Protein AF-A0A2J8XI66-F1 (afdb_monomer_lite)

pLDDT: mean 71.87, std 19.92, range [29.28, 98.38]

Organism: Pongo abelii (NCBI:txid9601)

Secondary structure (DSSP, 8-state):
-HHHHHHHHHHHHHHHTTTHHHHHHHHHHHHHHHHHHHHHHHHHHHHHHHHHHHHHHHH--EEEEE-S-SSS---EEEE----S------TTHHHHHHHHHHHHHHT-HHHHHHHHHHHHHHHHHHHH--TT-TTHHHHHHHHHHHHHHHHHHHHHHHS---------------TT-HHHHHHHHHHHHHHHHHHTT------HHHHHHHHHHHHHHHHHHHHHHHHHHHHHHHHHHHHHHHHHHHHHHHHHHHHHHHHHHHHTT-----HHHHHHHHHHHHHHHHHHHHHHHHHHHHHHHHHHHHHHHHHHHHHHHHHHHHHHHHHHHHHHHHHHHHHHHHHHHHHHHHHHHHHHHHHHHHHHHHHHHHHHHHHHHHHHHHHHHHHHHHHHHHHHHHHHHHHHHH-SSS----------TTHHHHTT--S-HHHHHHHHHHHHHHHHHT------------------

Foldseek 3Di:
DVVVVVVVVVVVCVVPPDPDPVVPVLVVVLVVLVVVLVVLVVVLVVVVVVVVVVVVVVPAQFPDWADPDPPDDDTDTQGLQDDPDDDDDDDPVVVVVSVVSSVCSVVDPLLVVQLCVLCVQLVVLVVPDDPPDPVSPVVNVVSVVSSVVSSCVSSCVSVPDDPPDPDPDPPDPDVVDPVVVSVVVSVVSVVVCVVSPPDPDDPVVVVVVVVVVVVVVVVVVVVVVVVVVVVVVVVVVVVVVVVVVVVVVVVVVVVVVVVVVVVVPDDDDDPVVVVVVVVVVVVVVVVVVVVVVVVVVVVVVVVVVVVVVVVVVVVVVVVVVVVVVVVVVVVVVVVVVVVVVVVVVVVVVVVVVVVVVVVVVVVVVVVVVVVVVVVVVLVVLLVVLVVVVVVLVVVLVVVVVVCVVPDDDDDDDDDDDDSPLCPCVVVPNPDDPVNVVSSVVSVVVVVVVVPPDDDDDDDDDDPDDDDD

Radius of gyration: 57.6 Å; chains: 1; bounding box: 134×90×174 Å

Structure (mmCIF, N/CA/C/O backbone):
data_AF-A0A2J8XI66-F1
#
_entry.id   AF-A0A2J8XI66-F1
#
loop_
_atom_site.group_PDB
_atom_site.id
_atom_site.type_symbol
_atom_site.label_atom_id
_atom_site.label_alt_id
_atom_site.label_comp_id
_atom_site.label_asym_id
_atom_site.label_entity_id
_atom_site.label_seq_id
_atom_site.pdbx_PDB_ins_code
_atom_site.Cartn_x
_atom_site.Cartn_y
_atom_site.Cartn_z
_atom_site.occupancy
_atom_site.B_iso_or_equiv
_atom_site.auth_seq_id
_atom_site.auth_comp_id
_atom_site.auth_asym_id
_atom_site.auth_atom_id
_atom_site.pdbx_PDB_model_num
ATOM 1 N N . PHE A 1 1 ? -58.870 5.503 23.246 1.00 52.59 1 PHE A N 1
ATOM 2 C CA . PHE A 1 1 ? -58.454 4.709 22.068 1.00 52.59 1 PHE A CA 1
ATOM 3 C C . PHE A 1 1 ? -58.708 5.457 20.755 1.00 52.59 1 PHE A C 1
ATOM 5 O O . PHE A 1 1 ? -57.794 5.562 19.950 1.00 52.59 1 PHE A O 1
ATOM 12 N N . GLU A 1 2 ? -59.891 6.050 20.553 1.00 61.53 2 GLU A N 1
ATOM 13 C CA . GLU A 1 2 ? -60.190 6.834 19.335 1.00 61.53 2 GLU A CA 1
ATOM 14 C C . GLU A 1 2 ? -59.401 8.153 19.207 1.00 61.53 2 GLU A C 1
ATOM 16 O O . GLU A 1 2 ? -58.944 8.482 18.116 1.00 61.53 2 GLU A O 1
ATOM 21 N N . LEU A 1 3 ? -59.119 8.848 20.316 1.00 65.19 3 LEU A N 1
ATOM 22 C CA . LEU A 1 3 ? -58.249 10.039 20.326 1.00 65.19 3 LEU A CA 1
ATOM 23 C C . LEU A 1 3 ? -56.822 9.743 19.830 1.00 65.19 3 LEU A C 1
ATOM 25 O O . LEU A 1 3 ? -56.291 10.468 18.997 1.00 65.19 3 LEU A O 1
ATOM 29 N N . PHE A 1 4 ? -56.251 8.613 20.253 1.00 62.53 4 PHE A N 1
ATOM 30 C CA . PHE A 1 4 ? -54.921 8.173 19.826 1.00 62.53 4 PHE A CA 1
ATOM 31 C C . PHE A 1 4 ? -54.881 7.822 18.331 1.00 62.53 4 PHE A C 1
ATOM 33 O O . PHE A 1 4 ? -53.942 8.172 17.622 1.00 62.53 4 PHE A O 1
ATOM 40 N N . LYS A 1 5 ? -55.935 7.178 17.811 1.00 70.19 5 LYS A N 1
ATOM 41 C CA . LYS A 1 5 ? -56.070 6.931 16.367 1.00 70.19 5 LYS A CA 1
ATOM 42 C C . LYS A 1 5 ? -56.143 8.230 15.576 1.00 70.19 5 LYS A C 1
ATOM 44 O O . LYS A 1 5 ? -55.577 8.287 14.487 1.00 70.19 5 LYS A O 1
ATOM 49 N N . LEU A 1 6 ? -56.843 9.238 16.096 1.00 76.00 6 LEU A N 1
ATOM 50 C CA . LEU A 1 6 ? -56.979 10.532 15.441 1.00 76.00 6 LEU A CA 1
ATOM 51 C C . LEU A 1 6 ? -55.634 11.264 15.393 1.00 76.00 6 LEU A C 1
ATOM 53 O O . LEU A 1 6 ? -55.234 11.695 14.318 1.00 76.00 6 LEU A O 1
ATOM 57 N N . GLU A 1 7 ? -54.889 11.306 16.498 1.00 70.19 7 GLU A N 1
ATOM 58 C CA . GLU A 1 7 ? -53.550 11.911 16.548 1.00 70.19 7 GLU A CA 1
ATOM 59 C C . GLU A 1 7 ? -52.557 11.215 15.618 1.00 70.19 7 GLU A C 1
ATOM 61 O O . GLU A 1 7 ? -51.845 11.884 14.872 1.00 70.19 7 GLU A O 1
ATOM 66 N N . VAL A 1 8 ? -52.561 9.879 15.571 1.00 72.19 8 VAL A N 1
ATOM 67 C CA . VAL A 1 8 ? -51.710 9.111 14.647 1.00 72.19 8 VAL A CA 1
ATOM 68 C C . VAL A 1 8 ? -52.075 9.398 13.185 1.00 72.19 8 VAL A C 1
ATOM 70 O O . VAL A 1 8 ? -51.187 9.497 12.336 1.00 72.19 8 VAL A O 1
ATOM 73 N N . ARG A 1 9 ? -53.364 9.585 12.872 1.00 72.69 9 ARG A N 1
ATOM 74 C CA . ARG A 1 9 ? -53.825 9.920 11.514 1.00 72.69 9 ARG A CA 1
ATOM 75 C C . ARG A 1 9 ? -53.435 11.347 11.118 1.00 72.69 9 ARG A C 1
ATOM 77 O O . ARG A 1 9 ? -52.970 11.554 9.998 1.00 72.69 9 ARG A O 1
ATOM 84 N N . THR A 1 10 ? -53.551 12.298 12.043 1.00 71.25 10 THR A N 1
ATOM 85 C CA . THR A 1 10 ? -53.137 13.696 11.852 1.00 71.25 10 THR A CA 1
ATOM 86 C C . THR A 1 10 ? -51.622 13.802 11.678 1.00 71.25 10 THR A C 1
ATOM 88 O O . THR A 1 10 ? -51.151 14.501 10.781 1.00 71.25 10 THR A O 1
ATOM 91 N N . LEU A 1 11 ? -50.848 13.036 12.454 1.00 62.72 11 LEU A N 1
ATOM 92 C CA . LEU A 1 11 ? -49.393 12.954 12.317 1.00 62.72 11 LEU A CA 1
ATOM 93 C C . LEU A 1 11 ? -48.992 12.343 10.964 1.00 62.72 11 LEU A C 1
ATOM 95 O O . LEU A 1 11 ? -48.110 12.861 10.284 1.00 62.72 11 LEU A O 1
ATOM 99 N N . ALA A 1 12 ? -49.677 11.280 10.528 1.00 66.81 12 ALA A N 1
ATOM 100 C CA . ALA A 1 12 ? -49.431 10.648 9.233 1.00 66.81 12 ALA A CA 1
ATOM 101 C C . ALA A 1 12 ? -49.746 11.584 8.049 1.00 66.81 12 ALA A C 1
ATOM 103 O O . ALA A 1 12 ? -48.999 11.618 7.071 1.00 66.81 12 ALA A O 1
ATOM 104 N N . GLN A 1 13 ? -50.809 12.389 8.142 1.00 61.84 13 GLN A N 1
ATOM 105 C CA . GLN A 1 13 ? -51.179 13.365 7.109 1.00 61.84 13 GLN A CA 1
ATOM 106 C C . GLN A 1 13 ? -50.245 14.585 7.071 1.00 61.84 13 GLN A C 1
ATOM 108 O O . GLN A 1 13 ? -49.907 15.057 5.980 1.00 61.84 13 GLN A O 1
ATOM 113 N N . ALA A 1 14 ? -49.765 15.052 8.228 1.00 57.75 14 ALA A N 1
ATOM 114 C CA . ALA A 1 14 ? -48.763 16.117 8.318 1.00 57.75 14 ALA A CA 1
ATOM 115 C C . ALA A 1 14 ? -47.405 15.695 7.723 1.00 57.75 14 ALA A C 1
ATOM 117 O O . ALA A 1 14 ? -46.704 16.513 7.131 1.00 57.75 14 ALA A O 1
ATOM 118 N N . LEU A 1 15 ? -47.060 14.406 7.822 1.00 50.72 15 LEU A N 1
ATOM 119 C CA . LEU A 1 15 ? -45.835 13.840 7.249 1.00 50.72 15 LEU A CA 1
ATOM 120 C C . LEU A 1 15 ? -45.944 13.511 5.746 1.00 50.72 15 LEU A C 1
ATOM 122 O O . LEU A 1 15 ? -44.916 13.406 5.082 1.00 50.72 15 LEU A O 1
ATOM 126 N N . SER A 1 16 ? -47.155 13.359 5.197 1.00 54.81 16 SER A N 1
ATOM 127 C CA . SER A 1 16 ? -47.375 12.927 3.803 1.00 54.81 16 SER A CA 1
ATOM 128 C C . SER A 1 16 ? -47.559 14.082 2.802 1.00 54.81 16 SER A C 1
ATOM 130 O O . SER A 1 16 ? -47.157 13.970 1.646 1.00 54.81 16 SER A O 1
ATOM 132 N N . THR A 1 17 ? -48.123 15.224 3.205 1.00 47.97 17 THR A N 1
ATOM 133 C CA . THR A 1 17 ? -48.699 16.181 2.233 1.00 47.97 17 THR A CA 1
ATOM 134 C C . THR A 1 17 ? -47.764 17.275 1.699 1.00 47.97 17 THR A C 1
ATOM 136 O O . THR A 1 17 ? -48.122 17.950 0.732 1.00 47.97 17 THR A O 1
ATOM 139 N N . VAL A 1 18 ? -46.555 17.454 2.242 1.00 46.41 18 VAL A N 1
ATOM 140 C CA . VAL A 1 18 ? -45.730 18.639 1.906 1.00 46.41 18 VAL A CA 1
ATOM 141 C C . VAL A 1 18 ? -44.836 18.458 0.665 1.00 46.41 18 VAL A C 1
ATOM 143 O O . VAL A 1 18 ? -44.467 19.449 0.035 1.00 46.41 18 VAL A O 1
ATOM 146 N N . GLU A 1 19 ? -44.536 17.232 0.216 1.00 47.59 19 GLU A N 1
ATOM 147 C CA . GLU A 1 19 ? -43.554 17.030 -0.873 1.00 47.59 19 GLU A CA 1
ATOM 148 C C . GLU A 1 19 ? -44.064 16.329 -2.142 1.00 47.59 19 GLU A C 1
ATOM 150 O O . GLU A 1 19 ? -43.396 16.394 -3.179 1.00 47.59 19 GLU A O 1
ATOM 155 N N . GLU A 1 20 ? -45.231 15.685 -2.125 1.00 47.97 20 GLU A N 1
ATOM 156 C CA . GLU A 1 20 ? -45.573 14.705 -3.168 1.00 47.97 20 GLU A CA 1
ATOM 157 C C . GLU A 1 20 ? -45.981 15.332 -4.514 1.00 47.97 20 GLU A C 1
ATOM 159 O O . GLU A 1 20 ? -45.486 14.904 -5.562 1.00 47.97 20 GLU A O 1
ATOM 164 N N . LYS A 1 21 ? -46.775 16.415 -4.518 1.00 45.03 21 LYS A N 1
ATOM 165 C CA . LYS A 1 21 ? -47.310 17.003 -5.768 1.00 45.03 21 LYS A CA 1
ATOM 166 C C . LYS A 1 21 ? -46.258 17.704 -6.644 1.00 45.03 21 LYS A C 1
ATOM 168 O O . LYS A 1 21 ? -46.343 17.630 -7.863 1.00 45.03 21 LYS A O 1
ATOM 173 N N . LYS A 1 22 ? -45.220 18.326 -6.062 1.00 48.62 22 LYS A N 1
ATOM 174 C CA . LYS A 1 22 ? -44.071 18.876 -6.827 1.00 48.62 22 LYS A CA 1
ATOM 175 C C . LYS A 1 22 ? -43.019 17.812 -7.162 1.00 48.62 22 LYS A C 1
ATOM 177 O O . LYS A 1 22 ? -42.215 18.002 -8.079 1.00 48.62 22 LYS A O 1
ATOM 182 N N . GLN A 1 23 ? -42.993 16.694 -6.433 1.00 50.31 23 GLN A N 1
ATOM 183 C CA . GLN A 1 23 ? -42.049 15.611 -6.691 1.00 50.31 23 GLN A CA 1
ATOM 184 C C . GLN A 1 23 ? -42.439 14.744 -7.886 1.00 50.31 23 GLN A C 1
ATOM 186 O O . GLN A 1 23 ? -41.523 14.255 -8.535 1.00 50.31 23 GLN A O 1
ATOM 191 N N . GLU A 1 24 ? -43.718 14.523 -8.197 1.00 46.47 24 GLU A N 1
ATOM 192 C CA . GLU A 1 24 ? -44.117 13.593 -9.271 1.00 46.47 24 GLU A CA 1
ATOM 193 C C . GLU A 1 24 ? -43.711 14.050 -10.682 1.00 46.47 24 GLU A C 1
ATOM 195 O O . GLU A 1 24 ? -43.042 13.295 -11.395 1.00 46.47 24 GLU A O 1
ATOM 200 N N . GLU A 1 25 ? -43.978 15.305 -11.062 1.00 49.44 25 GLU A N 1
ATOM 201 C CA . GLU A 1 25 ? -43.531 15.846 -12.359 1.00 49.44 25 GLU A CA 1
ATOM 202 C C . GLU A 1 25 ? -42.000 15.881 -12.468 1.00 49.44 25 GLU A C 1
ATOM 204 O O . GLU A 1 25 ? -41.412 15.557 -13.508 1.00 49.44 25 GLU A O 1
ATOM 209 N N . ALA A 1 26 ? -41.324 16.217 -11.364 1.00 53.66 26 ALA A N 1
ATOM 210 C CA . ALA A 1 26 ? -39.873 16.167 -11.282 1.00 53.66 26 ALA A CA 1
ATOM 211 C C . ALA A 1 26 ? -39.350 14.720 -11.336 1.00 53.66 26 ALA A C 1
ATOM 213 O O . ALA A 1 26 ? -38.300 14.478 -11.925 1.00 53.66 26 ALA A O 1
ATOM 214 N N . LYS A 1 27 ? -40.054 13.736 -10.761 1.00 54.38 27 LYS A N 1
ATOM 215 C CA . LYS A 1 27 ? -39.695 12.306 -10.771 1.00 54.38 27 LYS A CA 1
ATOM 216 C C . LYS A 1 27 ? -39.844 11.711 -12.174 1.00 54.38 27 LYS A C 1
ATOM 218 O O . LYS A 1 27 ? -38.945 10.976 -12.589 1.00 54.38 27 LYS A O 1
ATOM 223 N N . MET A 1 28 ? -40.897 12.057 -12.920 1.00 54.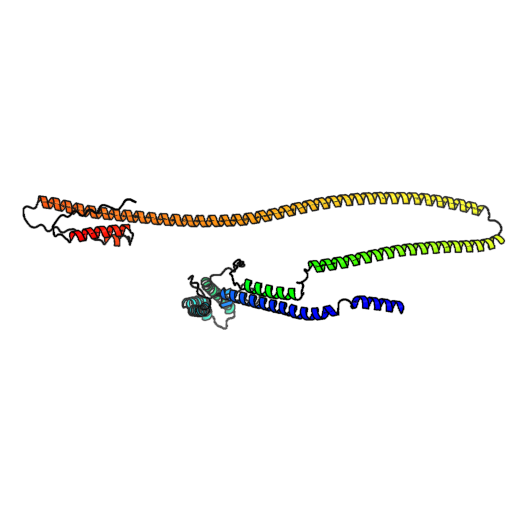91 28 MET A N 1
ATOM 224 C CA . MET A 1 28 ? -41.079 11.620 -14.312 1.00 54.91 28 MET A CA 1
ATOM 225 C C . MET A 1 28 ? -39.978 12.169 -15.229 1.00 54.91 28 MET A C 1
ATOM 227 O O . MET A 1 28 ? -39.313 11.388 -15.910 1.00 54.91 28 MET A O 1
ATOM 231 N N . LYS A 1 29 ? -39.683 13.477 -15.158 1.00 55.47 29 LYS A N 1
ATOM 232 C CA . LYS A 1 29 ? -38.588 14.101 -15.929 1.00 55.47 29 LYS A CA 1
ATOM 233 C C . LYS A 1 29 ? -37.202 13.587 -15.491 1.00 55.47 29 LYS A C 1
ATOM 235 O O . LYS A 1 29 ? -36.329 13.338 -16.317 1.00 55.47 29 LYS A O 1
ATOM 240 N N . LYS A 1 30 ? -36.986 13.312 -14.197 1.00 56.75 30 LYS A N 1
ATOM 241 C CA . LYS A 1 30 ? -35.741 12.695 -13.687 1.00 56.75 30 LYS A CA 1
ATOM 242 C C . LYS A 1 30 ? -35.537 11.255 -14.180 1.00 56.75 30 LYS A C 1
ATOM 244 O O . LYS A 1 30 ? -34.387 10.853 -14.375 1.00 56.75 30 LYS A O 1
ATOM 249 N N . LYS A 1 31 ? -36.605 10.466 -14.365 1.00 58.75 31 LYS A N 1
ATOM 250 C CA . LYS A 1 31 ? -36.527 9.077 -14.864 1.00 58.75 31 LYS A CA 1
ATOM 251 C C . LYS A 1 31 ? -36.077 9.021 -16.328 1.00 58.75 31 LYS A C 1
ATOM 253 O O . LYS A 1 31 ? -35.166 8.251 -16.632 1.00 58.75 31 LYS A O 1
ATOM 258 N N . THR A 1 32 ? -36.623 9.867 -17.203 1.00 60.75 32 THR A N 1
ATOM 259 C CA . THR A 1 32 ? -36.238 9.934 -18.627 1.00 60.75 32 THR A CA 1
ATOM 260 C C . THR A 1 32 ? -34.776 10.341 -18.815 1.00 60.75 32 THR A C 1
ATOM 262 O O . THR A 1 32 ? -34.038 9.666 -19.533 1.00 60.75 32 THR A O 1
ATOM 265 N N . PHE A 1 33 ? -34.287 11.351 -18.090 1.00 60.38 33 PHE A N 1
ATOM 266 C CA . PHE A 1 33 ? -32.879 11.768 -18.181 1.00 60.38 33 PHE A CA 1
ATOM 267 C C . PHE A 1 33 ? -31.891 10.780 -17.533 1.00 60.38 33 PHE A C 1
ATOM 269 O O . PHE A 1 33 ? -30.802 10.567 -18.070 1.00 60.38 33 PHE A O 1
ATOM 276 N N . LYS A 1 34 ? -32.261 10.099 -16.433 1.00 60.72 34 LYS A N 1
ATOM 277 C CA . LYS A 1 34 ? -31.477 8.954 -15.920 1.00 60.72 34 LYS A CA 1
ATOM 278 C C . LYS A 1 34 ? -31.377 7.835 -16.964 1.00 60.72 34 LYS A C 1
ATOM 280 O O . LYS A 1 34 ? -30.327 7.199 -17.062 1.00 60.72 34 LYS A O 1
ATOM 285 N N . GLY A 1 35 ? -32.437 7.620 -17.747 1.00 64.81 35 GLY A N 1
ATOM 286 C CA . GLY A 1 35 ? -32.443 6.727 -18.905 1.00 64.81 35 GLY A CA 1
ATOM 287 C C . GLY A 1 35 ? -31.429 7.154 -19.966 1.00 64.81 35 GLY A C 1
ATOM 288 O O . GLY A 1 35 ? -30.563 6.361 -20.325 1.00 64.81 35 GLY A O 1
ATOM 289 N N . LEU A 1 36 ? -31.449 8.423 -20.379 1.00 68.44 36 LEU A N 1
ATOM 290 C CA . LEU A 1 36 ? -30.528 8.966 -21.387 1.00 68.44 36 LEU A CA 1
ATOM 291 C C . LEU A 1 36 ? -29.053 8.899 -20.959 1.00 68.44 36 LEU A C 1
ATOM 293 O O . LEU A 1 36 ? -28.205 8.524 -21.764 1.00 68.44 36 LEU A O 1
ATOM 297 N N . ILE A 1 37 ? -28.732 9.164 -19.687 1.00 68.38 37 ILE A N 1
ATOM 298 C CA . ILE A 1 37 ? -27.360 9.007 -19.164 1.00 68.38 37 ILE A CA 1
ATOM 299 C C . ILE A 1 37 ? -26.928 7.536 -19.195 1.00 68.38 37 ILE A C 1
ATOM 301 O O . ILE A 1 37 ? -25.783 7.232 -19.531 1.00 68.38 37 ILE A O 1
ATOM 305 N N . ARG A 1 38 ? -27.825 6.601 -18.855 1.00 71.19 38 ARG A N 1
ATOM 306 C CA . ARG A 1 38 ? -27.537 5.159 -18.930 1.00 71.19 38 ARG A CA 1
ATOM 307 C C . ARG A 1 38 ? -27.337 4.701 -20.373 1.00 71.19 38 ARG A C 1
ATOM 309 O O . ARG A 1 38 ? -26.411 3.936 -20.618 1.00 71.19 38 ARG A O 1
ATOM 316 N N . VAL A 1 39 ? -28.149 5.183 -21.311 1.00 75.31 39 VAL A N 1
ATOM 317 C CA . VAL A 1 39 ? -28.004 4.900 -22.749 1.00 75.31 39 VAL A CA 1
ATOM 318 C C . VAL A 1 39 ? -26.687 5.465 -23.276 1.00 75.31 39 VAL A C 1
ATOM 320 O O . VAL A 1 39 ? -25.932 4.736 -23.911 1.00 75.31 39 VAL A O 1
ATOM 323 N N . PHE A 1 40 ? -26.345 6.707 -22.921 1.00 77.88 40 PHE A N 1
ATOM 324 C CA . PHE A 1 40 ? -25.063 7.311 -23.278 1.00 77.88 40 PHE A CA 1
ATOM 325 C C . PHE A 1 40 ? -23.883 6.500 -22.727 1.00 77.88 40 PHE A C 1
ATOM 327 O O . PHE A 1 40 ? -22.968 6.168 -23.470 1.00 77.88 40 PHE A O 1
ATOM 334 N N . ARG A 1 41 ? -23.922 6.089 -21.450 1.00 75.69 41 ARG A N 1
ATOM 335 C CA . ARG A 1 41 ? -22.879 5.234 -20.851 1.00 75.69 41 ARG A CA 1
ATOM 336 C C . ARG A 1 41 ? -22.757 3.883 -21.555 1.00 75.69 41 ARG A C 1
ATOM 338 O O . ARG A 1 41 ? -21.640 3.464 -21.835 1.00 75.69 41 ARG A O 1
ATOM 345 N N . LYS A 1 42 ? -23.877 3.224 -21.867 1.00 77.06 42 LYS A N 1
ATOM 346 C CA . LYS A 1 42 ? -23.883 1.968 -22.637 1.00 77.06 42 LYS A CA 1
ATOM 347 C C . LYS A 1 42 ? -23.259 2.165 -24.023 1.00 77.06 42 LYS A C 1
ATOM 349 O O . LYS A 1 42 ? -22.410 1.372 -24.413 1.00 77.06 42 LYS A O 1
ATOM 354 N N . GLY A 1 43 ? -23.607 3.251 -24.715 1.00 74.19 43 GLY A N 1
ATOM 355 C CA . GLY A 1 43 ? -23.025 3.609 -26.010 1.00 74.19 43 GLY A CA 1
ATOM 356 C C . GLY A 1 43 ? -21.521 3.885 -25.933 1.00 74.19 43 GLY A C 1
ATOM 357 O O . GLY A 1 43 ? -20.759 3.357 -26.733 1.00 74.19 43 GLY A O 1
ATOM 358 N N . VAL A 1 44 ? -21.067 4.639 -24.928 1.00 76.81 44 VAL A N 1
ATOM 359 C CA . VAL A 1 44 ? -19.639 4.915 -24.691 1.00 76.81 44 VAL A CA 1
ATOM 360 C C . VAL A 1 44 ? -18.863 3.623 -24.435 1.00 76.81 44 VAL A C 1
ATOM 362 O O . VAL A 1 44 ? -17.793 3.438 -25.006 1.00 76.81 44 VAL A O 1
ATOM 365 N N . ILE A 1 45 ? -19.397 2.718 -23.609 1.00 71.50 45 ILE A N 1
ATOM 366 C CA . ILE A 1 45 ? -18.769 1.418 -23.332 1.00 71.50 45 ILE A CA 1
ATOM 367 C C . ILE A 1 45 ? -18.655 0.600 -24.620 1.00 71.50 45 ILE A C 1
ATOM 369 O O . ILE A 1 45 ? -17.576 0.088 -24.902 1.00 71.50 45 ILE A O 1
ATOM 373 N N . ALA A 1 46 ? -19.720 0.526 -25.423 1.00 73.94 46 ALA A N 1
ATOM 374 C CA . ALA A 1 46 ? -19.704 -0.188 -26.698 1.00 73.94 46 ALA A CA 1
ATOM 375 C C . ALA A 1 46 ? -18.679 0.404 -27.679 1.00 73.94 46 ALA A C 1
ATOM 377 O O . ALA A 1 46 ? -17.895 -0.331 -28.271 1.00 73.94 46 ALA A O 1
ATOM 378 N N . ILE A 1 47 ? -18.616 1.733 -27.799 1.00 75.50 47 ILE A N 1
ATOM 379 C CA . ILE A 1 47 ? -17.664 2.427 -28.678 1.00 75.50 47 ILE A CA 1
ATOM 380 C C . ILE A 1 47 ? -16.220 2.236 -28.195 1.00 75.50 47 ILE A C 1
ATOM 382 O O . ILE A 1 47 ? -15.326 2.010 -29.007 1.00 75.50 47 ILE A O 1
ATOM 386 N N . LEU A 1 48 ? -15.968 2.290 -26.885 1.00 69.62 48 LEU A N 1
ATOM 387 C CA . LEU A 1 48 ? -14.640 2.031 -26.324 1.00 69.62 48 LEU A CA 1
ATOM 388 C C . LEU A 1 48 ? -14.234 0.564 -26.474 1.00 69.62 48 LEU A C 1
ATOM 390 O O . LEU A 1 48 ? -13.074 0.301 -26.774 1.00 69.62 48 LEU A O 1
ATOM 394 N N . ALA A 1 49 ? -15.162 -0.377 -26.297 1.00 63.09 49 ALA A N 1
ATOM 395 C CA . ALA A 1 49 ? -14.925 -1.799 -26.519 1.00 63.09 49 ALA A CA 1
ATOM 396 C C . ALA A 1 49 ? -14.620 -2.081 -27.995 1.00 63.09 49 ALA A C 1
ATOM 398 O O . ALA A 1 49 ? -13.611 -2.710 -28.284 1.00 63.09 49 ALA A O 1
ATOM 399 N N . ALA A 1 50 ? -15.404 -1.529 -28.924 1.00 66.12 50 ALA A N 1
ATOM 400 C CA . ALA A 1 50 ? -15.152 -1.632 -30.358 1.00 66.12 50 ALA A CA 1
ATOM 401 C C . ALA A 1 50 ? -13.829 -0.963 -30.760 1.00 66.12 50 ALA A C 1
ATOM 403 O O . ALA A 1 50 ? -13.087 -1.510 -31.565 1.00 66.12 50 ALA A O 1
ATOM 404 N N . ASN A 1 51 ? -13.482 0.189 -30.174 1.00 63.78 51 ASN A N 1
ATOM 405 C CA . ASN A 1 51 ? -12.203 0.849 -30.435 1.00 63.78 51 ASN A CA 1
ATOM 406 C C . ASN A 1 51 ? -11.019 0.049 -29.872 1.00 63.78 51 ASN A C 1
ATOM 408 O O . ASN A 1 51 ? -9.993 -0.058 -30.531 1.00 63.78 51 ASN A O 1
ATOM 412 N N . ARG A 1 52 ? -11.158 -0.552 -28.684 1.00 61.56 52 ARG A N 1
ATOM 413 C CA . ARG A 1 52 ? -10.154 -1.466 -28.118 1.00 61.56 52 ARG A CA 1
ATOM 414 C C . ARG A 1 52 ? -10.019 -2.729 -28.957 1.00 61.56 52 ARG A C 1
ATOM 416 O O . ARG A 1 52 ? -8.896 -3.117 -29.230 1.00 61.56 52 ARG A O 1
ATOM 423 N N . LEU A 1 53 ? -11.128 -3.316 -29.404 1.00 54.44 53 LEU A N 1
ATOM 424 C CA . LEU A 1 53 ? -11.152 -4.487 -30.281 1.00 54.44 53 LEU A CA 1
ATOM 425 C C . LEU A 1 53 ? -10.519 -4.176 -31.642 1.00 54.44 53 LEU A C 1
ATOM 427 O O . LEU A 1 53 ? -9.707 -4.946 -32.136 1.00 54.44 53 LEU A O 1
ATOM 431 N N . LYS A 1 54 ? -10.817 -3.004 -32.210 1.00 55.53 54 LYS A N 1
ATOM 432 C CA . LYS A 1 54 ? -10.184 -2.498 -33.430 1.00 55.53 54 LYS A CA 1
ATOM 433 C C . LYS A 1 54 ? -8.682 -2.302 -33.245 1.00 55.53 54 LYS A C 1
ATOM 435 O O . LYS A 1 54 ? -7.920 -2.693 -34.117 1.00 55.53 54 LYS A O 1
ATOM 440 N N . ILE A 1 55 ? -8.246 -1.709 -32.131 1.00 52.44 55 ILE A N 1
ATOM 441 C CA . ILE A 1 55 ? -6.818 -1.541 -31.826 1.00 52.44 55 ILE A CA 1
ATOM 442 C C . ILE A 1 55 ? -6.153 -2.908 -31.634 1.00 52.44 55 ILE A C 1
ATOM 444 O O . ILE A 1 55 ? -5.112 -3.133 -32.235 1.00 52.44 55 ILE A O 1
ATOM 448 N N . LEU A 1 56 ? -6.782 -3.825 -30.890 1.00 47.09 56 LEU A N 1
ATOM 449 C CA . LEU A 1 56 ? -6.332 -5.208 -30.691 1.00 47.09 56 LEU A CA 1
ATOM 450 C C . LEU A 1 56 ? -6.153 -5.937 -32.029 1.00 47.09 56 LEU A C 1
ATOM 452 O O . LEU A 1 56 ? -5.082 -6.485 -32.270 1.00 47.09 56 LEU A O 1
ATOM 456 N N . GLY A 1 57 ? -7.141 -5.865 -32.925 1.00 48.62 57 GLY A N 1
ATOM 457 C CA . GLY A 1 57 ? -7.061 -6.442 -34.271 1.00 48.62 57 GLY A CA 1
ATOM 458 C C . GLY A 1 57 ? -6.030 -5.754 -35.175 1.00 48.62 57 GLY A C 1
ATOM 459 O O . GLY A 1 57 ? -5.382 -6.399 -35.992 1.00 48.62 57 GLY A O 1
ATOM 460 N N . GLN A 1 58 ? -5.798 -4.449 -35.003 1.00 48.12 58 GLN A N 1
ATOM 461 C CA . GLN A 1 58 ? -4.762 -3.719 -35.743 1.00 48.12 58 GLN A CA 1
ATOM 462 C C . GLN A 1 58 ? -3.343 -4.028 -35.245 1.00 48.12 58 GLN A C 1
ATOM 464 O O . GLN A 1 58 ? -2.414 -4.018 -36.053 1.00 48.12 58 GLN A O 1
ATOM 469 N N . SER A 1 59 ? -3.166 -4.317 -33.953 1.00 44.44 59 SER A N 1
ATOM 470 C CA . SER A 1 59 ? -1.883 -4.699 -33.345 1.00 44.44 59 SER A CA 1
ATOM 471 C C . SER A 1 59 ? -1.578 -6.198 -33.398 1.00 44.44 59 SER A C 1
ATOM 473 O O . SER A 1 59 ? -0.436 -6.576 -33.171 1.00 44.44 59 SER A O 1
ATOM 475 N N . CYS A 1 60 ? -2.566 -7.049 -33.683 1.00 47.66 60 CYS A N 1
ATOM 476 C CA . CYS A 1 60 ? -2.357 -8.482 -33.874 1.00 47.66 60 CYS A CA 1
ATOM 477 C C . CYS A 1 60 ? -1.971 -8.774 -35.328 1.00 47.66 60 CYS A C 1
ATOM 479 O O . CYS A 1 60 ? -2.744 -8.497 -36.245 1.00 47.66 60 CYS A O 1
ATOM 481 N N . ALA A 1 61 ? -0.787 -9.356 -35.522 1.00 53.34 61 ALA A N 1
ATOM 482 C CA . ALA A 1 61 ? -0.421 -10.099 -36.731 1.00 53.34 61 ALA A CA 1
ATOM 483 C C . ALA A 1 61 ? -0.881 -11.573 -36.651 1.00 53.34 61 ALA A C 1
ATOM 485 O O . ALA A 1 61 ? -0.518 -12.385 -37.497 1.00 53.34 61 ALA A O 1
ATOM 486 N N . SER A 1 62 ? -1.654 -11.931 -35.619 1.00 53.09 62 SER A N 1
ATOM 487 C CA . SER A 1 62 ? -2.073 -13.297 -35.333 1.00 53.09 62 SER A CA 1
ATOM 488 C C . SER A 1 62 ? -3.272 -13.743 -36.164 1.00 53.09 62 SER A C 1
ATOM 490 O O . SER A 1 62 ? -4.288 -13.055 -36.242 1.00 53.09 62 SER A O 1
ATOM 492 N N . LEU A 1 63 ? -3.144 -14.915 -36.779 1.00 55.72 63 LEU A N 1
ATOM 493 C CA . LEU A 1 63 ? -4.188 -15.608 -37.526 1.00 55.72 63 LEU A CA 1
ATOM 494 C C . LEU A 1 63 ? -5.092 -16.408 -36.582 1.00 55.72 63 LEU A C 1
ATOM 496 O O . LEU A 1 63 ? -6.313 -16.301 -36.659 1.00 55.72 63 LEU A O 1
ATOM 500 N N . PHE A 1 64 ? -4.505 -17.194 -35.676 1.00 57.88 64 PHE A N 1
ATOM 501 C CA . PHE A 1 64 ? -5.234 -17.972 -34.672 1.00 57.88 64 PHE A CA 1
ATOM 502 C C . PHE A 1 64 ? -4.338 -18.314 -33.475 1.00 57.88 64 PHE A C 1
ATOM 504 O O . PHE A 1 64 ? -3.113 -18.234 -33.552 1.00 57.88 64 PHE A O 1
ATOM 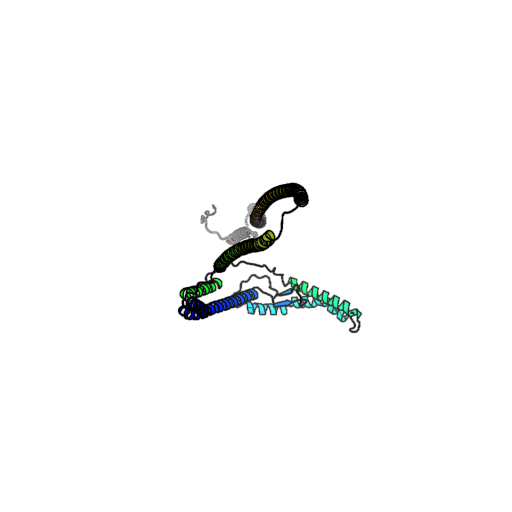511 N N . THR A 1 65 ? -4.950 -18.695 -32.354 1.00 54.38 65 THR A N 1
ATOM 512 C CA . THR A 1 65 ? -4.233 -19.170 -31.165 1.00 54.38 65 THR A CA 1
ATOM 513 C C . THR A 1 65 ? -4.372 -20.680 -31.087 1.00 54.38 65 THR A C 1
ATOM 515 O O . THR A 1 65 ? -5.487 -21.197 -31.025 1.00 54.38 65 THR A O 1
ATOM 518 N N . TRP A 1 66 ? -3.251 -21.390 -31.084 1.00 53.59 66 TRP A N 1
ATOM 519 C CA . TRP A 1 66 ? -3.225 -22.815 -30.796 1.00 53.59 66 TRP A CA 1
ATOM 520 C C . TRP A 1 66 ? -3.110 -23.027 -29.284 1.00 53.59 66 TRP A C 1
ATOM 522 O O . TRP A 1 66 ? -2.258 -22.424 -28.634 1.00 53.59 66 TRP A O 1
ATOM 532 N N . MET A 1 67 ? -3.968 -23.872 -28.714 1.00 53.44 67 MET A N 1
ATOM 533 C CA . MET A 1 67 ? -3.886 -24.297 -27.315 1.00 53.44 67 MET A CA 1
ATOM 534 C C . MET A 1 67 ? -3.795 -25.818 -27.254 1.00 53.44 67 MET A C 1
ATOM 536 O O . MET A 1 67 ? -4.595 -26.510 -27.879 1.00 53.44 67 MET A O 1
ATOM 540 N N . GLU A 1 68 ? -2.848 -26.326 -26.466 1.00 44.75 68 GLU A N 1
ATOM 541 C CA . GLU A 1 68 ? -2.642 -27.766 -26.273 1.00 44.75 68 GLU A CA 1
ATOM 542 C C . GLU A 1 68 ? -3.771 -28.411 -25.442 1.00 44.75 68 GLU A C 1
ATOM 544 O O . GLU A 1 68 ? -4.022 -29.609 -25.552 1.00 44.75 68 GLU A O 1
ATOM 549 N N . SER A 1 69 ? -4.515 -27.627 -24.643 1.00 50.16 69 SER A N 1
ATOM 550 C CA . SER A 1 69 ? -5.722 -28.094 -23.945 1.00 50.16 69 SER A CA 1
ATOM 551 C C . SER A 1 69 ? -6.680 -26.953 -23.553 1.00 50.16 69 SER A C 1
ATOM 553 O O . SER A 1 69 ? -6.284 -25.795 -23.455 1.00 50.16 69 SER A O 1
ATOM 555 N N . PHE A 1 70 ? -7.959 -27.280 -23.316 1.00 49.41 70 PHE A N 1
ATOM 556 C CA . PHE A 1 70 ? -9.010 -26.327 -22.905 1.00 49.41 70 PHE A CA 1
ATOM 557 C C . PHE A 1 70 ? -8.858 -25.789 -21.468 1.00 49.41 70 PHE A C 1
ATOM 559 O O . PHE A 1 70 ? -9.635 -24.927 -21.057 1.00 49.41 70 PHE A O 1
ATOM 566 N N . LYS A 1 71 ? -7.901 -26.301 -20.686 1.00 47.69 71 LYS A N 1
ATOM 567 C CA . LYS A 1 71 ? -7.598 -25.806 -19.339 1.00 47.69 71 LYS A CA 1
ATOM 568 C C . LYS A 1 71 ? -6.324 -24.976 -19.403 1.00 47.69 71 LYS A C 1
ATOM 570 O O . LYS A 1 71 ? -5.350 -25.431 -19.985 1.00 47.69 71 LYS A O 1
ATOM 575 N N . GLU A 1 72 ? -6.394 -23.775 -18.829 1.00 47.41 72 GLU A N 1
ATOM 576 C CA . GLU A 1 72 ? -5.333 -22.768 -18.663 1.00 47.41 72 GLU A CA 1
ATOM 577 C C . GLU A 1 72 ? -3.918 -23.277 -18.983 1.00 47.41 72 GLU A C 1
ATOM 579 O O . GLU A 1 72 ? -3.195 -23.776 -18.124 1.00 47.41 72 GLU A O 1
ATOM 584 N N . GLY A 1 73 ? -3.541 -23.144 -20.254 1.00 46.12 73 GLY A N 1
ATOM 585 C CA . GLY A 1 73 ? -2.218 -23.451 -20.777 1.00 46.12 73 GLY A CA 1
ATOM 586 C C . GLY A 1 73 ? -1.704 -22.290 -21.622 1.00 46.12 73 GLY A C 1
ATOM 587 O O . GLY A 1 73 ? -2.481 -21.464 -22.108 1.00 46.12 73 GLY A O 1
ATOM 588 N N . ILE A 1 74 ? -0.383 -22.216 -21.781 1.00 46.94 74 ILE A N 1
ATOM 589 C CA . ILE A 1 74 ? 0.293 -21.224 -22.623 1.00 46.94 74 ILE A CA 1
ATOM 590 C C . ILE A 1 74 ? -0.123 -21.492 -24.078 1.00 46.94 74 ILE A C 1
ATOM 592 O O . ILE A 1 74 ? 0.366 -22.422 -24.710 1.00 46.94 74 ILE A O 1
ATOM 596 N N . GLY A 1 75 ? -1.075 -20.713 -24.594 1.00 53.31 75 GLY A N 1
ATOM 597 C CA . GLY A 1 75 ? -1.474 -20.778 -25.997 1.00 53.31 75 GLY A CA 1
ATOM 598 C C . GLY A 1 75 ? -0.407 -20.150 -26.888 1.00 53.31 75 GLY A C 1
ATOM 599 O O . GLY A 1 75 ? 0.052 -19.041 -26.613 1.00 53.31 75 GLY A O 1
ATOM 600 N N . MET A 1 76 ? -0.022 -20.834 -27.963 1.00 52.53 76 MET A N 1
ATOM 601 C CA . MET A 1 76 ? 0.855 -20.254 -28.975 1.00 52.53 76 MET A CA 1
ATOM 602 C C . MET A 1 76 ? 0.049 -19.416 -29.953 1.00 52.53 76 MET A C 1
ATOM 604 O O . MET A 1 76 ? -0.946 -19.861 -30.526 1.00 52.53 76 MET A O 1
ATOM 608 N N . LEU A 1 77 ? 0.506 -18.188 -30.152 1.00 57.25 77 LEU A N 1
ATOM 609 C CA . LEU A 1 77 ? -0.078 -17.257 -31.095 1.00 57.25 77 LEU A CA 1
ATOM 610 C C . LEU A 1 77 ? 0.540 -17.493 -32.479 1.00 57.25 77 LEU A C 1
ATOM 612 O O . LEU A 1 77 ? 1.733 -17.274 -32.661 1.00 57.25 77 LEU A O 1
ATOM 616 N N . VAL A 1 78 ? -0.261 -17.936 -33.447 1.00 55.44 78 VAL A N 1
ATOM 617 C CA . VAL A 1 78 ? 0.189 -18.153 -34.828 1.00 55.44 78 VAL A CA 1
ATOM 618 C C . VAL A 1 78 ? 0.040 -16.843 -35.590 1.00 55.44 78 VAL A C 1
ATOM 620 O O . VAL A 1 78 ? -1.084 -16.372 -35.754 1.00 55.44 78 VAL A O 1
ATOM 623 N N . CYS A 1 79 ? 1.143 -16.247 -36.046 1.00 58.25 79 CYS A N 1
ATOM 624 C CA . CYS A 1 79 ? 1.162 -14.962 -36.752 1.00 58.25 79 CYS A CA 1
ATOM 625 C C . CYS A 1 79 ? 1.561 -15.100 -38.225 1.00 58.25 79 CYS A C 1
ATOM 627 O O . CYS A 1 79 ? 2.317 -15.996 -38.586 1.00 58.25 79 CYS A O 1
ATOM 629 N N . THR A 1 80 ? 1.089 -14.187 -39.080 1.00 57.78 80 THR A N 1
ATOM 630 C CA . THR A 1 80 ? 1.649 -14.024 -40.428 1.00 57.78 80 THR A CA 1
ATOM 631 C C . THR A 1 80 ? 3.119 -13.635 -40.285 1.00 57.78 80 THR A C 1
ATOM 633 O O . THR A 1 80 ? 3.400 -12.599 -39.680 1.00 57.78 80 THR A O 1
ATOM 636 N N . GLY A 1 81 ? 4.046 -14.454 -40.789 1.00 50.84 81 GLY A N 1
ATOM 637 C CA . GLY A 1 81 ? 5.476 -14.142 -40.755 1.00 50.84 81 GLY A CA 1
ATOM 638 C C . GLY A 1 81 ? 5.752 -12.848 -41.521 1.00 50.84 81 GLY A C 1
ATOM 639 O O . GLY A 1 81 ? 5.598 -12.813 -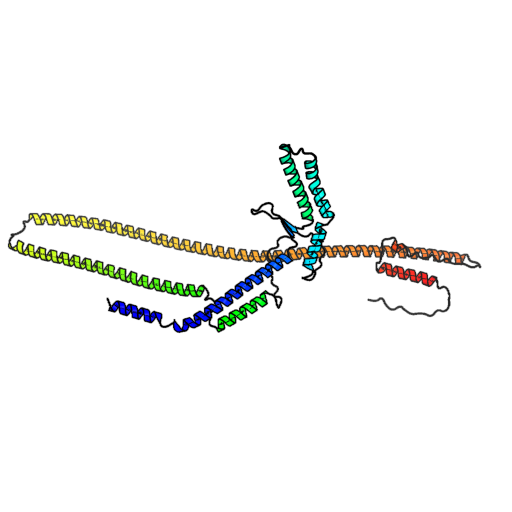42.740 1.00 50.84 81 GLY A O 1
ATOM 640 N N . GLU A 1 82 ? 6.097 -11.767 -40.822 1.00 55.41 82 GLU A N 1
ATOM 641 C CA . GLU A 1 82 ? 6.479 -10.507 -41.467 1.00 55.41 82 GLU A CA 1
ATOM 642 C C . GLU A 1 82 ? 7.966 -10.557 -41.866 1.00 55.41 82 GLU A C 1
ATOM 644 O O . GLU A 1 82 ? 8.808 -10.883 -41.027 1.00 55.41 82 GLU A O 1
ATOM 649 N N . PRO A 1 83 ? 8.347 -10.173 -43.099 1.00 45.97 83 PRO A N 1
ATOM 650 C CA . PRO A 1 83 ? 9.712 -9.740 -43.361 1.00 45.97 83 PRO A CA 1
ATOM 651 C C . PRO A 1 83 ? 9.942 -8.363 -42.715 1.00 45.97 83 PRO A C 1
ATOM 653 O O . PRO A 1 83 ? 9.060 -7.505 -42.724 1.00 45.97 83 PRO A O 1
ATOM 656 N N . LYS A 1 84 ? 11.143 -8.165 -42.155 1.00 46.56 84 LYS A N 1
ATOM 657 C CA . LYS A 1 84 ? 11.589 -7.022 -41.329 1.00 46.56 84 LYS A CA 1
ATOM 658 C C . LYS A 1 84 ? 11.649 -5.658 -42.045 1.00 46.56 84 LYS A C 1
ATOM 660 O O . LYS A 1 84 ? 12.602 -4.915 -41.813 1.00 46.56 84 LYS A O 1
ATOM 665 N N . ASP A 1 85 ? 10.668 -5.281 -42.867 1.00 43.56 85 ASP A N 1
ATOM 666 C CA . ASP A 1 85 ? 10.693 -3.985 -43.552 1.00 43.56 85 ASP A CA 1
ATOM 667 C C . ASP A 1 85 ? 9.666 -2.971 -43.028 1.00 43.56 85 ASP A C 1
ATOM 669 O O . ASP A 1 85 ? 8.453 -3.184 -42.979 1.00 43.56 85 ASP A O 1
ATOM 673 N N . LYS A 1 86 ? 10.194 -1.830 -42.579 1.00 43.28 86 LYS A N 1
ATOM 674 C CA . LYS A 1 86 ? 9.542 -0.836 -41.711 1.00 43.28 86 LYS A CA 1
ATOM 675 C C . LYS A 1 86 ? 8.631 0.125 -42.484 1.00 43.28 86 LYS A C 1
ATOM 677 O O . LYS A 1 86 ? 8.705 1.340 -42.282 1.00 43.28 86 LYS A O 1
ATOM 682 N N . HIS A 1 87 ? 7.734 -0.363 -43.335 1.00 46.81 87 HIS A N 1
ATOM 683 C CA . HIS A 1 87 ? 6.856 0.529 -44.098 1.00 46.81 87 HIS A CA 1
ATOM 684 C C . HIS A 1 87 ? 5.492 0.773 -43.428 1.00 46.81 87 HIS A C 1
ATOM 686 O O . HIS A 1 87 ? 4.629 -0.095 -43.285 1.00 46.81 87 HIS A O 1
ATOM 692 N N . LYS A 1 88 ? 5.277 2.027 -43.002 1.00 44.06 88 LYS A N 1
ATOM 693 C CA . LYS A 1 88 ? 4.012 2.523 -42.438 1.00 44.06 88 LYS A CA 1
ATOM 694 C C . LYS A 1 88 ? 2.976 2.752 -43.547 1.00 44.06 88 LYS A C 1
ATOM 696 O O . LYS A 1 88 ? 2.856 3.860 -44.056 1.00 44.06 88 LYS A O 1
ATOM 701 N N . PHE A 1 89 ? 2.177 1.737 -43.869 1.00 46.03 89 PHE A N 1
ATOM 702 C CA . PHE A 1 89 ? 1.069 1.892 -44.824 1.00 46.03 89 PHE A CA 1
ATOM 703 C C . PHE A 1 89 ? -0.218 2.487 -44.201 1.00 46.03 89 PHE A C 1
ATOM 705 O O . PHE A 1 89 ? -0.480 2.290 -43.002 1.00 46.03 89 PHE A O 1
ATOM 712 N N . PRO A 1 90 ? -1.050 3.200 -44.992 1.00 48.41 90 PRO A N 1
ATOM 713 C CA . PRO A 1 90 ? -2.331 3.760 -44.555 1.00 48.41 90 PRO A CA 1
ATOM 714 C C . PRO A 1 90 ? -3.393 2.693 -44.204 1.00 48.41 90 PRO A C 1
ATOM 716 O O . PRO A 1 90 ? -3.377 1.557 -44.674 1.00 48.41 90 PRO A O 1
ATOM 719 N N . LYS A 1 91 ? -4.339 3.078 -43.330 1.00 52.84 91 LYS A N 1
ATOM 720 C CA . LYS A 1 91 ? -5.205 2.197 -42.511 1.00 52.84 91 LYS A CA 1
ATOM 721 C C . LYS A 1 91 ? -6.134 1.227 -43.266 1.00 52.84 91 LYS A C 1
ATOM 723 O O . LYS A 1 91 ? -6.546 0.256 -42.645 1.00 52.84 91 LYS A O 1
ATOM 728 N N . HIS A 1 92 ? -6.464 1.461 -44.539 1.00 49.09 92 HIS A N 1
ATOM 729 C CA . HIS A 1 92 ? -7.392 0.605 -45.303 1.00 49.09 92 HIS A CA 1
ATOM 730 C C . HIS A 1 92 ? -6.712 -0.417 -46.228 1.00 49.09 92 HIS A C 1
ATOM 732 O O . HIS A 1 92 ? -7.331 -1.421 -46.552 1.00 49.09 92 HIS A O 1
ATOM 738 N N . GLN A 1 93 ? -5.437 -0.234 -46.587 1.00 50.72 93 GLN A N 1
ATOM 739 C CA . GLN A 1 93 ? -4.692 -1.209 -47.405 1.00 50.72 93 GLN A CA 1
ATOM 740 C C . GLN A 1 93 ? -4.087 -2.356 -46.583 1.00 50.72 93 GLN A C 1
ATOM 742 O O . GLN A 1 93 ? -3.741 -3.395 -47.133 1.00 50.72 93 GLN A O 1
ATOM 747 N N . LYS A 1 94 ? -3.980 -2.197 -45.258 1.00 55.41 94 LYS A N 1
ATOM 748 C CA . LYS A 1 94 ? -3.331 -3.178 -44.373 1.00 55.41 94 LYS A CA 1
ATOM 749 C C . LYS A 1 94 ? -4.053 -4.521 -44.278 1.00 55.41 94 LYS A C 1
ATOM 751 O O . LYS A 1 94 ? -3.391 -5.530 -44.096 1.00 55.41 94 LYS A O 1
ATOM 756 N N . GLU A 1 95 ? -5.378 -4.548 -44.372 1.00 53.03 95 GLU A N 1
ATOM 757 C CA . GLU A 1 95 ? -6.150 -5.784 -44.179 1.00 53.03 95 GLU A CA 1
ATOM 758 C C . GLU A 1 95 ? -6.078 -6.691 -45.416 1.00 53.03 95 GLU A C 1
ATOM 760 O O . GLU A 1 95 ? -5.743 -7.865 -45.294 1.00 53.03 95 GLU A O 1
ATOM 765 N N . GLN A 1 96 ? -6.233 -6.122 -46.619 1.00 55.28 96 GLN A N 1
ATOM 766 C CA . GLN A 1 96 ? -5.999 -6.843 -47.878 1.00 55.28 96 GLN A CA 1
ATOM 767 C C . GLN A 1 96 ? -4.540 -7.294 -48.026 1.00 55.28 96 GLN A C 1
ATOM 769 O O . GLN A 1 96 ? -4.290 -8.423 -48.444 1.00 55.28 96 GLN A O 1
ATOM 774 N N . LEU A 1 97 ? -3.577 -6.449 -47.639 1.00 58.81 97 LEU A N 1
ATOM 775 C CA . LEU A 1 97 ? -2.156 -6.794 -47.702 1.00 58.81 97 LEU A CA 1
ATOM 776 C C . LEU A 1 97 ? -1.801 -7.933 -46.733 1.00 58.81 97 LEU A C 1
ATOM 778 O O . LEU A 1 97 ? -1.036 -8.813 -47.104 1.00 58.81 97 LEU A O 1
ATOM 782 N N . ARG A 1 98 ? -2.413 -7.978 -45.542 1.00 58.41 98 ARG A N 1
ATOM 783 C CA . ARG A 1 98 ? -2.254 -9.089 -44.588 1.00 58.41 98 ARG A CA 1
ATOM 784 C C . ARG A 1 98 ? -2.828 -10.399 -45.110 1.00 58.41 98 ARG A C 1
ATOM 786 O O . ARG A 1 98 ? -2.200 -11.431 -44.927 1.00 58.41 98 ARG A O 1
ATOM 793 N N . CYS A 1 99 ? -3.984 -10.379 -45.777 1.00 57.22 99 CYS A N 1
ATOM 794 C CA . CYS A 1 99 ? -4.526 -11.582 -46.414 1.00 57.22 99 CYS A CA 1
ATOM 795 C C . CYS A 1 99 ? -3.608 -12.086 -47.535 1.00 57.22 99 CYS A C 1
ATOM 797 O O . CYS A 1 99 ? -3.358 -13.284 -47.617 1.00 57.22 99 CYS A O 1
ATOM 799 N N . LEU A 1 100 ? -3.061 -11.184 -48.356 1.00 63.22 100 LEU A N 1
ATOM 800 C CA . LEU A 1 100 ? -2.095 -11.534 -49.403 1.00 63.22 100 LEU A CA 1
ATOM 801 C C . LEU A 1 100 ? -0.772 -12.055 -48.828 1.00 63.22 100 LEU A C 1
ATOM 803 O O . LEU A 1 100 ? -0.224 -13.011 -49.360 1.00 63.22 100 LEU A O 1
ATOM 807 N N . GLN A 1 101 ? -0.293 -11.481 -47.724 1.00 62.59 101 GLN A N 1
ATOM 808 C CA . GLN A 1 101 ? 0.908 -11.936 -47.016 1.00 62.59 101 GLN A CA 1
ATOM 809 C C . GLN A 1 101 ? 0.698 -13.279 -46.308 1.00 62.59 101 GLN A C 1
ATOM 811 O O . GLN A 1 101 ? 1.580 -14.134 -46.320 1.00 62.59 101 GLN A O 1
ATOM 816 N N . ALA A 1 102 ? -0.480 -13.496 -45.717 1.00 62.66 102 ALA A N 1
ATOM 817 C CA . ALA A 1 102 ? -0.864 -14.783 -45.150 1.00 62.66 102 ALA A CA 1
ATOM 818 C C . ALA A 1 102 ? -0.916 -15.852 -46.243 1.00 62.66 102 ALA A C 1
ATOM 820 O O . ALA A 1 102 ? -0.366 -16.932 -46.058 1.00 62.66 102 ALA A O 1
ATOM 821 N N . LEU A 1 103 ? -1.518 -15.530 -47.393 1.00 68.06 103 LEU A N 1
ATOM 822 C CA . LEU A 1 103 ? -1.527 -16.408 -48.558 1.00 68.06 103 LEU A CA 1
ATOM 823 C C . LEU A 1 103 ? -0.103 -16.687 -49.042 1.00 68.06 103 LEU A C 1
ATOM 825 O O . LEU A 1 103 ? 0.244 -17.852 -49.160 1.00 68.06 103 LEU A O 1
ATOM 829 N N . SER A 1 104 ? 0.745 -15.668 -49.222 1.00 69.31 104 SER A N 1
ATOM 830 C CA . SER A 1 104 ? 2.126 -15.869 -49.678 1.00 69.31 104 SER A CA 1
ATOM 831 C C . SER A 1 104 ? 2.966 -16.689 -48.701 1.00 69.31 104 SER A C 1
ATOM 833 O O . SER A 1 104 ? 3.801 -17.476 -49.131 1.00 69.31 104 SER A O 1
ATOM 835 N N . TRP A 1 105 ? 2.750 -16.524 -47.392 1.00 71.88 105 TRP A N 1
ATOM 836 C CA . TRP A 1 105 ? 3.421 -17.317 -46.363 1.00 71.88 105 TRP A CA 1
ATOM 837 C C . TRP A 1 105 ? 2.922 -18.767 -46.354 1.00 71.88 105 TRP A C 1
ATOM 839 O O . TRP A 1 105 ? 3.736 -19.690 -46.367 1.00 71.88 105 TRP A O 1
ATOM 849 N N . LEU A 1 106 ? 1.602 -18.981 -46.416 1.00 72.25 106 LEU A N 1
ATOM 850 C CA . LEU A 1 106 ? 0.992 -20.315 -46.494 1.00 72.25 106 LEU A CA 1
ATOM 851 C C . LEU A 1 106 ? 1.365 -21.058 -47.784 1.00 72.25 106 LEU A C 1
ATOM 853 O O . LEU A 1 106 ? 1.445 -22.282 -47.774 1.00 72.25 106 LEU A O 1
ATOM 857 N N . THR A 1 107 ? 1.621 -20.334 -48.876 1.00 76.19 107 THR A N 1
ATOM 858 C CA . THR A 1 107 ? 2.104 -20.893 -50.147 1.00 76.19 107 THR A CA 1
ATOM 859 C C . THR A 1 107 ? 3.626 -20.823 -50.297 1.00 76.19 107 THR A C 1
ATOM 861 O O . THR A 1 107 ? 4.130 -21.038 -51.398 1.00 76.19 107 THR A O 1
ATOM 864 N N . SER A 1 108 ? 4.375 -20.485 -49.241 1.00 78.56 108 SER A N 1
ATOM 865 C CA . SER A 1 108 ? 5.832 -20.355 -49.337 1.00 78.56 108 SER A CA 1
ATOM 866 C C . SER A 1 108 ? 6.512 -21.723 -49.428 1.00 78.56 108 SER A C 1
ATOM 868 O O . SER A 1 108 ? 6.173 -22.667 -48.707 1.00 78.56 108 SER A O 1
ATOM 870 N N . SER A 1 109 ? 7.515 -21.823 -50.304 1.00 79.56 109 SER A N 1
ATOM 871 C CA . SER A 1 109 ? 8.371 -23.010 -50.424 1.00 79.56 109 SER A CA 1
ATOM 872 C C . SER A 1 109 ? 9.119 -23.309 -49.128 1.00 79.56 109 SER A C 1
ATOM 874 O O . SER A 1 109 ? 9.341 -24.471 -48.802 1.00 79.56 109 SER A O 1
ATOM 876 N N . ASP A 1 110 ? 9.460 -22.269 -48.368 1.00 77.81 110 ASP A N 1
ATOM 877 C CA . ASP A 1 110 ? 10.221 -22.383 -47.126 1.00 77.81 110 ASP A CA 1
ATOM 878 C C . ASP A 1 110 ? 9.373 -22.995 -46.007 1.00 77.81 110 ASP A C 1
ATOM 880 O O . ASP A 1 110 ? 9.844 -23.877 -45.288 1.00 77.81 110 ASP A O 1
ATOM 884 N N . LEU A 1 111 ? 8.095 -22.603 -45.898 1.00 79.19 111 LEU A N 1
ATOM 885 C CA . LEU A 1 111 ? 7.154 -23.233 -44.970 1.00 79.19 111 LEU A CA 1
ATOM 886 C C . LEU A 1 111 ? 6.899 -24.691 -45.358 1.00 79.19 111 LEU A C 1
ATOM 888 O O . LEU A 1 111 ? 6.896 -25.565 -44.492 1.00 79.19 111 LEU A O 1
ATOM 892 N N . LEU A 1 112 ? 6.734 -24.969 -46.653 1.00 81.62 112 LEU A N 1
ATOM 893 C CA . LEU A 1 112 ? 6.578 -26.334 -47.148 1.00 81.62 112 LEU A CA 1
ATOM 894 C C . LEU A 1 112 ? 7.808 -27.193 -46.806 1.00 81.62 112 LEU A C 1
ATOM 896 O O . LEU A 1 112 ? 7.659 -28.292 -46.273 1.00 81.62 112 LEU A O 1
ATOM 900 N N . ALA A 1 113 ? 9.019 -26.681 -47.032 1.00 84.12 113 ALA A N 1
ATOM 901 C CA . ALA A 1 113 ? 10.264 -27.357 -46.678 1.00 84.12 113 ALA A CA 1
ATOM 902 C C . ALA A 1 113 ? 10.405 -27.555 -45.158 1.00 84.12 113 ALA A C 1
ATOM 904 O O . ALA A 1 113 ? 10.839 -28.619 -44.709 1.00 84.12 113 ALA A O 1
ATOM 905 N N . ALA A 1 114 ? 9.997 -26.574 -44.347 1.00 83.12 114 ALA A N 1
ATOM 906 C CA . ALA A 1 114 ? 9.979 -26.685 -42.890 1.00 83.12 114 ALA A CA 1
ATOM 907 C C . ALA A 1 114 ? 9.000 -27.770 -42.411 1.00 83.12 114 ALA A C 1
ATOM 909 O O . ALA A 1 114 ? 9.367 -28.576 -41.557 1.00 83.12 114 ALA A O 1
ATOM 910 N N . ILE A 1 115 ? 7.800 -27.849 -42.999 1.00 83.25 115 ILE A N 1
ATOM 911 C CA . ILE A 1 115 ? 6.808 -28.891 -42.700 1.00 83.25 115 ILE A CA 1
ATOM 912 C C . ILE A 1 115 ? 7.347 -30.271 -43.079 1.00 83.25 115 ILE A C 1
ATOM 914 O O . ILE A 1 115 ? 7.365 -31.169 -42.239 1.00 83.25 115 ILE A O 1
ATOM 918 N N . ILE A 1 116 ? 7.829 -30.437 -44.313 1.00 85.62 116 ILE A N 1
ATOM 919 C CA . ILE A 1 116 ? 8.335 -31.724 -44.810 1.00 85.62 116 ILE A CA 1
ATOM 920 C C . ILE A 1 116 ? 9.519 -32.196 -43.960 1.00 85.62 116 ILE A C 1
ATOM 922 O O . ILE A 1 116 ? 9.525 -33.325 -43.474 1.00 85.62 116 ILE A O 1
ATOM 926 N N . SER A 1 117 ? 10.495 -31.321 -43.711 1.00 86.31 117 SER A N 1
ATOM 927 C CA . SER A 1 117 ? 11.687 -31.683 -42.936 1.00 86.31 117 SER A CA 1
ATOM 928 C C . SER A 1 117 ? 11.390 -31.967 -41.462 1.00 86.31 117 SER A C 1
ATOM 930 O O . SER A 1 117 ? 12.076 -32.786 -40.858 1.00 86.31 117 SER A O 1
ATOM 932 N N . SER A 1 118 ? 10.387 -31.321 -40.861 1.00 86.56 118 SER A N 1
ATOM 933 C CA . SER A 1 118 ? 9.986 -31.610 -39.478 1.00 86.56 118 SER A CA 1
ATOM 934 C C . SER A 1 118 ? 9.154 -32.885 -39.341 1.00 86.56 118 SER A C 1
ATOM 936 O O . SER A 1 118 ? 9.145 -33.469 -38.264 1.00 86.56 118 SER A O 1
ATOM 938 N N . MET A 1 119 ? 8.502 -33.343 -40.414 1.00 87.81 119 MET A N 1
ATOM 939 C CA . MET A 1 119 ? 7.685 -34.565 -40.425 1.00 87.81 119 MET A CA 1
ATOM 940 C C . MET A 1 119 ? 8.429 -35.812 -40.923 1.00 87.81 119 MET A C 1
ATOM 942 O O . MET A 1 119 ? 7.887 -36.911 -40.825 1.00 87.81 119 MET A O 1
ATOM 946 N N . ALA A 1 120 ? 9.663 -35.673 -41.417 1.00 86.44 120 ALA A N 1
ATOM 947 C CA . ALA A 1 120 ? 10.445 -36.771 -41.991 1.00 86.44 120 ALA A CA 1
ATOM 948 C C . ALA A 1 120 ? 10.641 -37.958 -41.026 1.00 86.44 120 ALA A C 1
ATOM 950 O O . ALA A 1 120 ? 10.520 -39.111 -41.429 1.00 86.44 120 ALA A O 1
ATOM 951 N N . GLU A 1 121 ? 10.877 -37.694 -39.738 1.00 83.31 121 GLU A N 1
ATOM 952 C CA . GLU A 1 121 ? 11.048 -38.747 -38.723 1.00 83.31 121 GLU A CA 1
ATOM 953 C C . GLU A 1 121 ? 9.745 -39.490 -38.423 1.00 83.31 121 GLU A C 1
ATOM 955 O O . GLU A 1 121 ? 9.743 -40.709 -38.274 1.00 83.31 121 GLU A O 1
ATOM 960 N N . LEU A 1 122 ? 8.618 -38.774 -38.372 1.00 85.94 122 LEU A N 1
ATOM 961 C CA . LEU A 1 122 ? 7.309 -39.399 -38.209 1.00 85.94 122 LEU A CA 1
ATOM 962 C C . LEU A 1 122 ? 6.941 -40.243 -39.434 1.00 85.94 122 LEU A C 1
ATOM 964 O O . LEU A 1 122 ? 6.413 -41.340 -39.276 1.00 85.94 122 LEU A O 1
ATOM 968 N N . GLN A 1 123 ? 7.249 -39.765 -40.642 1.00 84.06 123 GLN A N 1
ATOM 969 C CA . GLN A 1 123 ? 7.027 -40.515 -41.880 1.00 84.06 123 GLN A CA 1
ATOM 970 C C . GLN A 1 123 ? 7.868 -41.799 -41.936 1.00 84.06 123 GLN A C 1
ATOM 972 O O . GLN A 1 123 ? 7.342 -42.841 -42.319 1.00 84.06 123 GLN A O 1
ATOM 977 N N . ASP A 1 124 ? 9.129 -41.756 -41.496 1.00 84.56 124 ASP A N 1
ATOM 978 C CA . ASP A 1 124 ? 10.003 -42.935 -41.417 1.00 84.56 124 ASP A CA 1
ATOM 979 C C . ASP A 1 124 ? 9.483 -43.974 -40.408 1.00 84.56 124 ASP A C 1
ATOM 981 O O . ASP A 1 124 ? 9.421 -45.167 -40.706 1.00 84.56 124 ASP A O 1
ATOM 985 N N . VAL A 1 125 ? 9.027 -43.521 -39.234 1.00 83.12 125 VAL A N 1
ATOM 986 C CA . VAL A 1 125 ? 8.437 -44.402 -38.212 1.00 83.12 125 VAL A CA 1
ATOM 987 C C . VAL A 1 125 ? 7.124 -45.016 -38.699 1.00 83.12 125 VAL A C 1
ATOM 989 O O . VAL A 1 125 ? 6.905 -46.209 -38.503 1.00 83.12 125 VAL A O 1
ATOM 992 N N . ILE A 1 126 ? 6.270 -44.252 -39.384 1.00 81.81 126 ILE A N 1
ATOM 993 C CA . ILE A 1 126 ? 5.028 -44.776 -39.971 1.00 81.81 126 ILE A CA 1
ATOM 994 C C . ILE A 1 126 ? 5.335 -45.794 -41.076 1.00 81.81 126 ILE A C 1
ATOM 996 O O . ILE A 1 126 ? 4.722 -46.856 -41.103 1.00 81.81 126 ILE A O 1
ATOM 1000 N N . GLY A 1 127 ? 6.306 -45.513 -41.950 1.00 79.25 127 GLY A N 1
ATOM 1001 C CA . GLY A 1 127 ? 6.679 -46.407 -43.051 1.00 79.25 127 GLY A CA 1
ATOM 1002 C C . GLY A 1 127 ? 7.296 -47.735 -42.598 1.00 79.25 127 GLY A C 1
ATOM 1003 O O . GLY A 1 127 ? 7.196 -48.731 -43.310 1.00 79.25 127 GLY A O 1
ATOM 1004 N N . LYS A 1 128 ? 7.908 -47.765 -41.409 1.00 77.00 128 LYS A N 1
ATOM 1005 C CA . LYS A 1 128 ? 8.549 -48.957 -40.833 1.00 77.00 128 LYS A CA 1
ATOM 1006 C C . LYS A 1 128 ? 7.649 -49.770 -39.909 1.00 77.00 128 LYS A C 1
ATOM 1008 O O . LYS A 1 128 ? 8.065 -50.854 -39.500 1.00 77.00 128 LYS A O 1
ATOM 1013 N N . THR A 1 129 ? 6.463 -49.276 -39.547 1.00 70.25 129 THR A N 1
ATOM 1014 C CA . THR A 1 129 ? 5.649 -49.953 -38.535 1.00 70.25 129 THR A CA 1
ATOM 1015 C C . THR A 1 129 ? 4.448 -50.707 -39.103 1.00 70.25 129 THR A C 1
ATOM 1017 O O . THR A 1 129 ? 3.660 -50.158 -39.865 1.00 70.25 129 THR A O 1
ATOM 1020 N N . ASP A 1 130 ? 4.273 -51.959 -38.667 1.00 64.94 130 ASP A N 1
ATOM 1021 C CA . ASP A 1 130 ? 3.084 -52.769 -38.939 1.00 64.94 130 ASP A CA 1
ATOM 1022 C C . ASP A 1 130 ? 1.869 -52.225 -38.147 1.00 64.94 130 ASP A C 1
ATOM 1024 O O . ASP A 1 130 ? 1.942 -52.149 -36.910 1.00 64.94 130 ASP A O 1
ATOM 1028 N N . PRO A 1 131 ? 0.754 -51.848 -38.808 1.00 62.59 131 PRO A N 1
ATOM 1029 C CA . PRO A 1 131 ? -0.426 -51.251 -38.172 1.00 62.59 131 PRO A CA 1
ATOM 1030 C C . PRO A 1 131 ? -1.065 -52.086 -37.047 1.00 62.59 131 PRO A C 1
ATOM 1032 O O . PRO A 1 131 ? -1.846 -51.544 -36.266 1.00 62.59 131 PRO A O 1
ATOM 1035 N N . ASN A 1 132 ? -0.726 -53.374 -36.914 1.00 60.81 132 ASN A N 1
ATOM 1036 C CA . ASN A 1 132 ? -1.302 -54.268 -35.901 1.00 60.81 132 ASN A CA 1
ATOM 1037 C C . ASN A 1 132 ? -0.458 -54.432 -34.615 1.00 60.81 132 ASN A C 1
ATOM 1039 O O . ASN A 1 132 ? -0.865 -55.138 -33.689 1.00 60.81 132 ASN A O 1
ATOM 1043 N N . SER A 1 133 ? 0.705 -53.779 -34.507 1.00 61.88 133 SER A N 1
ATOM 1044 C CA . SER A 1 133 ? 1.605 -53.894 -33.348 1.00 61.88 133 SER A CA 1
ATOM 1045 C C . SER A 1 133 ? 1.286 -52.880 -32.236 1.00 61.88 133 SER A C 1
ATOM 1047 O O . SER A 1 133 ? 1.461 -51.675 -32.407 1.00 61.88 133 SER A O 1
ATOM 1049 N N . ARG A 1 134 ? 0.905 -53.343 -31.032 1.00 58.34 134 ARG A N 1
ATOM 1050 C CA . ARG A 1 134 ? 0.686 -52.469 -29.849 1.00 58.34 134 ARG A CA 1
ATOM 1051 C C . ARG A 1 134 ? 1.950 -51.745 -29.363 1.00 58.34 134 ARG A C 1
ATOM 1053 O O . ARG A 1 134 ? 1.838 -50.691 -28.743 1.00 58.34 134 ARG A O 1
ATOM 1060 N N . ILE A 1 135 ? 3.138 -52.282 -29.647 1.00 55.72 135 ILE A N 1
ATOM 1061 C CA . ILE A 1 135 ? 4.429 -51.699 -29.235 1.00 55.72 135 ILE A CA 1
ATOM 1062 C C . ILE A 1 135 ? 4.752 -50.444 -30.076 1.00 55.72 135 ILE A C 1
ATOM 1064 O O . ILE A 1 135 ? 5.440 -49.541 -29.603 1.00 55.72 135 ILE A O 1
ATOM 1068 N N . CYS A 1 136 ? 4.159 -50.323 -31.274 1.00 58.88 136 CYS A N 1
ATOM 1069 C CA . CYS A 1 136 ? 4.241 -49.138 -32.134 1.00 58.88 136 CYS A CA 1
ATOM 1070 C C . CYS A 1 136 ? 3.713 -47.867 -31.465 1.00 58.88 136 CYS A C 1
ATOM 1072 O O . CYS A 1 136 ? 4.270 -46.791 -31.667 1.00 58.88 136 CYS A O 1
ATOM 1074 N N . GLY A 1 137 ? 2.650 -47.979 -30.659 1.00 65.69 137 GLY A N 1
ATOM 1075 C CA . GLY A 1 137 ? 1.902 -46.818 -30.181 1.00 65.69 137 GLY A CA 1
ATOM 1076 C C . GLY A 1 137 ? 2.779 -45.798 -29.456 1.00 65.69 137 GLY A C 1
ATOM 1077 O O . GLY A 1 137 ? 2.696 -44.606 -29.734 1.00 65.69 137 GLY A O 1
ATOM 1078 N N . HIS A 1 138 ? 3.683 -46.250 -28.583 1.00 71.69 138 HIS A N 1
ATOM 1079 C CA . HIS A 1 138 ? 4.559 -45.349 -27.827 1.00 71.69 138 HIS A CA 1
ATOM 1080 C C . HIS A 1 138 ? 5.661 -44.712 -28.683 1.00 71.69 138 HIS A C 1
ATOM 1082 O O . HIS A 1 138 ? 5.964 -43.535 -28.487 1.00 71.69 138 HIS A O 1
ATOM 1088 N N . LEU A 1 139 ? 6.220 -45.445 -29.651 1.00 76.06 139 LEU A N 1
ATOM 1089 C CA . LEU A 1 139 ? 7.218 -44.910 -30.584 1.00 76.06 139 LEU A CA 1
ATOM 1090 C C . LEU A 1 139 ? 6.586 -43.918 -31.564 1.00 76.06 139 LEU A C 1
ATOM 1092 O O . LEU A 1 139 ? 7.158 -42.862 -31.812 1.00 76.06 139 LEU A O 1
ATOM 1096 N N . LEU A 1 140 ? 5.374 -44.205 -32.042 1.00 79.62 140 LEU A N 1
ATOM 1097 C CA . LEU A 1 140 ? 4.601 -43.317 -32.903 1.00 79.62 140 LEU A CA 1
ATOM 1098 C C . LEU A 1 140 ? 4.202 -42.033 -32.169 1.00 79.62 140 LEU A C 1
ATOM 1100 O O . LEU A 1 140 ? 4.366 -40.942 -32.705 1.00 79.62 140 LEU A O 1
ATOM 1104 N N . ILE A 1 141 ? 3.737 -42.144 -30.920 1.00 79.94 141 ILE A N 1
ATOM 1105 C CA . ILE A 1 141 ? 3.423 -40.981 -30.079 1.00 79.94 141 ILE A CA 1
ATOM 1106 C C . ILE A 1 141 ? 4.689 -40.156 -29.812 1.00 79.94 141 ILE A C 1
ATOM 1108 O O . ILE A 1 141 ? 4.642 -38.929 -29.887 1.00 79.94 141 ILE A O 1
ATOM 1112 N N . GLY A 1 142 ? 5.822 -40.804 -29.522 1.00 80.62 142 GLY A N 1
ATOM 1113 C CA . GLY A 1 142 ? 7.108 -40.132 -29.327 1.00 80.62 142 GLY A CA 1
ATOM 1114 C C . GLY A 1 142 ? 7.580 -39.398 -30.584 1.00 80.62 142 GLY A C 1
ATOM 1115 O O . GLY A 1 142 ? 7.908 -38.214 -30.518 1.00 80.62 142 GLY A O 1
ATOM 1116 N N . ALA 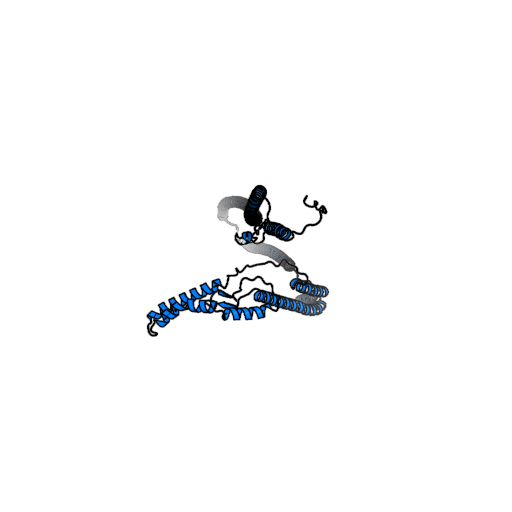A 1 143 ? 7.531 -40.063 -31.739 1.00 83.38 143 ALA A N 1
ATOM 1117 C CA . ALA A 1 143 ? 7.881 -39.488 -33.034 1.00 83.38 143 ALA A CA 1
ATOM 1118 C C . ALA A 1 143 ? 6.940 -38.341 -33.433 1.00 83.38 143 ALA A C 1
ATOM 1120 O O . ALA A 1 143 ? 7.402 -37.321 -33.943 1.00 83.38 143 ALA A O 1
ATOM 1121 N N . ALA A 1 144 ? 5.641 -38.460 -33.145 1.00 80.94 144 ALA A N 1
ATOM 1122 C CA . ALA A 1 144 ? 4.657 -37.413 -33.399 1.00 80.94 144 ALA A CA 1
ATOM 1123 C C . ALA A 1 144 ? 4.909 -36.179 -32.525 1.00 80.94 144 ALA A C 1
ATOM 1125 O O . ALA A 1 144 ? 4.932 -35.061 -33.037 1.00 80.94 144 ALA A O 1
ATOM 1126 N N . LYS A 1 145 ? 5.179 -36.372 -31.227 1.00 79.69 145 LYS A N 1
ATOM 1127 C CA . LYS A 1 145 ? 5.542 -35.279 -30.312 1.00 79.69 145 LYS A CA 1
ATOM 1128 C C . LYS A 1 145 ? 6.839 -34.590 -30.733 1.00 79.69 145 LYS A C 1
ATOM 1130 O O . LYS A 1 145 ? 6.891 -33.365 -30.755 1.00 79.69 145 LYS A O 1
ATOM 1135 N N . ASN A 1 146 ? 7.862 -35.359 -31.107 1.00 84.62 146 ASN A N 1
ATOM 1136 C CA . ASN A 1 146 ? 9.147 -34.816 -31.550 1.00 84.62 146 ASN A CA 1
ATOM 1137 C C . ASN A 1 146 ? 9.022 -34.040 -32.871 1.00 84.62 146 ASN A C 1
ATOM 1139 O O . ASN A 1 146 ? 9.550 -32.939 -33.002 1.00 84.62 146 ASN A O 1
ATOM 1143 N N . SER A 1 147 ? 8.273 -34.584 -33.834 1.00 85.31 147 SER A N 1
ATOM 1144 C CA . SER A 1 147 ? 8.028 -33.940 -35.133 1.00 85.31 147 SER A CA 1
ATOM 1145 C C . SER A 1 147 ? 7.214 -32.656 -34.980 1.00 85.31 147 SER A C 1
ATOM 1147 O O . SER A 1 147 ? 7.514 -31.645 -35.613 1.00 85.31 147 SER A O 1
ATOM 1149 N N . PHE A 1 148 ? 6.228 -32.660 -34.079 1.00 79.56 148 PHE A N 1
ATOM 1150 C CA . PHE A 1 148 ? 5.481 -31.460 -33.715 1.00 79.56 148 PHE A CA 1
ATOM 1151 C C . PHE A 1 148 ? 6.379 -30.409 -33.051 1.00 79.56 148 PHE A C 1
ATOM 1153 O O . PHE A 1 148 ? 6.358 -29.253 -33.462 1.00 79.56 148 PHE A O 1
ATOM 1160 N N . ALA A 1 149 ? 7.223 -30.799 -32.092 1.00 79.31 149 ALA A N 1
ATOM 1161 C CA . ALA A 1 149 ? 8.163 -29.882 -31.450 1.00 79.31 149 ALA A CA 1
ATOM 1162 C C . ALA A 1 149 ? 9.125 -29.242 -32.468 1.00 79.31 149 ALA A C 1
ATOM 1164 O O . ALA A 1 149 ? 9.293 -28.026 -32.468 1.00 79.31 149 ALA A O 1
ATOM 1165 N N . LYS A 1 150 ? 9.680 -30.030 -33.399 1.00 84.25 150 LYS A N 1
ATOM 1166 C CA . LYS A 1 150 ? 10.543 -29.537 -34.489 1.00 84.25 150 LYS A CA 1
ATOM 1167 C C . LYS A 1 150 ? 9.816 -28.609 -35.454 1.00 84.25 150 LYS A C 1
ATOM 1169 O O . LYS A 1 150 ? 10.398 -27.640 -35.938 1.00 84.25 150 LYS A O 1
ATOM 1174 N N . LEU A 1 151 ? 8.553 -28.902 -35.765 1.00 83.19 151 LEU A N 1
ATOM 1175 C CA . LEU A 1 151 ? 7.721 -28.018 -36.575 1.00 83.19 151 LEU A CA 1
ATOM 1176 C C . LEU A 1 151 ? 7.529 -26.676 -35.868 1.00 83.19 151 LEU A C 1
ATOM 1178 O O . LEU A 1 151 ? 7.733 -25.630 -36.478 1.00 83.19 151 LEU A O 1
ATOM 1182 N N . MET A 1 152 ? 7.184 -26.715 -34.584 1.00 75.56 152 MET A N 1
ATOM 1183 C CA . MET A 1 152 ? 6.948 -25.509 -33.804 1.00 75.56 152 MET A CA 1
ATOM 1184 C C . MET A 1 152 ? 8.213 -24.681 -33.607 1.00 75.56 152 MET A C 1
ATOM 1186 O O . MET A 1 152 ? 8.137 -23.464 -33.726 1.00 75.56 152 MET A O 1
ATOM 1190 N N . ASP A 1 153 ? 9.368 -25.310 -33.403 1.00 74.81 153 ASP A N 1
ATOM 1191 C CA . ASP A 1 153 ? 10.656 -24.621 -33.284 1.00 74.81 153 ASP A CA 1
ATOM 1192 C C . ASP A 1 153 ? 11.000 -23.859 -34.578 1.00 74.81 153 ASP A C 1
ATOM 1194 O O . ASP A 1 153 ? 11.242 -22.651 -34.556 1.00 74.81 153 ASP A O 1
ATOM 1198 N N . LYS A 1 154 ? 10.861 -24.506 -35.745 1.00 77.50 154 LYS A N 1
ATOM 1199 C CA . LYS A 1 154 ? 11.088 -23.857 -37.051 1.00 77.50 154 LYS A CA 1
ATOM 1200 C C . LYS A 1 154 ? 10.078 -22.754 -37.364 1.00 77.50 154 LYS A C 1
ATOM 1202 O O . LYS A 1 154 ? 10.454 -21.732 -37.933 1.00 77.50 154 LYS A O 1
ATOM 1207 N N . ILE A 1 155 ? 8.810 -22.937 -36.994 1.00 71.44 155 ILE A N 1
ATOM 1208 C CA . ILE A 1 155 ? 7.776 -21.907 -37.166 1.00 71.44 155 ILE A CA 1
ATOM 1209 C C . ILE A 1 155 ? 8.007 -20.736 -36.195 1.00 71.44 155 ILE A C 1
ATOM 1211 O O . ILE A 1 155 ? 7.796 -19.585 -36.572 1.00 71.44 155 ILE A O 1
ATOM 1215 N N . SER A 1 156 ? 8.491 -20.999 -34.978 1.00 64.12 156 SER A N 1
ATOM 1216 C CA . SER A 1 156 ? 8.746 -19.974 -33.959 1.00 64.12 156 SER A CA 1
ATOM 1217 C C . SER A 1 156 ? 9.851 -18.993 -34.356 1.00 64.12 156 SER A C 1
ATOM 1219 O O . SER A 1 156 ? 9.744 -17.808 -34.062 1.00 64.12 156 SER A O 1
ATOM 1221 N N . LEU A 1 157 ? 10.857 -19.441 -35.115 1.00 64.31 157 LEU A N 1
ATOM 1222 C CA . LEU A 1 157 ? 11.898 -18.562 -35.662 1.00 64.31 157 LEU A CA 1
ATOM 1223 C C . LEU A 1 157 ? 11.342 -17.544 -36.670 1.00 64.31 157 LEU A C 1
ATOM 1225 O O . LEU A 1 157 ? 11.876 -16.445 -36.800 1.00 64.31 157 LEU A O 1
ATOM 1229 N N . VAL A 1 158 ? 10.259 -17.897 -37.367 1.00 57.41 158 VAL A N 1
ATOM 1230 C CA . VAL A 1 158 ? 9.551 -17.014 -38.310 1.00 57.41 158 VAL A CA 1
ATOM 1231 C C . VAL A 1 158 ? 8.520 -16.137 -37.585 1.00 57.41 158 VAL A C 1
ATOM 1233 O O . VAL A 1 158 ? 8.163 -15.058 -38.057 1.00 57.41 158 VAL A O 1
ATOM 1236 N N . MET A 1 159 ? 8.060 -16.581 -36.416 1.00 54.75 159 MET A N 1
ATOM 1237 C CA . MET A 1 159 ? 7.118 -15.882 -35.548 1.00 54.75 159 MET A CA 1
ATOM 1238 C C . MET A 1 159 ? 7.858 -15.302 -34.334 1.00 54.75 159 MET A C 1
ATOM 1240 O O . MET A 1 159 ? 7.677 -15.784 -33.219 1.00 54.75 159 MET A O 1
ATOM 1244 N N . GLU A 1 160 ? 8.697 -14.273 -34.533 1.00 46.62 160 GLU A N 1
ATOM 1245 C CA . GLU A 1 160 ? 9.376 -13.568 -33.428 1.00 46.62 160 GLU A CA 1
ATOM 1246 C C . GLU A 1 160 ? 8.356 -13.228 -32.317 1.00 46.62 160 GLU A C 1
ATOM 1248 O O . GLU A 1 160 ? 7.400 -12.475 -32.525 1.00 46.62 160 GLU A O 1
ATOM 1253 N N . CYS A 1 161 ? 8.552 -13.816 -31.130 1.00 34.03 161 CYS A N 1
ATOM 1254 C CA . CYS A 1 161 ? 7.741 -13.586 -29.938 1.00 34.03 161 CYS A CA 1
ATOM 1255 C C . CYS A 1 161 ? 7.683 -12.090 -29.614 1.00 34.03 161 CYS A C 1
ATOM 1257 O O . CYS A 1 161 ? 8.619 -11.535 -29.039 1.00 34.03 161 CYS A O 1
ATOM 1259 N N . ILE A 1 162 ? 6.562 -11.440 -29.928 1.00 37.56 162 ILE A N 1
ATOM 1260 C CA . ILE A 1 162 ? 6.269 -10.091 -29.444 1.00 37.56 162 ILE A CA 1
ATOM 1261 C C . ILE A 1 162 ? 6.058 -10.205 -27.928 1.00 37.56 162 ILE A C 1
ATOM 1263 O O . ILE A 1 162 ? 5.075 -10.823 -27.504 1.00 37.56 162 ILE A O 1
ATOM 1267 N N . PRO A 1 163 ? 6.918 -9.611 -27.078 1.00 34.19 163 PRO A N 1
ATOM 1268 C CA . PRO A 1 163 ? 6.634 -9.545 -25.657 1.00 34.19 163 PRO A CA 1
ATOM 1269 C C . PRO A 1 163 ? 5.354 -8.735 -25.488 1.00 34.19 163 PRO A C 1
ATOM 1271 O O . PRO A 1 163 ? 5.222 -7.634 -26.033 1.00 34.19 163 PRO A O 1
ATOM 1274 N N . LEU A 1 164 ? 4.404 -9.276 -24.728 1.00 37.72 164 LEU A N 1
ATOM 1275 C CA . LEU A 1 164 ? 3.160 -8.603 -24.382 1.00 37.72 164 LEU A CA 1
ATOM 1276 C C . LEU A 1 164 ? 3.484 -7.409 -23.462 1.00 37.72 164 LEU A C 1
ATOM 1278 O O . LEU A 1 164 ? 3.359 -7.477 -22.240 1.00 37.72 164 LEU A O 1
ATOM 1282 N N . HIS A 1 165 ? 3.961 -6.303 -24.035 1.00 34.09 165 HIS A N 1
ATOM 1283 C CA . HIS A 1 165 ? 4.201 -5.073 -23.298 1.00 34.09 165 HIS A CA 1
ATOM 1284 C C . HIS A 1 165 ? 2.856 -4.486 -22.877 1.00 34.09 165 HIS A C 1
ATOM 1286 O O . HIS A 1 165 ? 2.166 -3.795 -23.630 1.00 34.09 165 HIS A O 1
ATOM 1292 N N . SER A 1 166 ? 2.485 -4.783 -21.633 1.00 34.50 166 SER A N 1
ATOM 1293 C CA . SER A 1 166 ? 1.408 -4.099 -20.940 1.00 34.50 166 SER A CA 1
ATOM 1294 C C . SER A 1 166 ? 1.703 -2.595 -20.869 1.00 34.50 166 SER A C 1
ATOM 1296 O O . SER A 1 166 ? 2.837 -2.176 -20.635 1.00 34.50 166 SER A O 1
ATOM 1298 N N . SER A 1 167 ? 0.645 -1.796 -21.003 1.00 36.97 167 SER A N 1
ATOM 1299 C CA . SER A 1 167 ? 0.590 -0.401 -20.562 1.00 36.97 167 SER A CA 1
ATOM 1300 C C . SER A 1 167 ? 1.530 0.581 -21.281 1.00 36.97 167 SER A C 1
ATOM 1302 O O . SER A 1 167 ? 2.423 1.179 -20.679 1.00 36.97 167 SER A O 1
ATOM 1304 N N . ARG A 1 168 ? 1.214 0.911 -22.540 1.00 35.75 168 ARG A N 1
ATOM 1305 C CA . ARG A 1 168 ? 1.495 2.269 -23.030 1.00 35.75 168 ARG A CA 1
ATOM 1306 C C . ARG A 1 168 ? 0.360 3.175 -22.553 1.00 35.75 168 ARG A C 1
ATOM 1308 O O . ARG A 1 168 ? -0.732 3.164 -23.120 1.00 35.75 168 ARG A O 1
ATOM 1315 N N . SER A 1 169 ? 0.594 3.919 -21.475 1.00 34.25 169 SER A N 1
ATOM 1316 C CA . SER A 1 169 ? -0.272 5.027 -21.081 1.00 34.25 169 SER A CA 1
ATOM 1317 C C . SER A 1 169 ? -0.344 6.015 -22.246 1.00 34.25 169 SER A C 1
ATOM 1319 O O . SER A 1 169 ? 0.659 6.594 -22.659 1.00 34.25 169 SER A O 1
ATOM 1321 N N . ILE A 1 170 ? -1.535 6.172 -22.824 1.00 38.09 170 ILE A N 1
ATOM 1322 C CA . ILE A 1 170 ? -1.788 7.127 -23.904 1.00 38.09 170 ILE A CA 1
ATOM 1323 C C . ILE A 1 170 ? -1.876 8.515 -23.264 1.00 38.09 170 ILE A C 1
ATOM 1325 O O . ILE A 1 170 ? -2.954 8.990 -22.922 1.00 38.09 170 ILE A O 1
ATOM 1329 N N . THR A 1 171 ? -0.733 9.165 -23.068 1.00 35.16 171 THR A N 1
ATOM 1330 C CA . THR A 1 171 ? -0.637 10.603 -22.773 1.00 35.16 171 THR A CA 1
ATOM 1331 C C . THR A 1 171 ? -0.359 11.372 -24.060 1.00 35.16 171 THR A C 1
ATOM 1333 O O . THR A 1 171 ? 0.632 12.085 -24.174 1.00 35.16 171 THR A O 1
ATOM 1336 N N . TYR A 1 172 ? -1.228 11.205 -25.057 1.00 39.66 172 TYR A N 1
ATOM 1337 C CA . TYR A 1 172 ? -1.255 12.079 -26.225 1.00 39.66 172 TYR A CA 1
ATOM 1338 C C . TYR A 1 172 ? -2.691 12.553 -26.431 1.00 39.66 172 TYR A C 1
ATOM 1340 O O . TYR A 1 172 ? -3.553 11.805 -26.895 1.00 39.66 172 TYR A O 1
ATOM 1348 N N . VAL A 1 173 ? -2.972 13.783 -25.994 1.00 43.12 173 VAL A N 1
ATOM 1349 C CA . VAL A 1 173 ? -4.248 14.460 -26.248 1.00 43.12 173 VAL A CA 1
ATOM 1350 C C . VAL A 1 173 ? -4.187 14.995 -27.674 1.00 43.12 173 VAL A C 1
ATOM 1352 O O . VAL A 1 173 ? -3.893 16.161 -27.917 1.00 43.12 173 VAL A O 1
ATOM 1355 N N . GLU A 1 174 ? -4.414 14.101 -28.630 1.00 44.69 174 GLU A N 1
ATOM 1356 C CA . GLU A 1 174 ? -4.673 14.476 -30.015 1.00 44.69 174 GLU A CA 1
ATOM 1357 C C . GLU A 1 174 ? -5.999 15.261 -30.037 1.00 44.69 174 GLU A C 1
ATOM 1359 O O . GLU A 1 174 ? -7.021 14.778 -29.521 1.00 44.69 174 GLU A O 1
ATOM 1364 N N . LYS A 1 175 ? -5.980 16.493 -30.567 1.00 43.62 175 LYS A N 1
ATOM 1365 C CA . LYS A 1 175 ? -7.208 17.266 -30.819 1.00 43.62 175 LYS A CA 1
ATOM 1366 C C . LYS A 1 175 ? -8.112 16.419 -31.728 1.00 43.62 175 LYS A C 1
ATOM 1368 O O . LYS A 1 175 ? -7.635 15.862 -32.707 1.00 43.62 175 LYS A O 1
ATOM 1373 N N . ASP A 1 176 ? -9.381 16.271 -31.348 1.00 56.31 176 ASP A N 1
ATOM 1374 C CA . ASP A 1 176 ? -10.400 15.388 -31.960 1.00 56.31 176 ASP A CA 1
ATOM 1375 C C . ASP A 1 176 ? -10.297 13.883 -31.652 1.00 56.31 176 ASP A C 1
ATOM 1377 O O . ASP A 1 176 ? -11.031 13.051 -32.216 1.00 56.31 176 ASP A O 1
ATOM 1381 N N . SER A 1 177 ? -9.475 13.512 -30.664 1.00 66.00 177 SER A N 1
ATOM 1382 C CA . SER A 1 177 ? -9.446 12.143 -30.144 1.00 66.00 177 SER A CA 1
ATOM 1383 C C . SER A 1 177 ? -10.839 11.663 -29.714 1.00 66.00 177 SER A C 1
ATOM 1385 O O . SER A 1 177 ? -11.698 12.420 -29.249 1.00 66.00 177 SER A O 1
ATOM 1387 N N . LEU A 1 178 ? -11.074 10.353 -29.842 1.00 72.00 178 LEU A N 1
ATOM 1388 C CA . LEU A 1 178 ? -12.315 9.721 -29.385 1.00 72.00 178 LEU A CA 1
ATOM 1389 C C . LEU A 1 178 ? -12.605 10.064 -27.913 1.00 72.00 178 LEU A C 1
ATOM 1391 O O . LEU A 1 178 ? -13.750 10.318 -27.556 1.00 72.00 178 LEU A O 1
ATOM 1395 N N . VAL A 1 179 ? -11.563 10.143 -27.081 1.00 68.56 179 VAL A N 1
ATOM 1396 C CA . VAL A 1 179 ? -11.664 10.542 -25.671 1.00 68.56 179 VAL A CA 1
ATOM 1397 C C . VAL A 1 179 ? -12.247 11.950 -25.537 1.00 68.56 179 VAL A C 1
ATOM 1399 O O . VAL A 1 179 ? -13.179 12.144 -24.760 1.00 68.56 179 VAL A O 1
ATOM 1402 N N . GLN A 1 180 ? -11.773 12.910 -26.334 1.00 70.62 180 GLN A N 1
ATOM 1403 C CA . GLN A 1 180 ? -12.278 14.283 -26.325 1.00 70.62 180 GLN A CA 1
ATOM 1404 C C . GLN A 1 180 ? -13.726 14.370 -26.833 1.00 70.62 180 GLN A C 1
ATOM 1406 O O . GLN A 1 180 ? -14.546 15.054 -26.221 1.00 70.62 180 GLN A O 1
ATOM 1411 N N . ARG A 1 181 ? -14.083 13.623 -27.889 1.00 76.00 181 ARG A N 1
ATOM 1412 C CA . ARG A 1 181 ? -15.466 13.567 -28.405 1.00 76.00 181 ARG A CA 1
ATOM 1413 C C . ARG A 1 181 ? -16.440 12.948 -27.398 1.00 76.00 181 ARG A C 1
ATOM 1415 O O . ARG A 1 181 ? -17.539 13.468 -27.203 1.00 76.00 181 ARG A O 1
ATOM 1422 N N . LEU A 1 182 ? -16.027 11.887 -26.703 1.00 78.38 182 LEU A N 1
ATOM 1423 C CA . LEU A 1 182 ? -16.820 11.266 -25.638 1.00 78.38 182 LEU A CA 1
ATOM 1424 C C . LEU A 1 182 ? -16.924 12.180 -24.407 1.00 78.38 182 LEU A C 1
ATOM 1426 O O . LEU A 1 182 ? -18.004 12.288 -23.826 1.00 78.38 182 LEU A O 1
ATOM 1430 N N . ALA A 1 183 ? -15.848 12.882 -24.038 1.00 69.94 183 ALA A N 1
ATOM 1431 C CA . ALA A 1 183 ? -15.852 13.859 -22.949 1.00 69.94 183 ALA A CA 1
ATOM 1432 C C . ALA A 1 183 ? -16.776 15.048 -23.252 1.00 69.94 183 ALA A C 1
ATOM 1434 O O . ALA A 1 183 ? -17.558 15.452 -22.393 1.00 69.94 183 ALA A O 1
ATOM 1435 N N . HIS A 1 184 ? -16.757 15.558 -24.486 1.00 76.50 184 HIS A N 1
ATOM 1436 C CA . HIS A 1 184 ? -17.648 16.628 -24.927 1.00 76.50 184 HIS A CA 1
ATOM 1437 C C . HIS A 1 184 ? -19.118 16.176 -24.935 1.00 76.50 184 HIS A C 1
ATOM 1439 O O . HIS A 1 184 ? -19.990 16.883 -24.430 1.00 76.50 184 HIS A O 1
ATOM 1445 N N . GLY A 1 185 ? -19.397 14.958 -25.418 1.00 77.06 185 GLY A N 1
ATOM 1446 C CA . GLY A 1 185 ? -20.730 14.353 -25.345 1.00 77.06 185 GLY A CA 1
ATOM 1447 C C . GLY A 1 185 ? -21.227 14.188 -23.905 1.00 77.06 185 GLY A C 1
ATOM 1448 O O . GLY A 1 185 ? -22.361 14.553 -23.595 1.00 77.06 185 GLY A O 1
ATOM 1449 N N . LEU A 1 186 ? -20.362 13.724 -22.998 1.00 77.06 186 LEU A N 1
ATOM 1450 C CA . LEU A 1 186 ? -20.685 13.577 -21.578 1.00 77.06 186 LEU A CA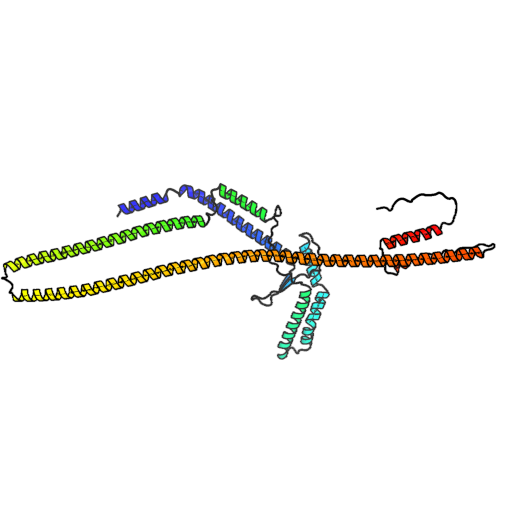 1
ATOM 1451 C C . LEU A 1 186 ? -20.947 14.932 -20.917 1.00 77.06 186 LEU A C 1
ATOM 1453 O O . LEU A 1 186 ? -21.902 15.069 -20.154 1.00 77.06 186 LEU A O 1
ATOM 1457 N N . HIS A 1 187 ? -20.120 15.931 -21.224 1.00 74.19 187 HIS A N 1
ATOM 1458 C CA . HIS A 1 187 ? -20.288 17.288 -20.725 1.00 74.19 187 HIS A CA 1
ATOM 1459 C C . HIS A 1 187 ? -21.628 17.874 -21.185 1.00 74.19 187 HIS A C 1
ATOM 1461 O O . HIS A 1 187 ? -22.395 18.353 -20.356 1.00 74.19 187 HIS A O 1
ATOM 1467 N N . LYS A 1 188 ? -21.986 17.726 -22.468 1.00 79.06 188 LYS A N 1
ATOM 1468 C CA . LYS A 1 188 ? -23.285 18.161 -23.008 1.00 79.06 188 LYS A CA 1
ATOM 1469 C C . LYS A 1 188 ? -24.464 17.498 -22.286 1.00 79.06 188 LYS A C 1
ATOM 1471 O O . LYS A 1 188 ? -25.405 18.185 -21.892 1.00 79.06 188 LYS A O 1
ATOM 1476 N N . VAL A 1 189 ? -24.406 16.183 -22.062 1.00 73.44 189 VAL A N 1
ATOM 1477 C CA . VAL A 1 189 ? -25.463 15.433 -21.356 1.00 73.44 189 VAL A CA 1
ATOM 1478 C C . VAL A 1 189 ? -25.555 15.835 -19.878 1.00 73.44 189 VAL A C 1
ATOM 1480 O O . VAL A 1 189 ? -26.658 16.016 -19.364 1.00 73.44 189 VAL A O 1
ATOM 1483 N N . ASN A 1 190 ? -24.425 16.031 -19.193 1.00 67.56 190 ASN A N 1
ATOM 1484 C CA . ASN A 1 190 ? -24.402 16.465 -17.794 1.00 67.56 190 ASN A CA 1
ATOM 1485 C C . ASN A 1 190 ? -24.901 17.906 -17.621 1.00 67.56 190 ASN A C 1
ATOM 1487 O O . ASN A 1 190 ? -25.667 18.172 -16.698 1.00 67.56 190 ASN A O 1
ATOM 1491 N N . THR A 1 191 ? -24.528 18.821 -18.516 1.00 72.19 191 THR A N 1
ATOM 1492 C CA . THR A 1 191 ? -25.007 20.211 -18.501 1.00 72.19 191 THR A CA 1
ATOM 1493 C C . THR A 1 191 ? -26.519 20.274 -18.717 1.00 72.19 191 THR A C 1
ATOM 1495 O O . THR A 1 191 ? -27.210 21.026 -18.030 1.00 72.19 191 THR A O 1
ATOM 1498 N N . LEU A 1 192 ? -27.065 19.433 -19.602 1.00 70.56 192 LEU A N 1
ATOM 1499 C CA . LEU A 1 192 ? -28.514 19.289 -19.758 1.00 70.56 192 LEU A CA 1
ATOM 1500 C C . LEU A 1 192 ? -29.165 18.697 -18.498 1.00 70.56 192 LEU A C 1
ATOM 1502 O O . LEU A 1 192 ? -30.170 19.226 -18.035 1.00 70.56 192 LEU A O 1
ATOM 1506 N N . ALA A 1 193 ? -28.580 17.666 -17.886 1.00 64.69 193 ALA A N 1
ATOM 1507 C CA . ALA A 1 193 ? -29.108 17.080 -16.652 1.00 64.69 193 ALA A CA 1
ATOM 1508 C C . ALA A 1 193 ? -29.150 18.089 -15.483 1.00 64.69 193 ALA A C 1
ATOM 1510 O O . ALA A 1 193 ? -30.134 18.134 -14.741 1.00 64.69 193 ALA A O 1
ATOM 1511 N N . LEU A 1 194 ? -28.125 18.940 -15.354 1.00 66.12 194 LEU A N 1
ATOM 1512 C CA . LEU A 1 194 ? -28.069 20.000 -14.344 1.00 66.12 194 LEU A CA 1
ATOM 1513 C C . LEU A 1 194 ? -29.152 21.067 -14.559 1.00 66.12 194 LEU A C 1
ATOM 1515 O O . LEU A 1 194 ? -29.805 21.455 -13.589 1.00 66.12 194 LEU A O 1
ATOM 1519 N N . LYS A 1 195 ? -29.406 21.480 -15.812 1.00 66.44 195 LYS A N 1
ATOM 1520 C CA . LYS A 1 195 ? -30.486 22.428 -16.154 1.00 66.44 195 LYS A CA 1
ATOM 1521 C C . LYS A 1 195 ? -31.876 21.935 -15.728 1.00 66.44 195 LYS A C 1
ATOM 1523 O O . LYS A 1 195 ? -32.718 22.748 -15.372 1.00 66.44 195 LYS A O 1
ATOM 1528 N N . TYR A 1 196 ? -32.104 20.621 -15.699 1.00 60.50 196 TYR A N 1
ATOM 1529 C CA . TYR A 1 196 ? -33.379 20.013 -15.287 1.00 60.50 196 TYR A CA 1
ATOM 1530 C C . TYR A 1 196 ? -33.405 19.536 -13.820 1.00 60.50 196 TYR A C 1
ATOM 1532 O O . TYR A 1 196 ? -34.239 18.713 -13.438 1.00 60.50 196 TYR A O 1
ATOM 1540 N N . GLY A 1 197 ? -32.500 20.035 -12.968 1.00 55.56 197 GLY A N 1
ATOM 1541 C CA . GLY A 1 197 ? -32.546 19.801 -11.518 1.00 55.56 197 GLY A CA 1
ATOM 1542 C C . GLY A 1 197 ? -32.147 18.386 -11.074 1.00 55.56 197 GLY A C 1
ATOM 1543 O O . GLY A 1 197 ? -32.389 17.999 -9.924 1.00 55.56 197 GLY A O 1
ATOM 1544 N N . LEU A 1 198 ? -31.518 17.593 -11.949 1.00 57.28 198 LEU A N 1
ATOM 1545 C CA . LEU A 1 198 ? -30.794 16.394 -11.533 1.00 57.28 198 LEU A CA 1
ATOM 1546 C C . LEU A 1 198 ? -29.476 16.845 -10.909 1.00 57.28 198 LEU A C 1
ATOM 1548 O O . LEU A 1 198 ? -28.461 16.966 -11.593 1.00 57.28 198 LEU A O 1
ATOM 1552 N N . ARG A 1 199 ? -29.476 17.079 -9.589 1.00 53.62 199 ARG A N 1
ATOM 1553 C CA . ARG A 1 199 ? -28.210 17.111 -8.849 1.00 53.62 199 ARG A CA 1
ATOM 1554 C C . ARG A 1 199 ? -27.484 15.803 -9.156 1.00 53.62 199 ARG A C 1
ATOM 1556 O O . ARG A 1 199 ? -28.059 14.723 -8.986 1.00 53.62 199 ARG A O 1
ATOM 1563 N N . GLY A 1 200 ? -26.250 15.925 -9.647 1.00 52.47 200 GLY A N 1
ATOM 1564 C CA . GLY A 1 200 ? -25.341 14.800 -9.823 1.00 52.47 200 GLY A CA 1
ATOM 1565 C C . GLY A 1 200 ? -25.348 13.940 -8.566 1.00 52.47 200 GLY A C 1
ATOM 1566 O O . GLY A 1 200 ? -25.538 14.468 -7.469 1.00 52.47 200 GLY A O 1
ATOM 1567 N N . HIS A 1 201 ? -25.234 12.625 -8.765 1.00 52.75 201 HIS A N 1
ATOM 1568 C CA . HIS A 1 201 ? -25.224 11.608 -7.716 1.00 52.75 201 HIS A CA 1
ATOM 1569 C C . HIS A 1 201 ? -24.611 12.185 -6.439 1.00 52.75 201 HIS A C 1
ATOM 1571 O O . HIS A 1 201 ? -23.441 12.568 -6.447 1.00 52.75 201 HIS A O 1
ATOM 1577 N N . VAL A 1 202 ? -25.426 12.345 -5.390 1.00 52.78 202 VAL A N 1
ATOM 1578 C CA . VAL A 1 202 ? -24.945 12.868 -4.111 1.00 52.78 202 VAL A CA 1
ATOM 1579 C C . VAL A 1 202 ? -23.742 11.994 -3.737 1.00 52.78 202 VAL A C 1
ATOM 1581 O O . VAL A 1 202 ? -23.887 10.766 -3.764 1.00 52.78 202 VAL A O 1
ATOM 1584 N N . PRO A 1 203 ? -22.542 12.572 -3.521 1.00 58.38 203 PRO A N 1
ATOM 1585 C CA . PRO A 1 203 ? -21.362 11.784 -3.196 1.00 58.38 203 PRO A CA 1
ATOM 1586 C C . PRO A 1 203 ? -21.705 10.880 -2.018 1.00 58.38 203 PRO A C 1
ATOM 1588 O O . PRO A 1 203 ? -22.357 11.350 -1.086 1.00 58.38 203 PRO A O 1
ATOM 1591 N N . ILE A 1 204 ? -21.288 9.612 -2.058 1.00 56.00 204 ILE A N 1
ATOM 1592 C CA . ILE A 1 204 ? -21.584 8.609 -1.016 1.00 56.00 204 ILE A CA 1
ATOM 1593 C C . ILE A 1 204 ? -21.317 9.182 0.390 1.00 56.00 204 ILE A C 1
ATOM 1595 O O . ILE A 1 204 ? -22.103 8.955 1.302 1.00 56.00 204 ILE A O 1
ATOM 1599 N N . MET A 1 205 ? -20.314 10.057 0.509 1.00 58.00 205 MET A N 1
ATOM 1600 C CA . MET A 1 205 ? -19.970 10.861 1.690 1.00 58.00 205 MET A CA 1
ATOM 1601 C C . MET A 1 205 ? -21.120 11.696 2.291 1.00 58.00 205 MET A C 1
ATOM 1603 O O . MET A 1 205 ? -21.260 11.775 3.506 1.00 58.00 205 MET A O 1
ATOM 1607 N N . LYS A 1 206 ? -21.972 12.330 1.477 1.00 62.59 206 LYS A N 1
ATOM 1608 C CA . LYS A 1 206 ? -23.104 13.138 1.973 1.00 62.59 206 LYS A CA 1
ATOM 1609 C C . LYS A 1 206 ? -24.286 12.266 2.406 1.00 62.59 206 LYS A C 1
ATOM 1611 O O . LYS A 1 206 ? -24.988 12.625 3.352 1.00 62.59 206 LYS A O 1
ATOM 1616 N N . SER A 1 207 ? -24.495 11.116 1.757 1.00 63.94 207 SER A N 1
ATOM 1617 C CA . SER A 1 207 ? -25.478 10.123 2.214 1.00 63.94 207 SER A CA 1
ATOM 1618 C C . SER A 1 207 ? -25.023 9.410 3.486 1.00 63.94 207 SER A C 1
ATOM 1620 O O . SER A 1 207 ? -25.843 9.223 4.378 1.00 63.94 207 SER A O 1
ATOM 1622 N N . THR A 1 208 ? -23.731 9.089 3.624 1.00 70.25 208 THR A N 1
ATOM 1623 C CA . THR A 1 208 ? -23.184 8.510 4.860 1.00 70.25 208 THR A CA 1
ATOM 1624 C C . THR A 1 208 ? -23.215 9.516 5.999 1.00 70.25 208 THR A C 1
ATOM 1626 O O . THR A 1 208 ? -23.633 9.142 7.082 1.00 70.25 208 THR A O 1
ATOM 1629 N N . ALA A 1 209 ? -22.898 10.794 5.762 1.00 72.25 209 ALA A N 1
ATOM 1630 C CA . ALA A 1 209 ? -23.017 11.834 6.788 1.00 72.25 209 ALA A CA 1
ATOM 1631 C C . ALA A 1 209 ? -24.471 12.039 7.250 1.00 72.25 209 ALA A C 1
ATOM 1633 O O . ALA A 1 209 ? -24.739 12.183 8.440 1.00 72.25 209 ALA A O 1
ATOM 1634 N N . SER A 1 210 ? -25.432 12.002 6.320 1.00 71.94 210 SER A N 1
ATOM 1635 C CA . SER A 1 210 ? -26.858 12.101 6.666 1.00 71.94 210 SER A CA 1
ATOM 1636 C C . SER A 1 210 ? -27.338 10.874 7.448 1.00 71.94 210 SER A C 1
ATOM 1638 O O . SER A 1 210 ? -28.078 11.019 8.417 1.00 71.94 210 SER A O 1
ATOM 1640 N N . LEU A 1 211 ? -26.883 9.675 7.068 1.00 79.44 211 LEU A N 1
ATOM 1641 C CA . LEU A 1 211 ? -27.198 8.431 7.770 1.00 79.44 211 LEU A CA 1
ATOM 1642 C C . LEU A 1 211 ? -26.546 8.381 9.158 1.00 79.44 211 LEU A C 1
ATOM 1644 O O . LEU A 1 211 ? -27.219 8.057 10.125 1.00 79.44 211 LEU A O 1
ATOM 1648 N N . GLN A 1 212 ? -25.275 8.767 9.278 1.00 82.44 212 GLN A N 1
ATOM 1649 C CA . GLN A 1 212 ? -24.566 8.885 10.555 1.00 82.44 212 GLN A CA 1
ATOM 1650 C C . GLN A 1 212 ? -25.271 9.868 11.488 1.00 82.44 212 GLN A C 1
ATOM 1652 O O . GLN A 1 212 ? -25.466 9.552 12.654 1.00 82.44 212 GLN A O 1
ATOM 1657 N N . LYS A 1 213 ? -25.735 11.016 10.974 1.00 87.94 213 LYS A N 1
ATOM 1658 C CA . LYS A 1 213 ? -26.522 11.978 11.756 1.00 87.94 213 LYS A CA 1
ATOM 1659 C C . LYS A 1 213 ? -27.845 11.380 12.251 1.00 87.94 213 LYS A C 1
ATOM 1661 O O . LYS A 1 213 ? -28.222 11.609 13.396 1.00 87.94 213 LYS A O 1
ATOM 1666 N N . GLN A 1 214 ? -28.539 10.611 11.410 1.00 87.50 214 GLN A N 1
ATOM 1667 C CA . GLN A 1 214 ? -29.786 9.931 11.785 1.00 87.50 214 GLN A CA 1
ATOM 1668 C C . GLN A 1 214 ? -29.551 8.823 12.822 1.00 87.50 214 GLN A C 1
ATOM 1670 O O . GLN A 1 214 ? -30.269 8.765 13.816 1.00 87.50 214 GLN A O 1
ATOM 1675 N N . ILE A 1 215 ? -28.525 7.988 12.631 1.00 87.75 215 ILE A N 1
ATOM 1676 C CA . ILE A 1 215 ? -28.137 6.932 13.578 1.00 87.75 215 ILE A CA 1
ATOM 1677 C C . ILE A 1 215 ? -27.730 7.550 14.912 1.00 87.75 215 ILE A C 1
ATOM 1679 O O . ILE A 1 215 ? -28.207 7.116 15.951 1.00 87.75 215 ILE A O 1
ATOM 1683 N N . PHE A 1 216 ? -26.919 8.605 14.892 1.00 90.75 216 PHE A N 1
ATOM 1684 C CA . PHE A 1 216 ? -26.513 9.311 16.100 1.00 90.75 216 PHE A CA 1
ATOM 1685 C C . PHE A 1 216 ? -27.718 9.879 16.861 1.00 90.75 216 PHE A C 1
ATOM 1687 O O . PHE A 1 216 ? -27.849 9.646 18.060 1.00 90.75 216 PHE A O 1
ATOM 1694 N N . GLY A 1 217 ? -28.650 10.537 16.162 1.00 92.12 217 GLY A N 1
ATOM 1695 C CA . GLY A 1 217 ? -29.886 11.027 16.776 1.00 92.12 217 GLY A CA 1
ATOM 1696 C C . GLY A 1 217 ? -30.768 9.903 17.333 1.00 92.12 217 GLY A C 1
ATOM 1697 O O . GLY A 1 217 ? -31.390 10.069 18.381 1.00 92.12 217 GLY A O 1
ATOM 1698 N N . PHE A 1 218 ? -30.806 8.741 16.675 1.00 89.94 218 PHE A N 1
ATOM 1699 C CA . PHE A 1 218 ? -31.501 7.564 17.194 1.00 89.94 218 PHE A CA 1
ATOM 1700 C C . PHE A 1 218 ? -30.835 7.027 18.466 1.00 89.94 218 PHE A C 1
ATOM 1702 O O . PHE A 1 218 ? -31.528 6.815 19.457 1.00 89.94 218 PHE A O 1
ATOM 1709 N N . THR A 1 219 ? -29.508 6.884 18.479 1.00 91.12 219 THR A N 1
ATOM 1710 C CA . THR A 1 219 ? -28.749 6.419 19.648 1.00 91.12 219 THR A CA 1
ATOM 1711 C C . THR A 1 219 ? -28.897 7.366 20.835 1.00 91.12 219 THR A C 1
ATOM 1713 O O . THR A 1 219 ? -29.071 6.900 21.955 1.00 91.12 219 THR A O 1
ATOM 1716 N N . GLN A 1 220 ? -28.902 8.684 20.609 1.00 93.06 220 GLN A N 1
ATOM 1717 C CA . GLN A 1 220 ? -29.146 9.665 21.671 1.00 93.06 220 GLN A CA 1
ATOM 1718 C C . GLN A 1 220 ? -30.547 9.529 22.274 1.00 93.06 220 GLN A C 1
ATOM 1720 O O . GLN A 1 220 ? -30.683 9.493 23.494 1.00 93.06 220 GLN A O 1
ATOM 1725 N N . ARG A 1 221 ? -31.588 9.400 21.438 1.00 94.12 221 ARG A N 1
ATOM 1726 C CA . ARG A 1 221 ? -32.961 9.187 21.929 1.00 94.12 221 ARG A CA 1
ATOM 1727 C C . ARG A 1 221 ? -33.113 7.856 22.660 1.00 94.12 221 ARG A C 1
ATOM 1729 O O . ARG A 1 221 ? -33.789 7.804 23.678 1.00 94.12 221 ARG A O 1
ATOM 1736 N N . LEU A 1 222 ? -32.474 6.800 22.160 1.00 93.06 222 LEU A N 1
ATOM 1737 C CA . LEU A 1 222 ? -32.477 5.491 22.808 1.00 93.06 222 LEU A CA 1
ATOM 1738 C C . LEU A 1 222 ? -31.771 5.542 24.166 1.00 93.06 222 LEU A C 1
ATOM 1740 O O . LEU A 1 222 ? -32.273 4.984 25.133 1.00 93.06 222 LEU A O 1
ATOM 1744 N N . HIS A 1 223 ? -30.630 6.230 24.244 1.00 94.56 223 HIS A N 1
ATOM 1745 C CA . HIS A 1 223 ? -29.906 6.422 25.492 1.00 94.56 223 HIS A CA 1
ATOM 1746 C C . HIS A 1 223 ? -30.744 7.202 26.510 1.00 94.56 223 HIS A C 1
ATOM 1748 O O . HIS A 1 223 ? -30.872 6.746 27.639 1.00 94.56 223 HIS A O 1
ATOM 1754 N N . ALA A 1 224 ? -31.373 8.311 26.105 1.00 94.00 224 ALA A N 1
ATOM 1755 C CA . ALA A 1 224 ? -32.267 9.080 26.974 1.00 94.00 224 ALA A CA 1
ATOM 1756 C C . ALA A 1 224 ? -33.434 8.224 27.498 1.00 94.00 224 ALA A C 1
ATOM 1758 O O . ALA A 1 224 ? -33.653 8.158 28.704 1.00 94.00 224 ALA A O 1
ATOM 1759 N N . ALA A 1 225 ? -34.107 7.479 26.615 1.00 94.31 225 ALA A N 1
ATOM 1760 C CA . ALA A 1 225 ? -35.186 6.574 27.008 1.00 94.31 225 ALA A CA 1
ATOM 1761 C C . ALA A 1 225 ? -34.706 5.441 27.940 1.00 94.31 225 ALA A C 1
ATOM 1763 O O . ALA A 1 225 ? -35.420 5.043 28.858 1.00 94.31 225 ALA A O 1
ATOM 1764 N N . GLU A 1 226 ? -33.494 4.913 27.738 1.00 94.25 226 GLU A N 1
ATOM 1765 C CA . GLU A 1 226 ? -32.916 3.894 28.621 1.00 94.25 226 GLU A CA 1
ATOM 1766 C C . GLU A 1 226 ? -32.532 4.472 29.992 1.00 94.25 226 GLU A C 1
ATOM 1768 O O . GLU A 1 226 ? -32.716 3.792 31.004 1.00 94.25 226 GLU A O 1
ATOM 1773 N N . VAL A 1 227 ? -32.045 5.716 30.051 1.00 96.06 227 VAL A N 1
ATOM 1774 C CA . VAL A 1 227 ? -31.778 6.432 31.309 1.00 96.06 227 VAL A CA 1
ATOM 1775 C C . VAL A 1 227 ? -33.078 6.657 32.081 1.00 96.06 227 VAL A C 1
ATOM 1777 O O . VAL A 1 227 ? -33.154 6.275 33.248 1.00 96.06 227 VAL A O 1
ATOM 1780 N N . GLU A 1 228 ? -34.124 7.170 31.430 1.00 95.94 228 GLU A N 1
ATOM 1781 C CA . GLU A 1 228 ? -35.450 7.343 32.041 1.00 95.94 228 GLU A CA 1
ATOM 1782 C C . GLU A 1 228 ? -36.013 6.011 32.547 1.00 95.94 228 GLU A C 1
ATOM 1784 O O . GLU A 1 228 ? -36.461 5.911 33.687 1.00 95.94 228 GLU A O 1
ATOM 1789 N N . ARG A 1 229 ? -35.911 4.937 31.752 1.00 95.25 229 ARG A N 1
ATOM 1790 C CA . ARG A 1 229 ? -36.344 3.596 32.170 1.00 95.25 229 ARG A CA 1
ATOM 1791 C C . ARG A 1 229 ? -35.609 3.111 33.421 1.00 95.25 229 ARG A C 1
ATOM 1793 O O . ARG A 1 229 ? -36.221 2.467 34.274 1.00 95.25 229 ARG A O 1
ATOM 1800 N N . ARG A 1 230 ? -34.300 3.362 33.527 1.00 94.12 230 ARG A N 1
ATOM 1801 C CA . ARG A 1 230 ? -33.510 3.007 34.718 1.00 94.12 230 ARG A CA 1
ATOM 1802 C C . ARG A 1 230 ? -33.919 3.850 35.924 1.00 94.12 230 ARG A C 1
ATOM 1804 O O . ARG A 1 230 ? -34.093 3.269 36.991 1.00 94.12 230 ARG A O 1
ATOM 1811 N N . SER A 1 231 ? -34.148 5.151 35.738 1.00 95.25 231 SER A N 1
ATOM 1812 C CA . SER A 1 231 ? -34.661 6.051 36.784 1.00 95.25 231 SER A CA 1
ATOM 1813 C C . SER A 1 231 ? -35.995 5.552 37.332 1.00 95.25 231 SER A C 1
ATOM 1815 O O . SER A 1 231 ? -36.113 5.256 38.516 1.00 95.25 231 SER A O 1
ATOM 1817 N N . LEU A 1 232 ? -36.963 5.309 36.444 1.00 95.75 232 LEU A N 1
ATOM 1818 C CA . LEU A 1 232 ? -38.286 4.811 36.818 1.00 95.75 232 LEU A CA 1
ATOM 1819 C C . LEU A 1 232 ? -38.217 3.447 37.511 1.00 95.75 232 LEU A C 1
ATOM 1821 O O . LEU A 1 232 ? -39.010 3.155 38.400 1.00 95.75 232 LEU A O 1
ATOM 1825 N N . ARG A 1 233 ? -37.263 2.586 37.140 1.00 94.50 233 ARG A N 1
ATOM 1826 C CA . ARG A 1 233 ? -37.050 1.322 37.858 1.00 94.50 233 ARG A CA 1
ATOM 1827 C C . ARG A 1 233 ? -36.554 1.534 39.279 1.00 94.50 233 ARG A C 1
ATOM 1829 O O . ARG A 1 233 ? -37.010 0.803 40.155 1.00 94.50 233 ARG A O 1
ATOM 1836 N N . LEU A 1 234 ? -35.656 2.491 39.503 1.00 93.88 234 LEU A N 1
ATOM 1837 C CA . LEU A 1 234 ? -35.197 2.837 40.847 1.00 93.88 234 LEU A CA 1
ATOM 1838 C C . LEU A 1 234 ? -36.359 3.376 41.683 1.00 93.88 234 LEU A C 1
ATOM 1840 O O . LEU A 1 234 ? -36.617 2.831 42.755 1.00 93.88 234 LEU A O 1
ATOM 1844 N N . GLU A 1 235 ? -37.136 4.313 41.141 1.00 95.12 235 GLU A N 1
ATOM 1845 C CA . GLU A 1 235 ? -38.347 4.832 41.790 1.00 95.12 235 GLU A CA 1
ATOM 1846 C C . GLU A 1 235 ? -39.336 3.705 42.121 1.00 95.12 235 GLU A C 1
ATOM 1848 O O . GLU A 1 235 ? -39.820 3.607 43.243 1.00 95.12 235 GLU A O 1
ATOM 1853 N N . VAL A 1 236 ? -39.584 2.769 41.197 1.00 94.50 236 VAL A N 1
ATOM 1854 C CA . VAL A 1 236 ? -40.452 1.605 41.458 1.00 94.50 236 VAL A CA 1
ATOM 1855 C C . VAL A 1 236 ? -39.894 0.715 42.572 1.00 94.50 236 VAL A C 1
ATOM 1857 O O . VAL A 1 236 ? -40.665 0.201 43.385 1.00 94.50 236 VAL A O 1
ATOM 1860 N N . THR A 1 237 ? -38.579 0.488 42.627 1.00 93.50 237 THR A N 1
ATOM 1861 C CA . THR A 1 237 ? -37.978 -0.295 43.720 1.00 93.50 237 THR A CA 1
ATOM 1862 C C . THR A 1 237 ? -38.060 0.423 45.061 1.00 93.50 237 THR A C 1
ATOM 1864 O O . THR A 1 237 ? -38.306 -0.224 46.078 1.00 93.50 237 THR A O 1
ATOM 1867 N N . GLU A 1 238 ? -37.917 1.745 45.065 1.00 94.69 238 GLU A N 1
ATOM 1868 C CA . GLU A 1 238 ? -38.049 2.580 46.252 1.00 94.69 238 GLU A CA 1
ATOM 1869 C C . GLU A 1 238 ? -39.495 2.618 46.749 1.00 94.69 238 GLU A C 1
ATOM 1871 O O . GLU A 1 238 ? -39.741 2.329 47.919 1.00 94.69 238 GLU A O 1
ATOM 1876 N N . PHE A 1 239 ? -40.469 2.818 45.856 1.00 94.19 239 PHE A N 1
ATOM 1877 C CA . PHE A 1 239 ? -41.888 2.712 46.190 1.00 94.19 239 PHE A CA 1
ATOM 1878 C C . PHE A 1 239 ? -42.241 1.333 46.742 1.00 94.19 239 PHE A C 1
ATOM 1880 O O . PHE A 1 239 ? -42.944 1.238 47.743 1.00 94.19 239 PHE A O 1
ATOM 1887 N N . LYS A 1 240 ? -41.725 0.245 46.155 1.00 95.56 240 LYS A N 1
ATOM 1888 C CA . LYS A 1 240 ? -41.921 -1.105 46.709 1.00 95.56 240 LYS A CA 1
ATOM 1889 C C . LYS A 1 240 ? -41.318 -1.251 48.105 1.00 95.56 240 LYS A C 1
ATOM 1891 O O . LYS A 1 240 ? -41.931 -1.901 48.948 1.00 95.56 240 LYS A O 1
ATOM 1896 N N . ARG A 1 241 ? -40.142 -0.668 48.359 1.00 93.12 241 ARG A N 1
ATOM 1897 C CA . ARG A 1 241 ? -39.524 -0.661 49.691 1.00 93.12 241 ARG A CA 1
ATOM 1898 C C . ARG A 1 241 ? -40.405 0.090 50.688 1.00 93.12 241 ARG A C 1
ATOM 1900 O O . ARG A 1 241 ? -40.748 -0.493 51.708 1.00 93.12 241 ARG A O 1
ATOM 1907 N N . SER A 1 242 ? -40.851 1.296 50.343 1.00 93.69 242 SER A N 1
ATOM 1908 C CA . SER A 1 242 ? -41.747 2.108 51.173 1.00 93.69 242 SER A CA 1
ATOM 1909 C C . SER A 1 242 ? -43.081 1.404 51.445 1.00 93.69 242 SER A C 1
ATOM 1911 O O . SER A 1 242 ? -43.539 1.363 52.582 1.00 93.69 242 SER A O 1
ATOM 1913 N N . VAL A 1 243 ? -43.681 0.754 50.443 1.00 93.31 243 VAL A N 1
ATOM 1914 C CA . VAL A 1 243 ? -44.899 -0.053 50.627 1.00 93.31 243 VAL A CA 1
ATOM 1915 C C . VAL A 1 243 ? -44.642 -1.243 51.550 1.00 93.31 243 VAL A C 1
ATOM 1917 O O . VAL A 1 243 ? -45.471 -1.537 52.406 1.00 93.31 243 VAL A O 1
ATOM 1920 N N . ASN A 1 244 ? -43.500 -1.922 51.420 1.00 92.50 244 ASN A N 1
ATOM 1921 C CA . ASN A 1 244 ? -43.133 -3.015 52.318 1.00 92.50 244 ASN A CA 1
ATOM 1922 C C . ASN A 1 244 ? -42.868 -2.522 53.748 1.00 92.50 244 ASN A C 1
ATOM 1924 O O . ASN A 1 244 ? -43.212 -3.221 54.695 1.00 92.50 244 ASN A O 1
ATOM 1928 N N . GLU A 1 245 ? -42.274 -1.343 53.919 1.00 92.88 245 GLU A N 1
ATOM 1929 C CA . GLU A 1 245 ? -42.083 -0.693 55.219 1.00 92.88 245 GLU A CA 1
ATOM 1930 C C . GLU A 1 245 ? -43.426 -0.309 55.839 1.00 92.88 245 GLU A C 1
ATOM 1932 O O . GLU A 1 245 ? -43.704 -0.727 56.956 1.00 92.88 245 GLU A O 1
ATOM 1937 N N . MET A 1 246 ? -44.312 0.361 55.096 1.00 89.44 246 MET A N 1
ATOM 1938 C CA . MET A 1 246 ? -45.673 0.660 55.553 1.00 89.44 246 MET A CA 1
ATOM 1939 C C . MET A 1 246 ? -46.461 -0.606 55.881 1.00 89.44 246 MET A C 1
ATOM 1941 O O . MET A 1 246 ? -47.217 -0.616 56.844 1.00 89.44 246 MET A O 1
ATOM 1945 N N . LYS A 1 247 ? -46.277 -1.689 55.118 1.00 92.38 247 LYS A N 1
ATOM 1946 C CA . LYS A 1 247 ? -46.889 -2.984 55.422 1.00 92.38 247 LYS A CA 1
ATOM 1947 C C . LYS A 1 247 ? -46.339 -3.569 56.722 1.00 92.38 247 LYS A C 1
ATOM 1949 O O . LYS A 1 247 ? -47.128 -3.998 57.549 1.00 92.38 247 LYS A O 1
ATOM 1954 N N . LYS A 1 248 ? -45.022 -3.523 56.945 1.00 91.31 248 LYS A N 1
ATOM 1955 C CA . LYS A 1 248 ? -44.418 -3.921 58.227 1.00 91.31 248 LYS A CA 1
ATOM 1956 C C . LYS A 1 248 ? -44.932 -3.063 59.382 1.00 91.31 248 LYS A C 1
ATOM 1958 O O . LYS A 1 248 ? -45.197 -3.607 60.443 1.00 91.31 248 LYS A O 1
ATOM 1963 N N . GLU A 1 249 ? -45.086 -1.754 59.195 1.00 88.94 249 GLU A N 1
ATOM 1964 C CA . GLU A 1 249 ? -45.655 -0.861 60.213 1.00 88.94 249 GLU A CA 1
ATOM 1965 C C . GLU A 1 249 ? -47.148 -1.122 60.446 1.00 88.94 249 GLU A C 1
ATOM 1967 O O . GLU A 1 249 ? -47.599 -1.076 61.585 1.00 88.94 249 GLU A O 1
ATOM 1972 N N . LEU A 1 250 ? -47.912 -1.478 59.410 1.00 90.19 250 LEU A N 1
ATOM 1973 C CA . LEU A 1 250 ? -49.303 -1.913 59.542 1.00 90.19 250 LEU A CA 1
ATOM 1974 C C . LEU A 1 250 ? -49.400 -3.239 60.302 1.00 90.19 250 LEU A C 1
ATOM 1976 O O . LEU A 1 250 ? -50.211 -3.351 61.217 1.00 90.19 250 LEU A O 1
ATOM 1980 N N . ASP A 1 251 ? -48.555 -4.213 59.966 1.00 88.50 251 ASP A N 1
ATOM 1981 C CA . ASP A 1 251 ? -48.480 -5.509 60.644 1.00 88.50 251 ASP A CA 1
ATOM 1982 C C . ASP A 1 251 ? -48.039 -5.325 62.109 1.00 88.50 251 ASP A C 1
ATOM 1984 O O . ASP A 1 251 ? -48.600 -5.949 63.007 1.00 88.50 251 ASP A O 1
ATOM 1988 N N . LYS A 1 252 ? -47.098 -4.408 62.387 1.00 89.94 252 LYS A N 1
ATOM 1989 C CA . LYS A 1 252 ? -46.720 -4.005 63.752 1.00 89.94 252 LYS A CA 1
ATOM 1990 C C . LYS A 1 252 ? -47.863 -3.307 64.478 1.00 89.94 252 LYS A C 1
ATOM 1992 O O . LYS A 1 252 ? -48.095 -3.620 65.635 1.00 89.94 252 LYS A O 1
ATOM 1997 N N . ALA A 1 253 ? -48.589 -2.391 63.841 1.00 84.88 253 ALA A N 1
ATOM 1998 C CA . ALA A 1 253 ? -49.724 -1.700 64.451 1.00 84.88 253 ALA A CA 1
ATOM 1999 C C . ALA A 1 253 ? -50.876 -2.669 64.755 1.00 84.88 253 ALA A C 1
ATOM 2001 O O . ALA A 1 253 ? -51.484 -2.589 65.819 1.00 84.88 253 ALA A O 1
ATOM 2002 N N . GLN A 1 254 ? -51.138 -3.630 63.866 1.00 83.81 254 GLN A N 1
ATOM 2003 C CA . GLN A 1 254 ? -52.084 -4.722 64.101 1.00 83.81 254 GLN A CA 1
ATOM 2004 C C . GLN A 1 254 ? -51.598 -5.660 65.210 1.00 83.81 254 GLN A C 1
ATOM 2006 O O . GLN A 1 254 ? -52.383 -6.021 66.083 1.00 83.81 254 GLN A O 1
ATOM 2011 N N . GLY A 1 255 ? -50.307 -6.000 65.225 1.00 84.31 255 GLY A N 1
ATOM 2012 C CA . GLY A 1 255 ? -49.672 -6.767 66.294 1.00 84.31 255 GLY A CA 1
ATOM 2013 C C . GLY A 1 255 ? -49.764 -6.057 67.643 1.00 84.31 255 GLY A C 1
ATOM 2014 O O . GLY A 1 255 ? -50.147 -6.679 68.623 1.00 84.31 255 GLY A O 1
ATOM 2015 N N . LEU A 1 256 ? -49.524 -4.746 67.690 1.00 82.31 256 LEU A N 1
ATOM 2016 C CA . LEU A 1 256 ? -49.692 -3.905 68.875 1.00 82.31 256 LEU A CA 1
ATOM 2017 C C . LEU A 1 256 ? -51.164 -3.780 69.283 1.00 82.31 256 LEU A C 1
ATOM 2019 O O . LEU A 1 256 ? -51.453 -3.752 70.470 1.00 82.31 256 LEU A O 1
ATOM 2023 N N . GLN A 1 257 ? -52.109 -3.761 68.340 1.00 79.69 257 GLN A N 1
ATOM 2024 C CA . GLN A 1 257 ? -53.547 -3.792 68.627 1.00 79.69 257 GLN A CA 1
ATOM 2025 C C . GLN A 1 257 ? -53.975 -5.137 69.243 1.00 79.69 257 GLN A C 1
ATOM 2027 O O . GLN A 1 257 ? -54.774 -5.163 70.181 1.00 79.69 257 GLN A O 1
ATOM 2032 N N . MET A 1 258 ? -53.434 -6.253 68.742 1.00 78.69 258 MET A N 1
ATOM 2033 C CA . MET A 1 258 ? -53.634 -7.597 69.299 1.00 78.69 258 MET A CA 1
ATOM 2034 C C . MET A 1 258 ? -52.980 -7.719 70.678 1.00 78.69 258 MET A C 1
ATOM 2036 O O . MET A 1 258 ? -53.644 -8.118 71.629 1.00 78.69 258 MET A O 1
ATOM 2040 N N . GLN A 1 259 ? -51.734 -7.259 70.814 1.00 73.19 259 GLN A N 1
ATOM 2041 C CA . GLN A 1 259 ? -51.006 -7.207 72.076 1.00 73.19 259 GLN A CA 1
ATOM 2042 C C . GLN A 1 259 ? -51.667 -6.274 73.082 1.00 73.19 259 GLN A C 1
ATOM 2044 O O . GLN A 1 259 ? -51.650 -6.600 74.249 1.00 73.19 259 GLN A O 1
ATOM 2049 N N . LEU A 1 260 ? -52.289 -5.160 72.691 1.00 69.25 260 LEU A N 1
ATOM 2050 C CA . LEU A 1 260 ? -53.060 -4.290 73.588 1.00 69.25 260 LEU A CA 1
ATOM 2051 C C . LEU A 1 260 ? -54.338 -4.987 74.085 1.00 69.25 260 LEU A C 1
ATOM 2053 O O . LEU A 1 260 ? -54.762 -4.775 75.222 1.00 69.25 260 LEU A O 1
ATOM 2057 N N . ASN A 1 261 ? -54.949 -5.831 73.250 1.00 65.19 261 ASN A N 1
ATOM 2058 C CA . ASN A 1 261 ? -56.077 -6.679 73.637 1.00 65.19 261 ASN A CA 1
ATOM 2059 C C . ASN A 1 261 ? -55.640 -7.857 74.532 1.00 65.19 261 ASN A C 1
ATOM 2061 O O . ASN A 1 261 ? -56.385 -8.222 75.439 1.00 65.19 261 ASN A O 1
ATOM 2065 N N . GLU A 1 262 ? -54.433 -8.395 74.342 1.00 63.38 262 GLU A N 1
ATOM 2066 C CA . GLU A 1 262 ? -53.822 -9.431 75.190 1.00 63.38 262 GLU A CA 1
ATOM 2067 C C . GLU A 1 262 ? -53.233 -8.867 76.498 1.00 63.38 262 GLU A C 1
ATOM 2069 O O . GLU A 1 262 ? -53.425 -9.463 77.551 1.00 63.38 262 GLU A O 1
ATOM 2074 N N . PHE A 1 263 ? -52.618 -7.677 76.499 1.00 53.69 263 PHE A N 1
ATOM 2075 C CA . PHE A 1 263 ? -52.109 -6.970 77.690 1.00 53.69 263 PHE A CA 1
ATOM 2076 C C . PHE A 1 263 ? -53.241 -6.535 78.622 1.00 53.69 263 PHE A C 1
ATOM 2078 O O . PHE A 1 263 ? -53.039 -6.401 79.826 1.00 53.69 263 PHE A O 1
ATOM 2085 N N . LYS A 1 264 ? -54.455 -6.348 78.089 1.00 54.44 264 LYS A N 1
ATOM 2086 C CA . LYS A 1 264 ? -55.675 -6.220 78.900 1.00 54.44 264 LYS A CA 1
ATOM 2087 C C . LYS A 1 264 ? -56.040 -7.518 79.634 1.00 54.44 264 LYS A C 1
ATOM 2089 O O . LYS A 1 264 ? -56.828 -7.457 80.573 1.00 54.44 264 LYS A O 1
ATOM 2094 N N . GLN A 1 265 ? -55.496 -8.667 79.228 1.00 53.50 265 GLN A N 1
ATOM 2095 C CA . GLN A 1 265 ? -55.791 -9.989 79.793 1.00 53.50 265 GLN A CA 1
ATOM 2096 C C . GLN A 1 265 ? -54.614 -10.655 80.527 1.00 53.50 265 GLN A C 1
ATOM 2098 O O . GLN A 1 265 ? -54.860 -11.513 81.372 1.00 53.50 265 GLN A O 1
ATOM 2103 N N . SER A 1 266 ? -53.355 -10.280 80.284 1.00 44.28 266 SER A N 1
ATOM 2104 C CA . SER A 1 266 ? -52.203 -11.002 80.845 1.00 44.28 266 SER A CA 1
ATOM 2105 C C . SER A 1 266 ? -51.300 -10.151 81.746 1.00 44.28 266 SER A C 1
ATOM 2107 O O . SER A 1 266 ? -50.747 -9.135 81.331 1.00 44.28 266 SER A O 1
ATOM 2109 N N . LYS A 1 267 ? -51.123 -10.637 82.982 1.00 47.06 267 LYS A N 1
ATOM 2110 C CA . LYS A 1 267 ? -50.172 -10.180 84.010 1.00 47.06 267 LYS A CA 1
ATOM 2111 C C . LYS A 1 267 ? -48.699 -10.414 83.613 1.00 47.06 267 LYS A C 1
ATOM 2113 O O . LYS A 1 267 ? -48.394 -11.317 82.845 1.00 47.06 267 LYS A O 1
ATOM 2118 N N . LEU A 1 268 ? -47.836 -9.593 84.225 1.00 54.12 268 LEU A N 1
ATOM 2119 C CA . LEU A 1 268 ? -46.372 -9.442 84.128 1.00 54.12 268 LEU A CA 1
ATOM 2120 C C . LEU A 1 268 ? -45.515 -10.671 83.746 1.00 54.12 268 LEU A C 1
ATOM 2122 O O . LEU A 1 268 ? -45.696 -11.776 84.252 1.00 54.12 268 LEU A O 1
ATOM 2126 N N . ILE A 1 269 ? -44.477 -10.383 82.949 1.00 59.22 269 ILE A N 1
ATOM 2127 C CA . ILE A 1 269 ? -43.355 -11.254 82.561 1.00 59.22 269 ILE A CA 1
ATOM 2128 C C . ILE A 1 269 ? -42.389 -11.453 83.745 1.00 59.22 269 ILE A C 1
ATOM 2130 O O . ILE A 1 269 ? -42.116 -10.521 84.499 1.00 59.22 269 ILE A O 1
ATOM 2134 N N . THR A 1 270 ? -41.866 -12.672 83.892 1.00 60.56 270 THR A N 1
ATOM 2135 C CA . THR A 1 270 ? -40.930 -13.094 84.945 1.00 60.56 270 THR A CA 1
ATOM 2136 C C . THR A 1 270 ? -39.466 -12.752 84.627 1.00 60.56 270 THR A C 1
ATOM 2138 O O . THR A 1 270 ? -39.048 -12.744 83.470 1.00 60.56 270 THR A O 1
ATOM 2141 N N . HIS A 1 271 ? -38.683 -12.506 85.682 1.00 55.50 271 HIS A N 1
ATOM 2142 C CA . HIS A 1 271 ? -37.295 -12.018 85.658 1.00 55.50 271 HIS A CA 1
ATOM 2143 C C . HIS A 1 271 ? -36.317 -12.868 84.814 1.00 55.50 271 HIS A C 1
ATOM 2145 O O . HIS A 1 271 ? -35.485 -12.312 84.106 1.00 55.50 271 HIS A O 1
ATOM 2151 N N . GLU A 1 272 ? -36.454 -14.197 84.792 1.00 68.00 272 GLU A N 1
ATOM 2152 C CA . GLU A 1 272 ? -35.562 -15.099 84.030 1.00 68.00 272 GLU A CA 1
ATOM 2153 C C . GLU A 1 272 ? -35.602 -14.868 82.508 1.00 68.00 272 GLU A C 1
ATOM 2155 O O . GLU A 1 272 ? -34.594 -15.013 81.819 1.00 68.00 272 GLU A O 1
ATOM 2160 N N . LYS A 1 273 ? -36.755 -14.457 81.960 1.00 71.69 273 LYS A N 1
ATOM 2161 C CA . LYS A 1 273 ? -36.879 -14.168 80.521 1.00 71.69 273 LYS A CA 1
ATOM 2162 C C . LYS A 1 273 ? -36.151 -12.887 80.120 1.00 71.69 273 LYS A C 1
ATOM 2164 O O . LYS A 1 273 ? -35.728 -12.760 78.976 1.00 71.69 273 LYS A O 1
ATOM 2169 N N . PHE A 1 274 ? -36.020 -11.944 81.048 1.00 74.12 274 PHE A N 1
ATOM 2170 C CA . PHE A 1 274 ? -35.265 -10.715 80.829 1.00 74.12 274 PHE A CA 1
ATOM 2171 C C . PHE A 1 274 ? -33.758 -10.993 80.826 1.00 74.12 274 PHE A C 1
ATOM 2173 O O . PHE A 1 274 ? -33.040 -10.495 79.967 1.00 74.12 274 PHE A O 1
ATOM 2180 N N . GLU A 1 275 ? -33.294 -11.844 81.738 1.00 76.88 275 GLU A N 1
ATOM 2181 C CA . GLU A 1 275 ? -31.879 -12.198 81.870 1.00 76.88 275 GLU A CA 1
ATOM 2182 C C . GLU A 1 275 ? -31.362 -12.970 80.643 1.00 76.88 275 GLU A C 1
ATOM 2184 O O . GLU A 1 275 ? -30.343 -12.600 80.062 1.00 76.88 275 GLU A O 1
ATOM 2189 N N . SER A 1 276 ? -32.140 -13.941 80.150 1.00 83.25 276 SER A N 1
ATOM 2190 C CA . SER A 1 276 ? -31.836 -14.660 78.903 1.00 83.25 276 SER A CA 1
ATOM 2191 C C . SER A 1 276 ? -31.806 -13.738 77.675 1.00 83.25 276 SER A C 1
ATOM 2193 O O . SER A 1 276 ? -30.920 -13.870 76.830 1.00 83.25 276 SER A O 1
ATOM 2195 N N . ALA A 1 277 ? -32.720 -12.765 77.589 1.00 85.81 277 ALA A N 1
ATOM 2196 C CA . ALA A 1 277 ? -32.717 -11.786 76.503 1.00 85.81 277 ALA A CA 1
ATOM 2197 C C . ALA A 1 277 ? -31.475 -10.878 76.551 1.00 85.81 277 ALA A C 1
ATOM 2199 O O . ALA A 1 277 ? -30.914 -10.546 75.507 1.00 85.81 277 ALA A O 1
ATOM 2200 N N . CYS A 1 278 ? -31.017 -10.504 77.750 1.00 82.25 278 CYS A N 1
ATOM 2201 C CA . CYS A 1 278 ? -29.795 -9.723 77.933 1.00 82.25 278 CYS A CA 1
ATOM 2202 C C . CYS A 1 278 ? -28.539 -10.495 77.494 1.00 82.25 278 CYS A C 1
ATOM 2204 O O . CYS A 1 278 ? -27.692 -9.925 76.805 1.00 82.25 278 CYS A O 1
ATOM 2206 N N . GLU A 1 279 ? -28.419 -11.784 77.825 1.00 88.38 279 GLU A N 1
ATOM 2207 C CA . GLU A 1 279 ? -27.306 -12.625 77.354 1.00 88.38 279 GLU A CA 1
ATOM 2208 C C . GLU A 1 279 ? -27.315 -12.811 75.833 1.00 88.38 279 GLU A C 1
ATOM 2210 O O . GLU A 1 279 ? -26.274 -12.719 75.176 1.00 88.38 279 GLU A O 1
ATOM 2215 N N . GLU A 1 280 ? -28.487 -13.037 75.243 1.00 92.44 280 GLU A N 1
ATOM 2216 C CA . GLU A 1 280 ? -28.622 -13.219 73.800 1.00 92.44 280 GLU A CA 1
ATOM 2217 C C . GLU A 1 280 ? -28.287 -11.932 73.029 1.00 92.44 280 GLU A C 1
ATOM 2219 O O . GLU A 1 280 ? -27.609 -11.987 71.997 1.00 92.44 280 GLU A O 1
ATOM 2224 N N . LEU A 1 281 ? -28.663 -10.767 73.571 1.00 93.00 281 LEU A N 1
ATOM 2225 C CA . LEU A 1 281 ? -28.291 -9.457 73.034 1.00 93.00 281 LEU A CA 1
ATOM 2226 C C . LEU A 1 281 ? -26.772 -9.237 73.086 1.00 93.00 281 LEU A C 1
ATOM 2228 O O . LEU A 1 281 ? -26.186 -8.748 72.121 1.00 93.00 281 LEU A O 1
ATOM 2232 N N . ASN A 1 282 ? -26.119 -9.649 74.174 1.00 92.88 282 ASN A N 1
ATOM 2233 C CA . ASN A 1 282 ? -24.666 -9.546 74.316 1.00 92.88 282 ASN A CA 1
ATOM 2234 C C . ASN A 1 282 ? -23.935 -10.450 73.307 1.00 92.88 282 ASN A C 1
ATOM 2236 O O . ASN A 1 282 ? -22.990 -10.028 72.639 1.00 92.88 282 ASN A O 1
ATOM 2240 N N . ASN A 1 283 ? -24.427 -11.677 73.119 1.00 94.75 283 ASN A N 1
ATOM 2241 C CA . ASN A 1 283 ? -23.911 -12.601 72.108 1.00 94.75 283 ASN A CA 1
ATOM 2242 C C . ASN A 1 283 ? -24.188 -12.122 70.670 1.00 94.75 283 ASN A C 1
ATOM 2244 O O . ASN A 1 283 ? -23.406 -12.399 69.757 1.00 94.75 283 ASN A O 1
ATOM 2248 N N . ALA A 1 284 ? -25.296 -11.416 70.428 1.00 94.75 284 ALA A N 1
ATOM 2249 C CA . ALA A 1 284 ? -25.575 -10.774 69.143 1.00 94.75 284 ALA A CA 1
ATOM 2250 C C . ALA A 1 284 ? -24.621 -9.599 68.878 1.00 94.75 284 ALA A C 1
ATOM 2252 O O . ALA A 1 284 ? -24.087 -9.493 67.777 1.00 94.75 284 ALA A O 1
ATOM 2253 N N . LEU A 1 285 ? -24.331 -8.782 69.895 1.00 94.62 285 LEU A N 1
ATOM 2254 C CA . LEU A 1 285 ? -23.380 -7.674 69.794 1.00 94.62 285 LEU A CA 1
ATOM 2255 C C . LEU A 1 285 ? -21.960 -8.162 69.472 1.00 94.62 285 LEU A C 1
ATOM 2257 O O . LEU A 1 285 ? -21.285 -7.574 68.629 1.00 94.62 285 LEU A O 1
ATOM 2261 N N . LEU A 1 286 ? -21.518 -9.264 70.087 1.00 96.00 286 LEU A N 1
ATOM 2262 C CA . LEU A 1 286 ? -20.206 -9.850 69.798 1.00 96.00 286 LEU A CA 1
ATOM 2263 C C . LEU A 1 286 ? -20.112 -10.361 68.349 1.00 96.00 286 LEU A C 1
ATOM 2265 O O . LEU A 1 286 ? -19.103 -10.147 67.673 1.00 96.00 286 LEU A O 1
ATOM 2269 N N . ARG A 1 287 ? -21.181 -11.001 67.852 1.00 95.88 287 ARG A N 1
ATOM 2270 C CA . ARG A 1 287 ? -21.276 -11.442 66.450 1.00 95.88 287 ARG A CA 1
ATOM 2271 C C . ARG A 1 287 ? -21.246 -10.262 65.481 1.00 95.88 287 ARG A C 1
ATOM 2273 O O . ARG A 1 287 ? -20.558 -10.342 64.466 1.00 95.88 287 ARG A O 1
ATOM 2280 N N . GLU A 1 288 ? -21.927 -9.169 65.813 1.00 95.38 288 GLU A N 1
ATOM 2281 C CA . GLU A 1 288 ? -21.918 -7.942 65.011 1.00 95.38 288 GLU A CA 1
ATOM 2282 C C . GLU A 1 288 ? -20.511 -7.328 64.941 1.00 95.38 288 GLU A C 1
ATOM 2284 O O . GLU A 1 288 ? -20.029 -6.985 63.865 1.00 95.38 288 GLU A O 1
ATOM 2289 N N . GLN A 1 289 ? -19.793 -7.270 66.067 1.00 95.12 289 GLN A N 1
ATOM 2290 C CA . GLN A 1 289 ? -18.418 -6.759 66.102 1.00 95.12 289 GLN A CA 1
ATOM 2291 C C . GLN A 1 289 ? -17.451 -7.605 65.255 1.00 95.12 289 GLN A C 1
ATOM 2293 O O . GLN A 1 289 ? -16.610 -7.051 64.544 1.00 95.12 289 GLN A O 1
ATOM 2298 N N . GLN A 1 290 ? -17.580 -8.936 65.279 1.00 96.56 290 GLN A N 1
ATOM 2299 C CA . GLN A 1 290 ? -16.791 -9.819 64.411 1.00 96.56 290 GLN A CA 1
ATOM 2300 C C . GLN A 1 290 ? -17.132 -9.635 62.927 1.00 96.56 290 GLN A C 1
ATOM 2302 O O . GLN A 1 290 ? -16.225 -9.568 62.096 1.00 96.56 290 GLN A O 1
ATOM 2307 N N . ALA A 1 291 ? -18.419 -9.512 62.591 1.00 96.62 291 ALA A N 1
ATOM 2308 C CA . ALA A 1 291 ? -18.854 -9.230 61.226 1.00 96.62 291 ALA A CA 1
ATOM 2309 C C . ALA A 1 291 ? -18.294 -7.888 60.723 1.00 96.62 291 ALA A C 1
ATOM 2311 O O . ALA A 1 291 ? -17.829 -7.803 59.586 1.00 96.62 291 ALA A O 1
ATOM 2312 N N . GLN A 1 292 ? -18.248 -6.870 61.587 1.00 96.06 292 GLN A N 1
ATOM 2313 C CA . GLN A 1 292 ? -17.681 -5.565 61.257 1.00 96.06 292 GLN A CA 1
ATOM 2314 C C . GLN A 1 292 ? -16.174 -5.636 60.963 1.00 96.06 292 GLN A C 1
ATOM 2316 O O . GLN A 1 292 ? -15.708 -4.987 60.026 1.00 96.06 292 GLN A O 1
ATOM 2321 N N . MET A 1 293 ? -15.406 -6.441 61.712 1.00 96.19 293 MET A N 1
ATOM 2322 C CA . MET A 1 293 ? -13.983 -6.654 61.406 1.00 96.19 293 MET A CA 1
ATOM 2323 C C . MET A 1 293 ? -13.783 -7.308 60.036 1.00 96.19 293 MET A C 1
ATOM 2325 O O . MET A 1 293 ? -12.976 -6.817 59.250 1.00 96.19 293 MET A O 1
ATOM 2329 N N . LEU A 1 294 ? -14.550 -8.357 59.721 1.00 97.62 294 LEU A N 1
ATOM 2330 C CA . LEU A 1 294 ? -14.464 -9.030 58.420 1.00 97.62 294 LEU A CA 1
ATOM 2331 C C . LEU A 1 294 ? -14.863 -8.104 57.265 1.00 97.62 294 LEU A C 1
ATOM 2333 O O . LEU A 1 294 ? -14.221 -8.121 56.216 1.00 97.62 294 LEU A O 1
ATOM 2337 N N . LEU A 1 295 ? -15.890 -7.270 57.451 1.00 97.69 295 LEU A N 1
ATOM 2338 C CA . LEU A 1 295 ? -16.286 -6.271 56.455 1.00 97.69 295 LEU A CA 1
ATOM 2339 C C . LEU A 1 295 ? -15.180 -5.245 56.204 1.00 97.69 295 LEU A C 1
ATOM 2341 O O . LEU A 1 295 ? -14.913 -4.908 55.052 1.00 97.69 295 LEU A O 1
ATOM 2345 N N . ASN A 1 296 ? -14.512 -4.776 57.259 1.00 96.56 296 ASN A N 1
ATOM 2346 C CA . ASN A 1 296 ? -13.392 -3.847 57.122 1.00 96.56 296 ASN A CA 1
ATOM 2347 C C . ASN A 1 296 ? -12.205 -4.498 56.393 1.00 96.56 296 ASN A C 1
ATOM 2349 O O . ASN A 1 296 ? -11.601 -3.866 55.528 1.00 96.56 296 ASN A O 1
ATOM 2353 N N . GLU A 1 297 ? -11.907 -5.767 56.680 1.00 97.56 297 GLU A N 1
ATOM 2354 C CA . GLU A 1 297 ? -10.843 -6.511 56.001 1.00 97.56 297 GLU A CA 1
ATOM 2355 C C . GLU A 1 297 ? -11.161 -6.728 54.512 1.00 97.56 297 GLU A C 1
ATOM 2357 O O . GLU A 1 297 ? -10.317 -6.475 53.650 1.00 97.56 297 GLU A O 1
ATOM 2362 N N . GLN A 1 298 ? -12.405 -7.089 54.180 1.00 97.38 298 GLN A N 1
ATOM 2363 C CA . GLN A 1 298 ? -12.858 -7.188 52.789 1.00 97.38 298 GLN A CA 1
ATOM 2364 C C . GLN A 1 298 ? -12.812 -5.838 52.063 1.00 97.38 298 GLN A C 1
ATOM 2366 O O . GLN A 1 298 ? -12.398 -5.776 50.904 1.00 97.38 298 GLN A O 1
ATOM 2371 N N . ALA A 1 299 ? -13.199 -4.746 52.729 1.00 96.50 299 ALA A N 1
ATOM 2372 C CA . ALA A 1 299 ? -13.122 -3.403 52.162 1.00 96.50 299 ALA A CA 1
ATOM 2373 C C . ALA A 1 299 ? -11.671 -2.999 51.860 1.00 96.50 299 ALA A C 1
ATOM 2375 O O . ALA A 1 299 ? -11.395 -2.439 50.798 1.00 96.50 299 ALA A O 1
ATOM 2376 N N . GLN A 1 300 ? -10.735 -3.339 52.748 1.00 97.62 300 GLN A N 1
ATOM 2377 C CA . GLN A 1 300 ? -9.314 -3.065 52.552 1.00 97.62 300 GLN A CA 1
ATOM 2378 C C . GLN A 1 300 ? -8.720 -3.903 51.408 1.00 97.62 300 GLN A C 1
ATOM 2380 O O . GLN A 1 300 ? -7.985 -3.373 50.575 1.00 97.62 300 GLN A O 1
ATOM 2385 N N . GLN A 1 301 ? -9.091 -5.184 51.299 1.00 98.06 301 GLN A N 1
ATOM 2386 C CA . GLN A 1 301 ? -8.694 -6.036 50.171 1.00 98.06 301 GLN A CA 1
ATOM 2387 C C . GLN A 1 301 ? -9.226 -5.512 48.832 1.00 98.06 301 GLN A C 1
ATOM 2389 O O . GLN A 1 301 ? -8.502 -5.520 47.836 1.00 98.06 301 GLN A O 1
ATOM 2394 N N . LEU A 1 302 ? -10.471 -5.025 48.801 1.00 98.00 302 LEU A N 1
ATOM 2395 C CA . LEU A 1 302 ? -11.055 -4.401 47.613 1.00 98.00 302 LEU A CA 1
ATOM 2396 C C . LEU A 1 302 ? -10.328 -3.110 47.228 1.00 98.00 302 LEU A C 1
ATOM 2398 O O . LEU A 1 302 ? -10.078 -2.900 46.043 1.00 98.00 302 LEU A O 1
ATOM 2402 N N . GLN A 1 303 ? -9.959 -2.270 48.198 1.00 97.31 303 GLN A N 1
ATOM 2403 C CA . GLN A 1 303 ? -9.175 -1.058 47.939 1.00 97.31 303 GLN A CA 1
ATOM 2404 C C . GLN A 1 303 ? -7.797 -1.382 47.348 1.00 97.31 303 GLN A C 1
ATOM 2406 O O . GLN A 1 303 ? -7.411 -0.775 46.352 1.00 97.31 303 GLN A O 1
ATOM 2411 N N . GLU A 1 304 ? -7.092 -2.372 47.900 1.00 97.75 304 GLU A N 1
ATOM 2412 C CA . GLU A 1 304 ? -5.791 -2.824 47.388 1.00 97.75 304 GLU A CA 1
ATOM 2413 C C . GLU A 1 304 ? -5.899 -3.385 45.962 1.00 97.75 304 GLU A C 1
ATOM 2415 O O . GLU A 1 304 ? -5.094 -3.057 45.089 1.00 97.75 304 GLU A O 1
ATOM 2420 N N . LEU A 1 305 ? -6.919 -4.206 45.690 1.00 97.69 305 LEU A N 1
ATOM 2421 C CA . LEU A 1 305 ? -7.195 -4.711 44.342 1.00 97.69 305 LEU A CA 1
ATOM 2422 C C . LEU A 1 305 ? -7.464 -3.574 43.357 1.00 97.69 305 LEU A C 1
ATOM 2424 O O . LEU A 1 305 ? -6.954 -3.607 42.238 1.00 97.69 305 LEU A O 1
ATOM 2428 N N . ASN A 1 306 ? -8.239 -2.573 43.773 1.00 97.44 306 ASN A N 1
ATOM 2429 C CA . ASN A 1 306 ? -8.565 -1.432 42.929 1.00 97.44 306 ASN A CA 1
ATOM 2430 C C . ASN A 1 306 ? -7.312 -0.599 42.613 1.00 97.44 306 ASN A C 1
ATOM 2432 O O . ASN A 1 306 ? -7.081 -0.266 41.456 1.00 97.44 306 ASN A O 1
ATOM 2436 N N . TYR A 1 307 ? -6.448 -0.368 43.608 1.00 97.62 307 TYR A N 1
ATOM 2437 C CA . TYR A 1 307 ? -5.160 0.304 43.416 1.00 97.62 307 TYR A CA 1
ATOM 2438 C C . TYR A 1 307 ? -4.253 -0.446 42.427 1.00 97.62 307 TYR A C 1
ATOM 2440 O O . TYR A 1 307 ? -3.698 0.152 41.504 1.00 97.62 307 TYR A O 1
ATOM 2448 N N . ARG A 1 308 ? -4.144 -1.776 42.553 1.00 98.19 308 ARG A N 1
ATOM 2449 C CA . ARG A 1 308 ? -3.374 -2.598 41.600 1.00 98.19 308 ARG A CA 1
ATOM 2450 C C . ARG A 1 308 ? -3.948 -2.547 40.189 1.00 98.19 308 ARG A C 1
ATOM 2452 O O . ARG A 1 308 ? -3.188 -2.570 39.224 1.00 98.19 308 ARG A O 1
ATOM 2459 N N . LEU A 1 309 ? -5.272 -2.501 40.064 1.00 97.50 309 LEU A N 1
ATOM 2460 C CA . LEU A 1 309 ? -5.949 -2.421 38.774 1.00 97.50 309 LEU A CA 1
ATOM 2461 C C . LEU A 1 309 ? -5.711 -1.058 38.114 1.00 97.50 309 LEU A C 1
ATOM 2463 O O . LEU A 1 309 ? -5.403 -1.014 36.926 1.00 97.50 309 LEU A O 1
ATOM 2467 N N . GLU A 1 310 ? -5.771 0.034 38.879 1.00 97.38 310 GLU A N 1
ATOM 2468 C CA . GLU A 1 310 ? -5.417 1.375 38.401 1.00 97.38 310 GLU A CA 1
ATOM 2469 C C . GLU A 1 310 ? -3.959 1.444 37.928 1.00 97.38 310 GLU A C 1
ATOM 2471 O O . GLU A 1 310 ? -3.708 1.924 36.822 1.00 97.38 310 GLU A O 1
ATOM 2476 N N . LEU A 1 311 ? -3.017 0.888 38.699 1.00 96.56 311 LEU A N 1
ATOM 2477 C CA . LEU A 1 311 ? -1.601 0.829 38.320 1.00 96.56 311 LEU A CA 1
ATOM 2478 C C . LEU A 1 311 ? -1.391 0.029 37.022 1.00 96.56 311 LEU A C 1
ATOM 2480 O O . LEU A 1 311 ? -0.706 0.479 36.102 1.00 96.56 311 LEU A O 1
ATOM 2484 N N . HIS A 1 312 ? -2.029 -1.140 36.907 1.00 97.25 312 HIS A N 1
ATOM 2485 C CA . HIS A 1 312 ? -1.979 -1.934 35.679 1.00 97.25 312 HIS A CA 1
ATOM 2486 C C . HIS A 1 312 ? -2.594 -1.194 34.487 1.00 97.25 312 HIS A C 1
ATOM 2488 O O . HIS A 1 312 ? -2.034 -1.233 33.392 1.00 97.25 312 HIS A O 1
ATOM 2494 N N . SER A 1 313 ? -3.710 -0.492 34.696 1.00 96.31 313 SER A N 1
ATOM 2495 C CA . SER A 1 313 ? -4.358 0.304 33.656 1.00 96.31 313 SER A CA 1
ATOM 2496 C C . SER A 1 313 ? -3.472 1.460 33.187 1.00 96.31 313 SER A C 1
ATOM 2498 O O . SER A 1 313 ? -3.455 1.750 31.990 1.00 96.31 313 SER A O 1
ATOM 2500 N N . SER A 1 314 ? -2.742 2.125 34.091 1.00 96.00 314 SER A N 1
ATOM 2501 C CA . SER A 1 314 ? -1.811 3.191 33.710 1.00 96.00 314 SER A CA 1
ATOM 2502 C C . SER A 1 314 ? -0.604 2.642 32.950 1.00 96.00 314 SER A C 1
ATOM 2504 O O . SER A 1 314 ? -0.259 3.165 31.894 1.00 96.00 314 SER A O 1
ATOM 2506 N N . GLU A 1 315 ? -0.018 1.531 33.407 1.00 96.50 315 GLU A N 1
ATOM 2507 C CA . GLU A 1 315 ? 1.095 0.891 32.694 1.00 96.50 315 GLU A CA 1
ATOM 2508 C C . GLU A 1 315 ? 0.696 0.412 31.293 1.00 96.50 315 GLU A C 1
ATOM 2510 O O . GLU A 1 315 ? 1.489 0.474 30.351 1.00 96.50 315 GLU A O 1
ATOM 2515 N N . GLU A 1 316 ? -0.523 -0.109 31.137 1.00 96.44 316 GLU A N 1
ATOM 2516 C CA . GLU A 1 316 ? -1.048 -0.516 29.837 1.00 96.44 316 GLU A CA 1
ATOM 2517 C C . GLU A 1 316 ? -1.244 0.692 28.910 1.00 96.44 316 GLU A C 1
ATOM 2519 O O . GLU A 1 316 ? -0.917 0.611 27.723 1.00 96.44 316 GLU A O 1
ATOM 2524 N N . ALA A 1 317 ? -1.705 1.831 29.437 1.00 95.75 317 ALA A N 1
ATOM 2525 C CA . ALA A 1 317 ? -1.801 3.073 28.676 1.00 95.75 317 ALA A CA 1
ATOM 2526 C C . ALA A 1 317 ? -0.422 3.554 28.187 1.00 95.75 317 ALA A C 1
ATOM 2528 O O . ALA A 1 317 ? -0.278 3.852 26.998 1.00 95.75 317 ALA A O 1
ATOM 2529 N N . ASP A 1 318 ? 0.602 3.530 29.044 1.00 96.50 318 ASP A N 1
ATOM 2530 C CA . ASP A 1 318 ? 1.974 3.927 28.690 1.00 96.50 318 ASP A CA 1
ATOM 2531 C C . ASP A 1 318 ? 2.594 2.991 27.640 1.00 96.50 318 ASP A C 1
ATOM 2533 O O . ASP A 1 318 ? 3.221 3.433 26.667 1.00 96.50 318 ASP A O 1
ATOM 2537 N N . LYS A 1 319 ? 2.374 1.676 27.777 1.00 97.38 319 LYS A N 1
ATOM 2538 C CA . LYS A 1 319 ? 2.802 0.678 26.780 1.00 97.38 319 LYS A CA 1
ATOM 2539 C C . LYS A 1 319 ? 2.112 0.911 25.439 1.00 97.38 319 LYS A C 1
ATOM 2541 O O . LYS A 1 319 ? 2.774 0.888 24.400 1.00 97.38 319 LYS A O 1
ATOM 2546 N N . ASN A 1 320 ? 0.806 1.173 25.450 1.00 96.88 320 ASN A N 1
ATOM 2547 C CA . ASN A 1 320 ? 0.036 1.471 24.244 1.00 96.88 320 ASN A CA 1
ATOM 2548 C C . ASN A 1 320 ? 0.494 2.775 23.578 1.00 96.88 320 ASN A C 1
ATOM 2550 O O . ASN A 1 320 ? 0.599 2.822 22.350 1.00 96.88 320 ASN A O 1
ATOM 2554 N N . GLN A 1 321 ? 0.826 3.805 24.359 1.00 97.62 321 GLN A N 1
ATOM 2555 C CA . GLN A 1 321 ? 1.410 5.040 23.841 1.00 97.62 321 GLN A CA 1
ATOM 2556 C C . GLN A 1 321 ? 2.763 4.774 23.167 1.00 97.62 321 GLN A C 1
ATOM 2558 O O . GLN A 1 321 ? 2.944 5.129 22.002 1.00 97.62 321 GLN A O 1
ATOM 2563 N N . THR A 1 322 ? 3.675 4.085 23.857 1.00 97.50 322 THR A N 1
ATOM 2564 C CA . THR A 1 322 ? 5.004 3.728 23.329 1.00 97.50 322 THR A CA 1
ATOM 2565 C C . THR A 1 322 ? 4.895 2.923 22.031 1.00 97.50 322 THR A C 1
ATOM 2567 O O . THR A 1 322 ? 5.592 3.186 21.048 1.00 97.50 322 THR A O 1
ATOM 2570 N N . LEU A 1 323 ? 3.973 1.956 21.989 1.00 98.06 323 LEU A N 1
ATOM 2571 C CA . LEU A 1 323 ? 3.701 1.161 20.794 1.00 98.06 323 LEU A CA 1
ATOM 2572 C C . LEU A 1 323 ? 3.146 2.032 19.658 1.00 98.06 323 LEU A C 1
ATOM 2574 O O . LEU A 1 323 ? 3.567 1.885 18.510 1.00 98.06 323 LEU A O 1
ATOM 2578 N N . GLY A 1 324 ? 2.257 2.978 19.968 1.00 98.00 324 GLY A N 1
ATOM 2579 C CA . GLY A 1 324 ? 1.754 3.969 19.017 1.00 98.00 324 GLY A CA 1
ATOM 2580 C C . GLY A 1 324 ? 2.866 4.830 18.405 1.00 98.00 324 GLY A C 1
ATOM 2581 O O . GLY A 1 324 ? 2.900 5.024 17.186 1.00 98.00 324 GLY A O 1
ATOM 2582 N N . GLU A 1 325 ? 3.814 5.294 19.218 1.00 97.94 325 GLU A N 1
ATOM 2583 C CA . GLU A 1 325 ? 4.977 6.074 18.774 1.00 97.94 325 GLU A CA 1
ATOM 2584 C C . GLU A 1 325 ? 5.934 5.253 17.895 1.00 97.94 325 GLU A C 1
ATOM 2586 O O . GLU A 1 325 ? 6.393 5.733 16.850 1.00 97.94 325 GLU A O 1
ATOM 2591 N N . ALA A 1 326 ? 6.178 3.988 18.248 1.00 97.75 326 ALA A N 1
ATOM 2592 C CA . ALA A 1 326 ? 6.982 3.072 17.441 1.00 97.75 326 ALA A CA 1
ATOM 2593 C C . ALA A 1 326 ? 6.327 2.787 16.077 1.00 97.75 326 ALA A C 1
ATOM 2595 O O . ALA A 1 326 ? 6.993 2.834 15.039 1.00 97.75 326 ALA A O 1
ATOM 2596 N N . VAL A 1 327 ? 5.009 2.557 16.050 1.00 98.00 327 VAL A N 1
ATOM 2597 C CA . VAL A 1 327 ? 4.243 2.365 14.807 1.00 98.00 327 VAL A CA 1
ATOM 2598 C C . VAL A 1 327 ? 4.295 3.619 13.933 1.00 98.00 327 VAL A C 1
ATOM 2600 O O . VAL A 1 327 ? 4.470 3.512 12.714 1.00 98.00 327 VAL A O 1
ATOM 2603 N N . LYS A 1 328 ? 4.194 4.809 14.535 1.00 97.94 328 LYS A N 1
ATOM 2604 C CA . LYS A 1 328 ? 4.317 6.080 13.814 1.00 97.94 328 LYS A CA 1
ATOM 2605 C C . LYS A 1 328 ? 5.707 6.233 13.191 1.00 97.94 328 LYS A C 1
ATOM 2607 O O . LYS A 1 328 ? 5.790 6.419 11.977 1.00 97.94 328 LYS A O 1
ATOM 2612 N N . SER A 1 329 ? 6.773 6.045 13.968 1.00 98.00 329 SER A N 1
ATOM 2613 C CA . SER A 1 329 ? 8.163 6.098 13.483 1.00 98.00 329 SER A CA 1
ATOM 2614 C C . SER A 1 329 ? 8.423 5.091 12.355 1.00 98.00 329 SER A C 1
ATOM 2616 O O . SER A 1 329 ? 9.028 5.422 11.334 1.00 98.00 329 SER A O 1
ATOM 2618 N N . LEU A 1 330 ? 7.892 3.869 12.475 1.00 98.12 330 LEU A N 1
ATOM 2619 C CA . LEU A 1 330 ? 7.984 2.850 11.426 1.00 98.12 330 LEU A CA 1
ATOM 2620 C C . LEU A 1 330 ? 7.250 3.278 10.145 1.00 98.12 330 LEU A C 1
ATOM 2622 O O . LEU A 1 330 ? 7.732 3.040 9.034 1.00 98.12 330 LEU A O 1
ATOM 2626 N N . SER A 1 331 ? 6.085 3.917 10.280 1.00 97.44 331 SER A N 1
ATOM 2627 C CA . SER A 1 331 ? 5.323 4.426 9.138 1.00 97.44 331 SER A CA 1
ATOM 2628 C C . SER A 1 331 ? 6.072 5.543 8.403 1.00 97.44 331 SER A C 1
ATOM 2630 O O . SER A 1 331 ? 6.101 5.551 7.170 1.00 97.44 331 SER A O 1
ATOM 2632 N N . GLU A 1 332 ? 6.748 6.424 9.141 1.00 98.06 332 GLU A N 1
ATOM 2633 C CA . GLU A 1 332 ? 7.579 7.497 8.597 1.00 98.06 332 GLU A CA 1
ATOM 2634 C C . GLU A 1 332 ? 8.796 6.924 7.859 1.00 98.06 332 GLU A C 1
ATOM 2636 O O . GLU A 1 332 ? 9.008 7.243 6.685 1.00 98.06 332 GLU A O 1
ATOM 2641 N N . ALA A 1 333 ? 9.515 5.983 8.480 1.00 97.75 333 ALA A N 1
ATOM 2642 C CA . ALA A 1 333 ? 10.643 5.286 7.861 1.00 97.75 333 ALA A CA 1
ATOM 2643 C C . ALA A 1 333 ? 10.234 4.542 6.576 1.00 97.75 333 ALA A C 1
ATOM 2645 O O . ALA A 1 333 ? 10.915 4.623 5.551 1.00 97.75 333 ALA A O 1
ATOM 2646 N N . LYS A 1 334 ? 9.076 3.868 6.579 1.00 98.06 334 LYS A N 1
ATOM 2647 C CA . LYS A 1 334 ? 8.526 3.189 5.394 1.00 98.06 334 LYS A CA 1
ATOM 2648 C C . LYS A 1 334 ? 8.205 4.164 4.260 1.00 98.06 334 LYS A C 1
ATOM 2650 O O . LYS A 1 334 ? 8.419 3.840 3.089 1.00 98.06 334 LYS A O 1
ATOM 2655 N N . MET A 1 335 ? 7.658 5.335 4.581 1.00 97.62 335 MET A N 1
ATOM 2656 C CA . MET A 1 335 ? 7.363 6.369 3.586 1.00 97.62 335 MET A CA 1
ATOM 2657 C C . MET A 1 335 ? 8.645 6.955 2.996 1.00 97.62 335 MET A C 1
ATOM 2659 O O . MET A 1 335 ? 8.709 7.165 1.784 1.00 97.62 335 MET A O 1
ATOM 2663 N N . GLU A 1 336 ? 9.674 7.155 3.815 1.00 98.25 336 GLU A N 1
ATOM 2664 C CA . GLU A 1 336 ? 10.967 7.644 3.346 1.00 98.25 336 GLU A CA 1
ATOM 2665 C C . GLU A 1 336 ? 11.687 6.625 2.461 1.00 98.25 336 GLU A C 1
ATOM 2667 O O . GLU A 1 336 ? 12.166 6.980 1.382 1.00 98.25 336 GLU A O 1
ATOM 2672 N N . LEU A 1 337 ? 11.644 5.340 2.824 1.00 98.06 337 LEU A N 1
ATOM 2673 C CA . LEU A 1 337 ? 12.146 4.262 1.973 1.00 98.06 337 LEU A CA 1
ATOM 2674 C C . LEU A 1 337 ? 11.486 4.300 0.590 1.00 98.06 337 LEU A C 1
ATOM 2676 O O . LEU A 1 337 ? 12.178 4.247 -0.422 1.00 98.06 337 LEU A O 1
ATOM 2680 N N . ARG A 1 338 ? 10.158 4.487 0.522 1.00 97.25 338 ARG A N 1
ATOM 2681 C CA . ARG A 1 338 ? 9.438 4.610 -0.758 1.00 97.25 338 ARG A CA 1
ATOM 2682 C C . ARG A 1 338 ? 9.880 5.814 -1.587 1.00 97.25 338 ARG A C 1
ATOM 2684 O O . ARG A 1 338 ? 9.916 5.701 -2.813 1.00 97.25 338 ARG A O 1
ATOM 2691 N N . ARG A 1 339 ? 10.205 6.947 -0.957 1.00 98.12 339 ARG A N 1
ATOM 2692 C CA . ARG A 1 339 ? 10.749 8.118 -1.666 1.00 98.12 339 ARG A CA 1
ATOM 2693 C C . ARG A 1 339 ? 12.128 7.814 -2.235 1.00 98.12 339 ARG A C 1
ATOM 2695 O O . ARG A 1 339 ? 12.352 8.038 -3.422 1.00 98.12 339 ARG A O 1
ATOM 2702 N N . LYS A 1 340 ? 13.022 7.231 -1.431 1.00 98.19 340 LYS A N 1
ATOM 2703 C CA . LYS A 1 340 ? 14.367 6.831 -1.877 1.00 98.19 340 LYS A CA 1
ATOM 2704 C C . LYS A 1 340 ? 14.310 5.826 -3.027 1.00 98.19 340 LYS A C 1
ATOM 2706 O O . LYS A 1 340 ? 15.029 5.992 -4.005 1.00 98.19 340 LYS A O 1
ATOM 2711 N N . ASP A 1 341 ? 13.384 4.877 -2.976 1.00 98.19 341 ASP A N 1
ATOM 2712 C CA . ASP A 1 341 ? 13.105 3.903 -4.038 1.00 98.19 341 ASP A CA 1
ATOM 2713 C C . ASP A 1 341 ? 12.664 4.544 -5.366 1.00 98.19 341 ASP A C 1
ATOM 2715 O O . ASP A 1 341 ? 12.938 4.036 -6.458 1.00 98.19 341 ASP A O 1
ATOM 2719 N N . GLN A 1 342 ? 11.907 5.640 -5.300 1.00 97.75 342 GLN A N 1
ATOM 2720 C CA . GLN A 1 342 ? 11.504 6.396 -6.488 1.00 97.75 342 GLN A CA 1
ATOM 2721 C C . GLN A 1 342 ? 12.694 7.162 -7.068 1.00 97.75 342 GLN A C 1
ATOM 2723 O O . GLN A 1 342 ? 12.928 7.084 -8.276 1.00 97.75 342 GLN A O 1
ATOM 2728 N N . SER A 1 343 ? 13.482 7.821 -6.215 1.00 98.06 343 SER A N 1
ATOM 2729 C CA . SER A 1 343 ? 14.705 8.518 -6.622 1.00 98.06 343 SER A CA 1
ATOM 2730 C C . SER A 1 343 ? 15.735 7.564 -7.231 1.00 98.06 343 SER A C 1
ATOM 2732 O O . SER A 1 343 ? 16.300 7.870 -8.277 1.00 98.06 343 SER A O 1
ATOM 2734 N N . LEU A 1 344 ? 15.923 6.374 -6.650 1.00 98.38 344 LEU A N 1
ATOM 2735 C CA . LEU A 1 344 ? 16.794 5.327 -7.194 1.00 98.38 344 LEU A CA 1
ATOM 2736 C C . LEU A 1 344 ? 16.345 4.887 -8.586 1.00 98.38 344 LEU A C 1
ATOM 2738 O O . LEU A 1 344 ? 17.158 4.805 -9.502 1.00 98.38 344 LEU A O 1
ATOM 2742 N N . ARG A 1 345 ? 15.040 4.665 -8.783 1.00 97.25 345 ARG A N 1
ATOM 2743 C CA . ARG A 1 345 ? 14.496 4.325 -10.105 1.00 97.25 345 ARG A CA 1
ATOM 2744 C C . ARG A 1 345 ? 14.717 5.430 -11.131 1.00 97.25 345 ARG A C 1
ATOM 2746 O O . ARG A 1 345 ? 14.947 5.117 -12.296 1.00 97.25 345 ARG A O 1
ATOM 2753 N N . GLN A 1 346 ? 14.636 6.697 -10.732 1.00 97.94 346 GLN A N 1
ATOM 2754 C CA . GLN A 1 346 ? 14.929 7.818 -11.623 1.00 97.94 346 GLN A CA 1
ATOM 2755 C C . GLN A 1 346 ? 16.419 7.873 -11.977 1.00 97.94 346 GLN A C 1
ATOM 2757 O O . GLN A 1 346 ? 16.756 7.969 -13.155 1.00 97.94 346 GLN A O 1
ATOM 2762 N N . LEU A 1 347 ? 17.298 7.745 -10.982 1.00 97.94 347 LEU A N 1
ATOM 2763 C CA . LEU A 1 347 ? 18.743 7.735 -11.193 1.00 97.94 347 LEU A CA 1
ATOM 2764 C C . LEU A 1 347 ? 19.173 6.572 -12.094 1.00 97.94 347 LEU A C 1
ATOM 2766 O O . LEU A 1 347 ? 19.959 6.773 -13.013 1.00 97.94 347 LEU A O 1
ATOM 2770 N N . ASN A 1 348 ? 18.588 5.387 -11.910 1.00 98.19 348 ASN A N 1
ATOM 2771 C CA . ASN A 1 348 ? 18.878 4.226 -12.746 1.00 98.19 348 ASN A CA 1
ATOM 2772 C C . ASN A 1 348 ? 18.509 4.461 -14.220 1.00 98.19 348 ASN A C 1
ATOM 2774 O O . ASN A 1 348 ? 19.250 4.058 -15.106 1.00 98.19 348 ASN A O 1
ATOM 2778 N N . ARG A 1 349 ? 17.405 5.172 -14.508 1.00 97.75 349 ARG A N 1
ATOM 2779 C CA . ARG A 1 349 ? 17.068 5.560 -15.893 1.00 97.75 349 ARG A CA 1
ATOM 2780 C C . ARG A 1 349 ? 18.129 6.483 -16.487 1.00 97.75 349 ARG A C 1
ATOM 2782 O O . ARG A 1 349 ? 18.538 6.271 -17.625 1.00 97.75 349 ARG A O 1
ATOM 2789 N N . HIS A 1 350 ? 18.577 7.482 -15.725 1.00 98.19 350 HIS A N 1
ATOM 2790 C CA . HIS A 1 350 ? 19.641 8.384 -16.171 1.00 98.19 350 HIS A CA 1
ATOM 2791 C C . HIS A 1 350 ? 20.952 7.634 -16.423 1.00 98.19 350 HIS A C 1
ATOM 2793 O O . HIS A 1 350 ? 21.597 7.879 -17.435 1.00 98.19 350 HIS A O 1
ATOM 2799 N N . LEU A 1 351 ? 21.298 6.675 -15.564 1.00 97.94 351 LEU A N 1
ATOM 2800 C CA . LEU A 1 351 ? 22.476 5.832 -15.741 1.00 97.94 351 LEU A CA 1
ATOM 2801 C C . LEU A 1 351 ? 22.377 4.984 -17.015 1.00 97.94 351 LEU A C 1
ATOM 2803 O O . LEU A 1 351 ? 23.275 5.043 -17.847 1.00 97.94 351 LEU A O 1
ATOM 2807 N N . THR A 1 352 ? 21.250 4.303 -17.244 1.00 97.06 352 THR A N 1
ATOM 2808 C CA . THR A 1 352 ? 21.056 3.529 -18.483 1.00 97.06 352 THR A CA 1
ATOM 2809 C C . THR A 1 352 ? 21.098 4.396 -19.743 1.00 97.06 352 THR A C 1
ATOM 2811 O O . THR A 1 352 ? 21.561 3.938 -20.784 1.00 97.06 352 THR A O 1
ATOM 2814 N N . GLN A 1 353 ? 20.639 5.651 -19.660 1.00 98.19 353 GLN A N 1
ATOM 2815 C CA . GLN A 1 353 ? 20.728 6.603 -20.767 1.00 98.19 353 GLN A CA 1
ATOM 2816 C C . GLN A 1 353 ? 22.187 6.986 -21.038 1.00 98.19 353 GLN A C 1
ATOM 2818 O O . GLN A 1 353 ? 22.637 6.892 -22.175 1.00 98.19 353 GLN A O 1
ATOM 2823 N N . LEU A 1 354 ? 22.946 7.330 -19.994 1.00 98.12 354 LEU A N 1
ATOM 2824 C CA . LEU A 1 354 ? 24.370 7.652 -20.114 1.00 98.12 354 LEU A CA 1
ATOM 2825 C C . LEU A 1 354 ? 25.189 6.474 -20.658 1.00 98.12 354 LEU A C 1
ATOM 2827 O O . LEU A 1 354 ? 26.085 6.675 -21.469 1.00 98.12 354 LEU A O 1
ATOM 2831 N N . GLU A 1 355 ? 24.867 5.238 -20.277 1.00 98.25 355 GLU A N 1
ATOM 2832 C CA . GLU A 1 355 ? 25.514 4.037 -20.821 1.00 98.25 355 GLU A CA 1
ATOM 2833 C C . GLU A 1 355 ? 25.195 3.798 -22.303 1.00 98.25 355 GLU A C 1
ATOM 2835 O O . GLU A 1 355 ? 26.018 3.258 -23.044 1.00 98.25 355 GLU A O 1
ATOM 2840 N N . GLN A 1 356 ? 23.991 4.155 -22.755 1.00 98.00 356 GLN A N 1
ATOM 2841 C CA . GLN A 1 356 ? 23.643 4.099 -24.176 1.00 98.00 356 GLN A CA 1
ATOM 2842 C C . GLN A 1 356 ? 24.365 5.190 -24.964 1.00 98.00 356 GLN A C 1
ATOM 2844 O O . GLN A 1 356 ? 24.910 4.903 -26.028 1.00 98.00 356 GLN A O 1
ATOM 2849 N N . ASP A 1 357 ? 24.408 6.410 -24.434 1.00 97.75 357 ASP A N 1
ATOM 2850 C CA . ASP A 1 357 ? 25.091 7.532 -25.078 1.00 97.75 357 ASP A CA 1
ATOM 2851 C C . ASP A 1 357 ? 26.603 7.292 -25.153 1.00 97.75 357 ASP A C 1
ATOM 2853 O O . ASP A 1 357 ? 27.207 7.540 -26.195 1.00 97.75 357 ASP A O 1
ATOM 2857 N N . LYS A 1 358 ? 27.198 6.708 -24.104 1.00 98.31 358 LYS A N 1
ATOM 2858 C CA . LYS A 1 358 ? 28.593 6.257 -24.112 1.00 98.31 358 LYS A CA 1
ATOM 2859 C C . LYS A 1 358 ? 28.855 5.260 -25.245 1.00 98.31 358 LYS A C 1
ATOM 2861 O O . LYS A 1 358 ? 29.768 5.487 -26.028 1.00 98.31 358 LYS A O 1
ATOM 2866 N N . ARG A 1 359 ? 28.041 4.202 -25.366 1.00 97.88 359 ARG A N 1
ATOM 2867 C CA . ARG A 1 359 ? 28.201 3.189 -26.430 1.00 97.88 359 ARG A CA 1
ATOM 2868 C C . ARG A 1 359 ? 28.093 3.791 -27.828 1.00 97.88 359 ARG A C 1
ATOM 2870 O O . ARG A 1 359 ? 28.916 3.501 -28.683 1.00 97.88 359 ARG A O 1
ATOM 2877 N N . ARG A 1 360 ? 27.124 4.685 -28.044 1.00 97.94 360 ARG A N 1
ATOM 2878 C CA . ARG A 1 360 ? 26.983 5.408 -29.319 1.00 97.94 360 ARG A CA 1
ATOM 2879 C C . ARG A 1 360 ? 28.197 6.273 -29.629 1.00 97.94 360 ARG A C 1
ATOM 2881 O O . ARG A 1 360 ? 28.605 6.369 -30.779 1.00 97.94 360 ARG A O 1
ATOM 2888 N N . LEU A 1 361 ? 28.755 6.936 -28.617 1.00 97.94 361 LEU A N 1
ATOM 2889 C CA . LEU A 1 361 ? 29.943 7.758 -28.803 1.00 97.94 361 LEU A CA 1
ATOM 2890 C C . LEU A 1 361 ? 31.171 6.899 -29.131 1.00 97.94 361 LEU A C 1
ATOM 2892 O O . LEU A 1 361 ? 31.946 7.281 -29.998 1.00 97.94 361 LEU A O 1
ATOM 2896 N N . GLU A 1 362 ? 31.319 5.738 -28.490 1.00 98.12 362 GLU A N 1
ATOM 2897 C CA . GLU A 1 362 ? 32.370 4.760 -28.803 1.00 98.12 362 GLU A CA 1
ATOM 2898 C C . GLU A 1 362 ? 32.256 4.246 -30.248 1.00 98.12 362 GLU A C 1
ATOM 2900 O O . GLU A 1 362 ? 33.259 4.222 -30.958 1.00 98.12 362 GLU A O 1
ATOM 2905 N N . GLU A 1 363 ? 31.046 3.917 -30.714 1.00 97.75 363 GLU A N 1
ATOM 2906 C CA . GLU A 1 363 ? 30.784 3.541 -32.114 1.00 97.75 363 GLU A CA 1
ATOM 2907 C C . GLU A 1 363 ? 31.155 4.676 -33.082 1.00 97.75 363 GLU A C 1
ATOM 2909 O O . GLU A 1 363 ? 31.920 4.462 -34.018 1.00 97.75 363 GLU A O 1
ATOM 2914 N N . ASN A 1 364 ? 30.708 5.907 -32.810 1.00 97.62 364 ASN A N 1
ATOM 2915 C CA . ASN A 1 364 ? 31.031 7.069 -33.645 1.00 97.62 364 ASN A CA 1
ATOM 2916 C C . ASN A 1 364 ? 32.542 7.347 -33.711 1.00 97.62 364 ASN A C 1
ATOM 2918 O O . ASN A 1 364 ? 33.051 7.743 -34.758 1.00 97.62 364 ASN A O 1
ATOM 2922 N N . ILE A 1 365 ? 33.259 7.173 -32.594 1.00 97.94 365 ILE A N 1
ATOM 2923 C CA . ILE A 1 365 ? 34.719 7.306 -32.557 1.00 97.94 365 ILE A CA 1
ATOM 2924 C C . ILE A 1 365 ? 35.357 6.215 -33.417 1.00 97.94 365 ILE A C 1
ATOM 2926 O O . ILE A 1 365 ? 36.233 6.525 -34.219 1.00 97.94 365 ILE A O 1
ATOM 2930 N N . HIS A 1 366 ? 34.898 4.967 -33.306 1.00 97.81 366 HIS A N 1
ATOM 2931 C CA . HIS A 1 366 ? 35.417 3.866 -34.114 1.00 97.81 366 HIS A CA 1
ATOM 2932 C C . HIS A 1 366 ? 35.196 4.088 -35.618 1.00 97.81 366 HIS A C 1
ATOM 2934 O O . HIS A 1 366 ? 36.118 3.898 -36.416 1.00 97.81 366 HIS A O 1
ATOM 2940 N N . ASP A 1 367 ? 34.007 4.552 -36.006 1.00 96.94 367 ASP A N 1
ATOM 2941 C CA . ASP A 1 367 ? 33.682 4.894 -37.392 1.00 96.94 367 ASP A CA 1
ATOM 2942 C C . ASP A 1 367 ? 34.557 6.045 -37.905 1.00 96.94 367 ASP A C 1
ATOM 2944 O O . ASP A 1 367 ? 35.112 5.965 -39.005 1.00 96.94 367 ASP A O 1
ATOM 2948 N N . ALA A 1 368 ? 34.746 7.094 -37.097 1.00 96.44 368 ALA A N 1
ATOM 2949 C CA . ALA A 1 368 ? 35.623 8.212 -37.434 1.00 96.44 368 ALA A CA 1
ATOM 2950 C C . ALA A 1 368 ? 37.090 7.772 -37.572 1.00 96.44 368 ALA A C 1
ATOM 2952 O O . ALA A 1 368 ? 37.761 8.153 -38.530 1.00 96.44 368 ALA A O 1
ATOM 2953 N N . GLU A 1 369 ? 37.589 6.929 -36.667 1.00 97.19 369 GLU A N 1
ATOM 2954 C CA . GLU A 1 369 ? 38.926 6.341 -36.767 1.00 97.19 369 GLU A CA 1
ATOM 2955 C C . GLU A 1 369 ? 39.082 5.485 -38.027 1.00 97.19 369 GLU A C 1
ATOM 2957 O O . GLU A 1 369 ? 40.118 5.549 -38.690 1.00 97.19 369 GLU A O 1
ATOM 2962 N N . SER A 1 370 ? 38.070 4.685 -38.376 1.00 95.38 370 SER A N 1
ATOM 2963 C CA . SER A 1 370 ? 38.057 3.881 -39.601 1.00 95.38 370 SER A CA 1
ATOM 2964 C C . SER A 1 370 ? 38.132 4.770 -40.844 1.00 95.38 370 SER A C 1
ATOM 2966 O O . SER A 1 370 ? 39.000 4.565 -41.696 1.00 95.38 370 SER A O 1
ATOM 2968 N N . ALA A 1 371 ? 37.299 5.814 -40.905 1.00 93.50 371 ALA A N 1
ATOM 2969 C CA . ALA A 1 371 ? 37.282 6.776 -42.001 1.00 93.50 371 ALA A CA 1
ATOM 2970 C C . ALA A 1 371 ? 38.625 7.505 -42.147 1.00 93.50 371 ALA A C 1
ATOM 2972 O O . ALA A 1 371 ? 39.160 7.596 -43.251 1.00 93.50 371 ALA A O 1
ATOM 2973 N N . LEU A 1 372 ? 39.221 7.957 -41.038 1.00 94.44 372 LEU A N 1
ATOM 2974 C CA . LEU A 1 372 ? 40.547 8.582 -41.039 1.00 94.44 372 LEU A CA 1
ATOM 2975 C C . LEU A 1 372 ? 41.638 7.612 -41.503 1.00 94.44 372 LEU A C 1
ATOM 2977 O O . LEU A 1 372 ? 42.524 7.997 -42.265 1.00 94.44 372 LEU A O 1
ATOM 2981 N N . ARG A 1 373 ? 41.574 6.346 -41.078 1.00 93.25 373 ARG A N 1
ATOM 2982 C CA . ARG A 1 373 ? 42.529 5.309 -41.486 1.00 93.25 373 ARG A CA 1
ATOM 2983 C C . ARG A 1 373 ? 42.417 5.003 -42.984 1.00 93.25 373 ARG A C 1
ATOM 2985 O O . ARG A 1 373 ? 43.444 4.798 -43.625 1.00 93.25 373 ARG A O 1
ATOM 2992 N N . MET A 1 374 ? 41.207 5.009 -43.546 1.00 87.50 374 MET A N 1
ATOM 2993 C CA . MET A 1 374 ? 40.986 4.889 -44.992 1.00 87.50 374 MET A CA 1
ATOM 2994 C C . MET A 1 374 ? 41.505 6.116 -45.748 1.00 87.50 374 MET A C 1
ATOM 2996 O O . MET A 1 374 ? 42.316 5.959 -46.652 1.00 87.50 374 MET A O 1
ATOM 3000 N N . ALA A 1 375 ? 41.161 7.331 -45.312 1.00 86.56 375 ALA A N 1
ATOM 3001 C CA . ALA A 1 375 ? 41.649 8.564 -45.934 1.00 86.56 375 ALA A CA 1
ATOM 3002 C C . ALA A 1 375 ? 43.188 8.665 -45.923 1.00 86.56 375 ALA A C 1
ATOM 3004 O O . ALA A 1 375 ? 43.801 9.123 -46.887 1.00 86.56 375 ALA A O 1
ATOM 3005 N N . ALA A 1 376 ? 43.838 8.202 -44.849 1.00 88.19 376 ALA A N 1
ATOM 3006 C CA . ALA A 1 376 ? 45.294 8.138 -44.772 1.00 88.19 376 ALA A CA 1
ATOM 3007 C C . ALA A 1 376 ? 45.894 7.161 -45.801 1.00 88.19 376 ALA A C 1
ATOM 3009 O O . ALA A 1 376 ? 46.889 7.503 -46.442 1.00 88.19 376 ALA A O 1
ATOM 3010 N N . LYS A 1 377 ? 45.277 5.986 -45.996 1.00 88.38 377 LYS A N 1
ATOM 3011 C CA . LYS A 1 377 ? 45.683 5.023 -47.035 1.00 88.38 377 LYS A CA 1
ATOM 3012 C C . LYS A 1 377 ? 45.490 5.590 -48.437 1.00 88.38 377 LYS A C 1
ATOM 3014 O O . LYS A 1 377 ? 46.399 5.483 -49.255 1.00 88.38 377 LYS A O 1
ATOM 3019 N N . ASP A 1 378 ? 44.354 6.232 -48.697 1.00 82.25 378 ASP A N 1
ATOM 3020 C CA . ASP A 1 378 ? 44.064 6.845 -49.996 1.00 82.25 378 ASP A CA 1
ATOM 3021 C C . ASP A 1 378 ? 45.104 7.923 -50.328 1.00 82.25 378 ASP A C 1
ATOM 3023 O O . ASP A 1 378 ? 45.673 7.936 -51.423 1.00 82.25 378 ASP A O 1
ATOM 3027 N N . LYS A 1 379 ? 45.442 8.771 -49.347 1.00 87.56 379 LYS A N 1
ATOM 3028 C CA . LYS A 1 379 ? 46.516 9.765 -49.468 1.00 87.56 379 LYS A CA 1
ATOM 3029 C C . LYS A 1 379 ? 47.873 9.123 -49.779 1.00 87.56 379 LYS A C 1
ATOM 3031 O O . LYS A 1 379 ? 48.608 9.648 -50.615 1.00 87.56 379 LYS A O 1
ATOM 3036 N N . GLU A 1 380 ? 48.230 8.025 -49.114 1.00 88.38 380 GLU A N 1
ATOM 3037 C CA . GLU A 1 380 ? 49.492 7.313 -49.356 1.00 88.38 380 GLU A CA 1
ATOM 3038 C C . GLU A 1 380 ? 49.546 6.705 -50.765 1.00 88.38 380 GLU A C 1
ATOM 3040 O O . GLU A 1 380 ? 50.554 6.855 -51.458 1.00 88.38 380 GLU A O 1
ATOM 3045 N N . CYS A 1 381 ? 48.450 6.102 -51.232 1.00 82.12 381 CYS A N 1
ATOM 3046 C CA . CYS A 1 381 ? 48.363 5.554 -52.585 1.00 82.12 381 CYS A CA 1
ATOM 3047 C C . CYS A 1 381 ? 48.508 6.651 -53.647 1.00 82.12 381 CYS A C 1
ATOM 3049 O O . CYS A 1 381 ? 49.304 6.515 -54.577 1.00 82.12 381 CYS A O 1
ATOM 3051 N N . VAL A 1 382 ? 47.817 7.785 -53.471 1.00 82.44 382 VAL A N 1
ATOM 3052 C CA . VAL A 1 382 ? 47.966 8.956 -54.349 1.00 82.44 382 VAL A CA 1
ATOM 3053 C C . VAL A 1 382 ? 49.410 9.464 -54.349 1.00 82.44 382 VAL A C 1
ATOM 3055 O O . VAL A 1 382 ? 49.964 9.725 -55.416 1.00 82.44 382 VAL A O 1
ATOM 3058 N N . ALA A 1 383 ? 50.053 9.572 -53.183 1.00 85.88 383 ALA A N 1
ATOM 3059 C CA . ALA A 1 383 ? 51.448 10.002 -53.090 1.00 85.88 383 ALA A CA 1
ATOM 3060 C C . ALA A 1 383 ? 52.407 9.038 -53.813 1.00 85.88 383 ALA A C 1
ATOM 3062 O O . ALA A 1 383 ? 53.316 9.487 -54.515 1.00 85.88 383 ALA A O 1
ATOM 3063 N N . ASN A 1 384 ? 52.191 7.725 -53.689 1.00 85.56 384 ASN A N 1
ATOM 3064 C CA . ASN A 1 384 ? 52.977 6.707 -54.387 1.00 85.56 384 ASN A CA 1
ATOM 3065 C C . ASN A 1 384 ? 52.773 6.771 -55.908 1.00 85.56 384 ASN A C 1
ATOM 3067 O O . ASN A 1 384 ? 53.756 6.733 -56.650 1.00 85.56 384 ASN A O 1
ATOM 3071 N N . HIS A 1 385 ? 51.533 6.951 -56.377 1.00 81.88 385 HIS A N 1
ATOM 3072 C CA . HIS A 1 385 ? 51.240 7.146 -57.798 1.00 81.88 385 HIS A CA 1
ATOM 3073 C C . HIS A 1 385 ? 51.908 8.411 -58.348 1.00 81.88 385 HIS A C 1
ATOM 3075 O O . HIS A 1 385 ? 52.585 8.358 -59.372 1.00 81.88 385 HIS A O 1
ATOM 3081 N N . MET A 1 386 ? 51.783 9.541 -57.645 1.00 82.38 386 MET A N 1
ATOM 3082 C CA . MET A 1 386 ? 52.421 10.799 -58.043 1.00 82.38 386 MET A CA 1
ATOM 3083 C C . MET A 1 386 ? 53.944 10.658 -58.127 1.00 82.38 386 MET A C 1
ATOM 3085 O O . MET A 1 386 ? 54.542 11.130 -59.090 1.00 82.38 386 MET A O 1
ATOM 3089 N N . ARG A 1 387 ? 54.570 9.943 -57.183 1.00 88.00 387 ARG A N 1
ATOM 3090 C CA . ARG A 1 387 ? 56.007 9.634 -57.230 1.00 88.00 387 ARG A CA 1
ATOM 3091 C C . ARG A 1 387 ? 56.369 8.753 -58.432 1.00 88.00 387 ARG A C 1
ATOM 3093 O O . ARG A 1 387 ? 57.415 8.949 -59.043 1.00 88.00 387 ARG A O 1
ATOM 3100 N N . ALA A 1 388 ? 55.521 7.790 -58.796 1.00 83.88 388 ALA A N 1
ATOM 3101 C CA . ALA A 1 388 ? 55.727 6.964 -59.986 1.00 83.88 388 ALA A CA 1
ATOM 3102 C C . ALA A 1 388 ? 55.656 7.800 -61.276 1.00 83.88 388 ALA A C 1
ATOM 3104 O O . ALA A 1 388 ? 56.558 7.700 -62.109 1.00 83.88 388 ALA A O 1
ATOM 3105 N N . VAL A 1 389 ? 54.647 8.669 -61.407 1.00 81.25 389 VAL A N 1
ATOM 3106 C CA . VAL A 1 389 ? 54.527 9.618 -62.528 1.00 81.25 389 VAL A CA 1
ATOM 3107 C C . VAL A 1 389 ? 55.751 10.533 -62.586 1.00 81.25 389 VAL A C 1
ATOM 3109 O O . VAL A 1 389 ? 56.387 10.644 -63.634 1.00 81.25 389 VAL A O 1
ATOM 3112 N N . GLU A 1 390 ? 56.150 11.121 -61.459 1.00 82.44 390 GLU A N 1
ATOM 3113 C CA . GLU A 1 390 ? 57.347 11.958 -61.363 1.00 82.44 390 GLU A CA 1
ATOM 3114 C C . GLU A 1 390 ? 58.604 11.217 -61.843 1.00 82.44 390 GLU A C 1
ATOM 3116 O O . GL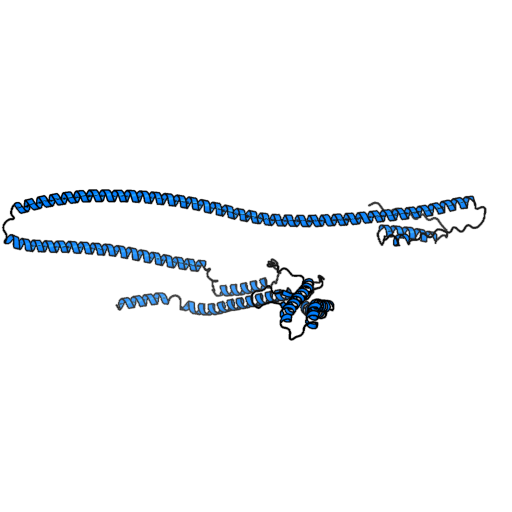U A 1 390 ? 59.341 11.750 -62.672 1.00 82.44 390 GLU A O 1
ATOM 3121 N N . ASN A 1 391 ? 58.812 9.971 -61.407 1.00 85.12 391 ASN A N 1
ATOM 3122 C CA . ASN A 1 391 ? 59.934 9.138 -61.846 1.00 85.12 391 ASN A CA 1
ATOM 3123 C C . ASN A 1 391 ? 59.905 8.856 -63.356 1.00 85.12 391 ASN A C 1
ATOM 3125 O O . ASN A 1 391 ? 60.955 8.852 -63.998 1.00 85.12 391 ASN A O 1
ATOM 3129 N N . THR A 1 392 ? 58.728 8.616 -63.946 1.00 82.19 392 THR A N 1
ATOM 3130 C CA . THR A 1 392 ? 58.614 8.422 -65.404 1.00 82.19 392 THR A CA 1
ATOM 3131 C C . THR A 1 392 ? 58.953 9.693 -66.177 1.00 82.19 392 THR A C 1
ATOM 3133 O O . THR A 1 392 ? 59.703 9.629 -67.148 1.00 82.19 392 THR A O 1
ATOM 3136 N N . LEU A 1 393 ? 58.492 10.857 -65.712 1.00 79.62 393 LEU A N 1
ATOM 3137 C CA . LEU A 1 393 ? 58.825 12.145 -66.320 1.00 79.62 393 LEU A CA 1
ATOM 3138 C C . LEU A 1 393 ? 60.314 12.480 -66.178 1.00 79.62 393 LEU A C 1
ATOM 3140 O O . LEU A 1 393 ? 60.912 13.000 -67.118 1.00 79.62 393 LEU A O 1
ATOM 3144 N N . HIS A 1 394 ? 60.930 12.141 -65.040 1.00 84.38 394 HIS A N 1
ATOM 3145 C CA . HIS A 1 394 ? 62.374 12.273 -64.842 1.00 84.38 394 HIS A CA 1
ATOM 3146 C C . HIS A 1 394 ? 63.152 11.462 -65.884 1.00 84.38 394 HIS A C 1
ATOM 3148 O O . HIS A 1 394 ? 64.044 12.011 -66.521 1.00 84.38 394 HIS A O 1
ATOM 3154 N N . LYS A 1 395 ? 62.760 10.204 -66.134 1.00 82.25 395 LYS A N 1
ATOM 3155 C CA . LYS A 1 395 ? 63.379 9.370 -67.178 1.00 82.25 395 LYS A CA 1
ATOM 3156 C C . LYS A 1 395 ? 63.248 9.986 -68.571 1.00 82.25 395 LYS A C 1
ATOM 3158 O O . LYS A 1 395 ? 64.245 10.075 -69.273 1.00 82.25 395 LYS A O 1
ATOM 3163 N N . VAL A 1 396 ? 62.060 10.472 -68.942 1.00 77.50 396 VAL A N 1
ATOM 3164 C CA . VAL A 1 396 ? 61.840 11.148 -70.238 1.00 77.50 396 VAL A CA 1
ATOM 3165 C C . VAL A 1 396 ? 62.717 12.391 -70.367 1.00 77.50 396 VAL A C 1
ATOM 3167 O O . VAL A 1 396 ? 63.321 12.621 -71.407 1.00 77.50 396 VAL A O 1
ATOM 3170 N N . ARG A 1 397 ? 62.820 13.203 -69.312 1.00 80.38 397 ARG A N 1
ATOM 3171 C CA . ARG A 1 397 ? 63.699 14.380 -69.299 1.00 80.38 397 ARG A CA 1
ATOM 3172 C C . ARG A 1 397 ? 65.168 13.985 -69.458 1.00 80.38 397 ARG A C 1
ATOM 3174 O O . ARG A 1 397 ? 65.900 14.661 -70.183 1.00 80.38 397 ARG A O 1
ATOM 3181 N N . ASP A 1 398 ? 65.605 12.923 -68.793 1.00 79.56 398 ASP A N 1
ATOM 3182 C CA . ASP A 1 398 ? 66.981 12.439 -68.889 1.00 79.56 398 ASP A CA 1
ATOM 3183 C C . ASP A 1 398 ? 67.259 11.887 -70.305 1.00 79.56 398 ASP A C 1
ATOM 3185 O O . ASP A 1 398 ? 68.281 12.222 -70.900 1.00 79.56 398 ASP A O 1
ATOM 3189 N N . GLU A 1 399 ? 66.310 11.164 -70.913 1.00 76.56 399 GLU A N 1
ATOM 3190 C CA . GLU A 1 399 ? 66.349 10.732 -72.322 1.00 76.56 399 GLU A CA 1
ATOM 3191 C C . GLU A 1 399 ? 66.374 11.914 -73.304 1.00 76.56 399 GLU A C 1
ATOM 3193 O O . GLU A 1 399 ? 67.173 11.916 -74.241 1.00 76.56 399 GLU A O 1
ATOM 3198 N N . ILE A 1 400 ? 65.566 12.958 -73.073 1.00 72.56 400 ILE A N 1
ATOM 3199 C CA . ILE A 1 400 ? 65.600 14.204 -73.853 1.00 72.56 400 ILE A CA 1
ATOM 3200 C C . ILE A 1 400 ? 66.987 14.845 -73.745 1.00 72.56 400 ILE A C 1
ATOM 3202 O O . ILE A 1 400 ? 67.574 15.201 -74.763 1.00 72.56 400 ILE A O 1
ATOM 3206 N N . SER A 1 401 ? 67.545 14.934 -72.538 1.00 76.19 401 SER A N 1
ATOM 3207 C CA . SER A 1 401 ? 68.864 15.535 -72.294 1.00 76.19 401 SER A CA 1
ATOM 3208 C C . SER A 1 401 ? 69.990 14.758 -72.993 1.00 76.19 401 SER A C 1
ATOM 3210 O O . SER A 1 401 ? 70.890 15.355 -73.592 1.00 76.19 401 SER A O 1
ATOM 3212 N N . LEU A 1 402 ? 69.913 13.423 -72.977 1.00 68.38 402 LEU A N 1
ATOM 3213 C CA . LEU A 1 402 ? 70.831 12.532 -73.692 1.00 68.38 402 LEU A CA 1
ATOM 3214 C C . LEU A 1 402 ? 70.670 12.652 -75.217 1.00 68.38 402 LEU A C 1
ATOM 3216 O O . LEU A 1 402 ? 71.669 12.735 -75.931 1.00 68.38 402 LEU A O 1
ATOM 3220 N N . SER A 1 403 ? 69.435 12.735 -75.721 1.00 64.81 403 SER A N 1
ATOM 3221 C CA . SER A 1 403 ? 69.150 12.902 -77.154 1.00 64.81 403 SER A CA 1
ATOM 3222 C C . SER A 1 403 ? 69.631 14.252 -77.699 1.00 64.81 403 SER A C 1
ATOM 3224 O O . SER A 1 403 ? 70.199 14.311 -78.788 1.00 64.81 403 SER A O 1
ATOM 3226 N N . TRP A 1 404 ? 69.515 15.325 -76.910 1.00 59.38 404 TRP A N 1
ATOM 3227 C CA . TRP A 1 404 ? 70.039 16.654 -77.238 1.00 59.38 404 TRP A CA 1
ATOM 3228 C C . TRP A 1 404 ? 71.566 16.697 -77.310 1.00 59.38 404 TRP A C 1
ATOM 3230 O O . TRP A 1 404 ? 72.125 17.453 -78.099 1.00 59.38 404 TRP A O 1
ATOM 3240 N N . SER A 1 405 ? 72.241 15.859 -76.523 1.00 56.59 405 SER A N 1
ATOM 3241 C CA . SER A 1 405 ? 73.702 15.738 -76.544 1.00 56.59 405 SER A CA 1
ATOM 3242 C C . SER A 1 405 ? 74.215 14.899 -77.729 1.00 56.59 405 SER A C 1
ATOM 3244 O O . SER A 1 405 ? 75.393 14.988 -78.066 1.00 56.59 405 SER A O 1
ATOM 3246 N N . ALA A 1 406 ? 73.348 14.102 -78.375 1.00 55.41 406 ALA A N 1
ATOM 3247 C CA . ALA A 1 406 ? 73.704 13.155 -79.440 1.00 55.41 406 ALA A CA 1
ATOM 3248 C C . ALA A 1 406 ? 73.182 13.526 -80.847 1.00 55.41 406 ALA A C 1
ATOM 3250 O O . ALA A 1 406 ? 73.678 13.000 -81.844 1.00 55.41 406 ALA A O 1
ATOM 3251 N N . ALA A 1 407 ? 72.199 14.422 -80.970 1.00 47.66 407 ALA A N 1
ATOM 3252 C CA . ALA A 1 407 ? 71.567 14.741 -82.249 1.00 47.66 407 ALA A CA 1
ATOM 3253 C C . ALA A 1 407 ? 72.296 15.860 -83.014 1.00 47.66 407 ALA A C 1
ATOM 3255 O O . ALA A 1 407 ? 71.870 17.016 -83.036 1.00 47.66 407 ALA A O 1
ATOM 3256 N N . SER A 1 408 ? 73.346 15.500 -83.757 1.00 48.53 408 SER A N 1
ATOM 3257 C CA . SER A 1 408 ? 73.656 16.234 -84.984 1.00 48.53 408 SER A CA 1
ATOM 3258 C C . SER A 1 408 ? 72.661 15.798 -86.064 1.00 48.53 408 SER A C 1
ATOM 3260 O O . SER A 1 408 ? 72.791 14.712 -86.620 1.00 48.53 408 SER A O 1
ATOM 3262 N N . ARG A 1 409 ? 71.684 16.664 -86.358 1.00 47.94 409 ARG A N 1
ATOM 3263 C CA . ARG A 1 409 ? 70.930 16.715 -87.623 1.00 47.94 409 ARG A CA 1
ATOM 3264 C C . ARG A 1 409 ? 70.258 15.388 -88.038 1.00 47.94 409 ARG A C 1
ATOM 3266 O O . ARG A 1 409 ? 70.834 14.654 -88.830 1.00 47.94 409 ARG A O 1
ATOM 3273 N N . ASN A 1 410 ? 69.047 15.115 -87.532 1.00 46.50 410 ASN A N 1
ATOM 3274 C CA . ASN A 1 410 ? 67.882 14.562 -88.263 1.00 46.50 410 ASN A CA 1
ATOM 3275 C C . ASN A 1 410 ? 66.692 14.288 -87.313 1.00 46.50 410 ASN A C 1
ATOM 3277 O O . ASN A 1 410 ? 66.888 14.129 -86.109 1.00 46.50 410 ASN A O 1
ATOM 3281 N N . ASP A 1 411 ? 65.479 14.289 -87.884 1.00 50.59 411 ASP A N 1
ATOM 3282 C CA . ASP A 1 411 ? 64.151 14.237 -87.245 1.00 50.59 411 ASP A CA 1
ATOM 3283 C C . ASP A 1 411 ? 64.044 13.317 -86.017 1.00 50.59 411 ASP A C 1
ATOM 3285 O O . ASP A 1 411 ? 64.115 12.092 -86.118 1.00 50.59 411 ASP A O 1
ATOM 3289 N N . PHE A 1 412 ? 63.792 13.924 -84.853 1.00 52.31 412 PHE A N 1
ATOM 3290 C CA . PHE A 1 412 ? 63.481 13.221 -83.610 1.00 52.31 412 PHE A CA 1
ATOM 3291 C C . PHE A 1 412 ? 61.967 13.231 -83.363 1.00 52.31 412 PHE A C 1
ATOM 3293 O O . PHE A 1 412 ? 61.377 14.275 -83.089 1.00 52.31 412 PHE A O 1
ATOM 3300 N N . THR A 1 413 ? 61.334 12.059 -83.401 1.00 50.00 413 THR A N 1
ATOM 3301 C CA . THR A 1 413 ? 59.964 11.859 -82.905 1.00 50.00 413 THR A CA 1
ATOM 3302 C C . THR A 1 413 ? 60.003 11.406 -81.448 1.00 50.00 413 THR A C 1
ATOM 3304 O O . THR A 1 413 ? 60.246 10.233 -81.165 1.00 50.00 413 THR A O 1
ATOM 3307 N N . LEU A 1 414 ? 59.761 12.335 -80.521 1.00 52.72 414 LEU A N 1
ATOM 3308 C CA . LEU A 1 414 ? 59.553 12.037 -79.102 1.00 52.72 414 LEU A CA 1
ATOM 3309 C C . LEU A 1 414 ? 58.233 11.280 -78.923 1.00 52.72 414 LEU A C 1
ATOM 3311 O O . LEU A 1 414 ? 57.158 11.854 -79.093 1.00 52.72 414 LEU A O 1
ATOM 3315 N N . GLN A 1 415 ? 58.301 9.997 -78.568 1.00 54.53 415 GLN A N 1
ATOM 3316 C CA . GLN A 1 415 ? 57.125 9.286 -78.076 1.00 54.53 415 GLN A CA 1
ATOM 3317 C C . GLN A 1 415 ? 56.948 9.602 -76.593 1.00 54.53 415 GLN A C 1
ATOM 3319 O O . GLN A 1 415 ? 57.692 9.111 -75.749 1.00 54.53 415 GLN A O 1
ATOM 3324 N N . LEU A 1 416 ? 55.968 10.451 -76.280 1.00 55.72 416 LEU A N 1
ATOM 3325 C CA . LEU A 1 416 ? 55.581 10.703 -74.898 1.00 55.72 416 LEU A CA 1
ATOM 3326 C C . LEU A 1 416 ? 54.957 9.428 -74.303 1.00 55.72 416 LEU A C 1
ATOM 3328 O O . LEU A 1 416 ? 54.063 8.850 -74.934 1.00 55.72 416 LEU A O 1
ATOM 3332 N N . PRO A 1 417 ? 55.375 8.984 -73.102 1.00 54.22 417 PRO A N 1
ATOM 3333 C CA . PRO A 1 417 ? 54.713 7.879 -72.428 1.00 54.22 417 PRO A CA 1
ATOM 3334 C C . PRO A 1 417 ? 53.245 8.225 -72.182 1.00 54.22 417 PRO A C 1
ATOM 3336 O O . PRO A 1 417 ? 52.940 9.255 -71.584 1.00 54.22 417 PRO A O 1
ATOM 3339 N N . LYS A 1 418 ? 52.331 7.355 -72.622 1.00 57.69 418 LYS A N 1
ATOM 3340 C CA . LYS A 1 418 ? 50.919 7.446 -72.237 1.00 57.69 418 LYS A CA 1
ATOM 3341 C C . LYS A 1 418 ? 50.823 7.172 -70.739 1.00 57.69 418 LYS A C 1
ATOM 3343 O O . LYS A 1 418 ? 51.144 6.065 -70.302 1.00 57.69 418 LYS A O 1
ATOM 3348 N N . LEU A 1 419 ? 50.401 8.163 -69.958 1.00 57.34 419 LEU A N 1
ATOM 3349 C CA . LEU A 1 419 ? 50.163 7.990 -68.530 1.00 57.34 419 LEU A CA 1
ATOM 3350 C C . LEU A 1 419 ? 48.900 7.133 -68.368 1.00 57.34 419 LEU A C 1
ATOM 3352 O O . LEU A 1 419 ? 47.776 7.610 -68.483 1.00 57.34 419 LEU A O 1
ATOM 3356 N N . HIS A 1 420 ? 49.075 5.823 -68.175 1.00 55.53 420 HIS A N 1
ATOM 3357 C CA . HIS A 1 420 ? 47.949 4.904 -68.025 1.00 55.53 420 HIS A CA 1
ATOM 3358 C C . HIS A 1 420 ? 47.157 5.240 -66.753 1.00 55.53 420 HIS A C 1
ATOM 3360 O O . HIS A 1 420 ? 47.598 5.013 -65.629 1.00 55.53 420 HIS A O 1
ATOM 3366 N N . LEU A 1 421 ? 45.950 5.763 -66.962 1.00 53.41 421 LEU A N 1
ATOM 3367 C CA . LEU A 1 421 ? 45.003 6.202 -65.936 1.00 53.41 421 LEU A CA 1
ATOM 3368 C C . LEU A 1 421 ? 44.365 5.039 -65.142 1.00 53.41 421 LEU A C 1
ATOM 3370 O O . LEU A 1 421 ? 43.616 5.266 -64.192 1.00 53.41 421 LEU A O 1
ATOM 3374 N N . GLU A 1 422 ? 44.638 3.796 -65.546 1.00 51.88 422 GLU A N 1
ATOM 3375 C CA . GLU A 1 422 ? 44.021 2.572 -65.017 1.00 51.88 422 GLU A CA 1
ATOM 3376 C C . GLU A 1 422 ? 44.586 2.128 -63.657 1.00 51.88 422 GLU A C 1
ATOM 3378 O O . GLU A 1 422 ? 43.965 1.305 -62.985 1.00 51.88 422 GLU A O 1
ATOM 3383 N N . THR A 1 423 ? 45.704 2.701 -63.194 1.00 52.31 423 THR A N 1
ATOM 3384 C CA . THR A 1 423 ? 46.348 2.304 -61.926 1.00 52.31 423 THR A CA 1
ATOM 3385 C C . THR A 1 423 ? 45.425 2.489 -60.714 1.00 52.31 423 THR A C 1
ATOM 3387 O O . THR A 1 423 ? 45.381 1.632 -59.835 1.00 52.31 423 THR A O 1
ATOM 3390 N N . PHE A 1 424 ? 44.594 3.538 -60.700 1.00 51.69 424 PHE A N 1
ATOM 3391 C CA . PHE A 1 424 ? 43.655 3.793 -59.598 1.00 51.69 424 PHE A CA 1
ATOM 3392 C C . PHE A 1 424 ? 42.477 2.807 -59.545 1.00 51.69 424 PHE A C 1
ATOM 3394 O O . PHE A 1 424 ? 41.884 2.605 -58.486 1.00 51.69 424 PHE A O 1
ATOM 3401 N N . ALA A 1 425 ? 42.136 2.160 -60.664 1.00 50.56 425 ALA A N 1
ATOM 3402 C CA . ALA A 1 425 ? 41.038 1.196 -60.713 1.00 50.56 425 ALA A CA 1
ATOM 3403 C C . ALA A 1 425 ? 41.428 -0.176 -60.131 1.00 50.56 425 ALA A C 1
ATOM 3405 O O . ALA A 1 425 ? 40.549 -0.920 -59.690 1.00 50.56 425 ALA A O 1
ATOM 3406 N N . MET A 1 426 ? 42.726 -0.500 -60.111 1.00 47.78 426 MET A N 1
ATOM 3407 C CA . MET A 1 426 ? 43.242 -1.818 -59.723 1.00 47.78 426 MET A CA 1
ATOM 3408 C C . MET A 1 426 ? 43.580 -1.926 -58.222 1.00 47.78 426 MET A C 1
ATOM 3410 O O . MET A 1 426 ? 43.519 -3.018 -57.667 1.00 47.78 426 MET A O 1
ATOM 3414 N N . GLU A 1 427 ? 43.837 -0.804 -57.538 1.00 51.44 427 GLU A N 1
ATOM 3415 C CA . GLU A 1 427 ? 44.169 -0.748 -56.096 1.00 51.44 427 GLU A CA 1
ATOM 3416 C C . GLU A 1 427 ? 42.950 -0.555 -55.167 1.00 51.44 427 GLU A C 1
ATOM 3418 O O . GLU A 1 427 ? 43.096 -0.321 -53.970 1.00 51.44 427 GLU A O 1
ATOM 3423 N N . GLY A 1 428 ? 41.721 -0.673 -55.685 1.00 52.97 428 GLY A N 1
ATOM 3424 C CA . GLY A 1 428 ? 40.493 -0.555 -54.881 1.00 52.97 428 GLY A CA 1
ATOM 3425 C C . GLY A 1 428 ? 40.071 0.884 -54.548 1.00 52.97 428 GLY A C 1
ATOM 3426 O O . GLY A 1 428 ? 39.071 1.085 -53.860 1.00 52.97 428 GLY A O 1
ATOM 3427 N N . LEU A 1 429 ? 40.772 1.883 -55.089 1.00 54.88 429 LEU A N 1
ATOM 3428 C CA . LEU A 1 429 ? 40.514 3.317 -54.919 1.00 54.88 429 LEU A CA 1
ATOM 3429 C C . LEU A 1 429 ? 39.370 3.787 -55.827 1.00 54.88 429 LEU A C 1
ATOM 3431 O O . LEU A 1 429 ? 39.551 4.564 -56.764 1.00 54.88 429 LEU A O 1
ATOM 3435 N N . LYS A 1 430 ? 38.152 3.302 -55.578 1.00 52.97 430 LYS A N 1
ATOM 3436 C CA . LYS A 1 430 ? 36.963 3.794 -56.284 1.00 52.97 430 LYS A CA 1
ATOM 3437 C C . LYS A 1 430 ? 36.406 5.045 -55.603 1.00 52.97 430 LYS A C 1
ATOM 3439 O O . LYS A 1 430 ? 35.643 4.947 -54.651 1.00 52.97 430 LYS A O 1
ATOM 3444 N N . GLY A 1 431 ? 36.711 6.212 -56.173 1.00 58.09 431 GLY A N 1
ATOM 3445 C CA . GLY A 1 431 ? 35.829 7.385 -56.090 1.00 58.09 431 GLY A CA 1
ATOM 3446 C C . GLY A 1 431 ? 36.047 8.364 -54.935 1.00 58.09 431 GLY A C 1
ATOM 3447 O O . GLY A 1 431 ? 35.157 9.172 -54.678 1.00 58.09 431 GLY A O 1
ATOM 3448 N N . GLY A 1 432 ? 37.201 8.336 -54.263 1.00 62.41 432 GLY A N 1
ATOM 3449 C CA . GLY A 1 432 ? 37.575 9.394 -53.316 1.00 62.41 432 GLY A CA 1
ATOM 3450 C C . GLY A 1 432 ? 37.760 10.753 -54.024 1.00 62.41 432 GLY A C 1
ATOM 3451 O O . GLY A 1 432 ? 38.318 10.772 -55.128 1.00 62.41 432 GLY A O 1
ATOM 3452 N N . PRO A 1 433 ? 37.325 11.888 -53.437 1.00 62.34 433 PRO A N 1
ATOM 3453 C CA . PRO A 1 433 ? 37.474 13.226 -54.027 1.00 62.34 433 PRO A CA 1
ATOM 3454 C C . PRO A 1 433 ? 38.910 13.552 -54.464 1.00 62.34 433 PRO A C 1
ATOM 3456 O O . PRO A 1 433 ? 39.127 14.175 -55.503 1.00 62.34 433 PRO A O 1
ATOM 3459 N N . GLU A 1 434 ? 39.895 13.089 -53.697 1.00 64.44 434 GLU A N 1
ATOM 3460 C CA . GLU A 1 434 ? 41.322 13.293 -53.931 1.00 64.44 434 GLU A CA 1
ATOM 3461 C C . GLU A 1 434 ? 41.821 12.500 -55.146 1.00 64.44 434 GLU A C 1
ATOM 3463 O O . GLU A 1 434 ? 42.568 13.026 -55.972 1.00 64.44 434 GLU A O 1
ATOM 3468 N N . VAL A 1 435 ? 41.357 11.256 -55.301 1.00 63.66 435 VAL A N 1
ATOM 3469 C CA . VAL A 1 435 ? 41.692 10.386 -56.440 1.00 63.66 435 VAL A CA 1
ATOM 3470 C C . VAL A 1 435 ? 41.096 10.952 -57.727 1.00 63.66 435 VAL A C 1
ATOM 3472 O O . VAL A 1 435 ? 41.787 11.036 -58.740 1.00 63.66 435 VAL A O 1
ATOM 3475 N N . VAL A 1 436 ? 39.847 11.429 -57.672 1.00 65.69 436 VAL A N 1
ATOM 3476 C CA . VAL A 1 436 ? 39.183 12.094 -58.804 1.00 65.69 436 VAL A CA 1
ATOM 3477 C C . VAL A 1 436 ? 39.933 13.369 -59.204 1.00 65.69 436 VAL A C 1
ATOM 3479 O O . VAL A 1 436 ? 40.188 13.584 -60.388 1.00 65.69 436 VAL A O 1
ATOM 3482 N N . ALA A 1 437 ? 40.350 14.195 -58.240 1.00 64.94 437 ALA A N 1
ATOM 3483 C CA . ALA A 1 437 ? 41.117 15.409 -58.520 1.00 64.94 437 ALA A CA 1
ATOM 3484 C C . ALA A 1 437 ? 42.480 15.110 -59.178 1.00 64.94 437 ALA A C 1
ATOM 3486 O O . ALA A 1 437 ? 42.876 15.795 -60.126 1.00 64.94 437 ALA A O 1
ATOM 3487 N N . CYS A 1 438 ? 43.184 14.069 -58.722 1.00 63.19 438 CYS A N 1
ATOM 3488 C CA . CYS A 1 438 ? 44.429 13.613 -59.344 1.00 63.19 438 CYS A CA 1
ATOM 3489 C C . CYS A 1 438 ? 44.204 13.080 -60.764 1.00 63.19 438 CYS A C 1
ATOM 3491 O O . CYS A 1 438 ? 44.953 13.435 -61.674 1.00 63.19 438 CYS A O 1
ATOM 3493 N N . GLN A 1 439 ? 43.147 12.296 -60.973 1.00 64.69 439 GLN A N 1
ATOM 3494 C CA . GLN A 1 439 ? 42.809 11.723 -62.272 1.00 64.69 439 GLN A CA 1
ATOM 3495 C C . GLN A 1 439 ? 42.500 12.807 -63.315 1.00 64.69 439 GLN A C 1
ATOM 3497 O O . GLN A 1 439 ? 43.028 12.766 -64.425 1.00 64.69 439 GLN A O 1
ATOM 3502 N N . VAL A 1 440 ? 41.739 13.838 -62.929 1.00 64.56 440 VAL A N 1
ATOM 3503 C CA . VAL A 1 440 ? 41.460 15.006 -63.782 1.00 64.56 440 VAL A CA 1
ATOM 3504 C C . VAL A 1 440 ? 42.746 15.759 -64.135 1.00 64.56 440 VAL A C 1
ATOM 3506 O O . VAL A 1 440 ? 42.925 16.158 -65.285 1.00 64.56 440 VAL A O 1
ATOM 3509 N N . ARG A 1 441 ? 43.669 15.942 -63.181 1.00 60.62 441 ARG A N 1
ATOM 3510 C CA . ARG A 1 441 ? 44.933 16.651 -63.435 1.00 60.62 441 ARG A CA 1
ATOM 3511 C C . ARG A 1 441 ? 45.842 15.895 -64.412 1.00 60.62 441 ARG A C 1
ATOM 3513 O O . ARG A 1 441 ? 46.407 16.523 -65.301 1.00 60.62 441 ARG A O 1
ATOM 3520 N N . VAL A 1 442 ? 45.960 14.573 -64.277 1.00 63.72 442 VAL A N 1
ATOM 3521 C CA . VAL A 1 442 ? 46.743 13.738 -65.210 1.00 63.72 442 VAL A CA 1
ATOM 3522 C C . VAL A 1 442 ? 46.117 13.753 -66.609 1.00 63.72 442 VAL A C 1
ATOM 3524 O O . VAL A 1 442 ? 46.820 13.977 -67.591 1.00 63.72 442 VAL A O 1
ATOM 3527 N N . GLN A 1 443 ? 44.788 13.645 -66.702 1.00 60.38 443 GLN A N 1
ATOM 3528 C CA . GLN A 1 443 ? 44.064 13.718 -67.974 1.00 60.38 443 GLN A CA 1
ATOM 3529 C C . GLN A 1 443 ? 44.245 15.073 -68.689 1.00 60.38 443 GLN A C 1
ATOM 3531 O O . GLN A 1 443 ? 44.337 15.126 -69.916 1.00 60.38 443 GLN A O 1
ATOM 3536 N N . TRP A 1 444 ? 44.350 16.175 -67.937 1.00 58.47 444 TRP A N 1
ATOM 3537 C CA . TRP A 1 444 ? 44.696 17.492 -68.485 1.00 58.47 444 TRP A CA 1
ATOM 3538 C C . TRP A 1 444 ? 46.109 17.536 -69.088 1.00 58.47 444 TRP A C 1
ATOM 3540 O O . TRP A 1 444 ? 46.303 18.154 -70.139 1.00 58.47 444 TRP A O 1
ATOM 3550 N N . CYS A 1 445 ? 47.095 16.877 -68.472 1.00 58.25 445 CYS A N 1
ATOM 3551 C CA . CYS A 1 445 ? 48.456 16.790 -69.014 1.00 58.25 445 CYS A CA 1
ATOM 3552 C C . CYS A 1 445 ? 48.520 15.964 -70.312 1.00 58.25 445 CYS A C 1
ATOM 3554 O O . CYS A 1 445 ? 49.215 16.366 -71.251 1.00 58.25 445 CYS A O 1
ATOM 3556 N N . ASP A 1 446 ? 47.750 14.876 -70.406 1.00 54.84 446 ASP A N 1
ATOM 3557 C CA . ASP A 1 446 ? 47.649 14.064 -71.627 1.00 54.84 446 ASP A CA 1
ATOM 3558 C C . ASP A 1 446 ? 46.972 14.833 -72.775 1.00 54.84 446 ASP A C 1
ATOM 3560 O O . ASP A 1 446 ? 47.453 14.816 -73.911 1.00 54.84 446 ASP A O 1
ATOM 3564 N N . HIS A 1 447 ? 45.900 15.583 -72.490 1.00 50.19 447 HIS A N 1
ATOM 3565 C CA . HIS A 1 447 ? 45.235 16.416 -73.499 1.00 50.19 447 HIS A CA 1
ATOM 3566 C C . HIS A 1 447 ? 46.090 17.600 -73.968 1.00 50.19 447 HIS A C 1
ATOM 3568 O O . HIS A 1 447 ? 46.075 17.927 -75.154 1.00 50.19 447 HIS A O 1
ATOM 3574 N N . SER A 1 448 ? 46.874 18.205 -73.073 1.00 48.31 448 SER A N 1
ATOM 3575 C CA . SER A 1 448 ? 47.794 19.295 -73.430 1.00 48.31 448 SER A CA 1
ATOM 3576 C C . SER A 1 448 ? 48.962 18.807 -74.299 1.00 48.31 448 SER A C 1
ATOM 3578 O O . SER A 1 448 ? 49.452 19.552 -75.144 1.00 48.31 448 SER A O 1
ATOM 3580 N N . SER A 1 449 ? 49.376 17.541 -74.155 1.00 46.28 449 SER A N 1
ATOM 3581 C CA . SER A 1 449 ? 50.412 16.927 -75.003 1.00 46.28 449 SER A CA 1
ATOM 3582 C C . SER A 1 449 ? 49.932 16.598 -76.420 1.00 46.28 449 SER A C 1
ATOM 3584 O O . SER A 1 449 ? 50.740 16.539 -77.345 1.00 46.28 449 SER A O 1
ATOM 3586 N N . LEU A 1 450 ? 48.622 16.426 -76.624 1.00 40.75 450 LEU A N 1
ATOM 3587 C CA . LEU A 1 450 ? 48.026 16.185 -77.945 1.00 40.75 450 LEU A CA 1
ATOM 3588 C C . LEU A 1 450 ? 47.796 17.469 -78.760 1.00 40.75 450 LEU A C 1
ATOM 3590 O O . LEU A 1 450 ? 47.423 17.383 -79.929 1.00 40.75 450 LEU A O 1
ATOM 3594 N N . GLN A 1 451 ? 48.064 18.648 -78.191 1.00 36.66 451 GLN A N 1
ATOM 3595 C CA . GLN A 1 451 ? 47.939 19.935 -78.875 1.00 36.66 451 GLN A CA 1
ATOM 3596 C C . GLN A 1 451 ? 49.304 20.625 -79.038 1.00 36.66 451 GLN A C 1
ATOM 3598 O O . GLN A 1 451 ? 49.496 21.781 -78.676 1.00 36.66 451 GLN A O 1
ATOM 3603 N N . SER A 1 452 ? 50.270 19.915 -79.627 1.00 34.47 452 SER A N 1
ATOM 3604 C CA . SER A 1 452 ? 51.470 20.539 -80.198 1.00 34.47 452 SER A CA 1
ATOM 3605 C C . SER A 1 452 ? 51.152 21.128 -81.579 1.00 34.47 452 SER A C 1
ATOM 3607 O O . SER A 1 452 ? 51.376 20.511 -82.618 1.00 34.47 452 SER A O 1
ATOM 3609 N N . GLN A 1 453 ? 50.615 22.347 -81.586 1.00 31.16 453 GLN A N 1
ATOM 3610 C CA . GLN A 1 453 ? 50.844 23.317 -82.657 1.00 31.16 453 GLN A CA 1
ATOM 3611 C C . GLN A 1 453 ? 50.980 24.696 -82.002 1.00 31.16 453 GLN A C 1
ATOM 3613 O O . GLN A 1 453 ? 50.004 25.282 -81.543 1.00 31.16 453 GLN A O 1
ATOM 3618 N N . MET A 1 454 ? 52.215 25.201 -81.935 1.00 32.50 454 MET A N 1
ATOM 3619 C CA . MET A 1 454 ? 52.500 26.613 -81.647 1.00 32.50 454 MET A CA 1
ATOM 3620 C C . MET A 1 454 ? 51.721 27.488 -82.646 1.00 32.50 454 MET A C 1
ATOM 3622 O O . MET A 1 454 ? 51.796 27.222 -83.847 1.00 32.50 454 MET A O 1
ATOM 3626 N N . PRO A 1 455 ? 51.007 28.537 -82.189 1.00 33.53 455 PRO A N 1
ATOM 3627 C CA . PRO A 1 455 ? 51.716 29.791 -81.937 1.00 33.53 455 PRO A CA 1
ATOM 3628 C C . PRO A 1 455 ? 51.199 30.625 -80.749 1.00 33.53 455 PRO A C 1
ATOM 3630 O O . PRO A 1 455 ? 50.007 30.707 -80.474 1.00 33.53 455 PRO A O 1
ATOM 3633 N N . GLY A 1 456 ? 52.119 31.384 -80.149 1.00 29.55 456 GLY A N 1
ATOM 3634 C CA . GLY A 1 456 ? 51.804 32.664 -79.510 1.00 29.55 456 GLY A CA 1
ATOM 3635 C C . GLY A 1 456 ? 51.527 32.618 -78.010 1.00 29.55 456 GLY A C 1
ATOM 3636 O O . GLY A 1 456 ? 50.399 32.428 -77.568 1.00 29.55 456 GLY A O 1
ATOM 3637 N N . LEU A 1 457 ? 52.565 32.934 -77.233 1.00 40.59 457 LEU A N 1
ATOM 3638 C CA . LEU A 1 457 ? 52.468 33.428 -75.861 1.00 40.59 457 LEU A CA 1
ATOM 3639 C C . LEU A 1 457 ? 51.366 34.494 -75.732 1.00 40.59 457 LEU A C 1
ATOM 3641 O O . LEU A 1 457 ? 51.534 35.634 -76.167 1.00 40.59 457 LEU A O 1
ATOM 3645 N N . LYS A 1 458 ? 50.275 34.151 -75.047 1.00 29.72 458 LYS A N 1
ATOM 3646 C CA . LYS A 1 458 ? 49.503 35.112 -74.258 1.00 29.72 458 LYS A CA 1
ATOM 3647 C C . LYS A 1 458 ? 49.420 34.600 -72.830 1.00 29.72 458 LYS A C 1
ATOM 3649 O O . LYS A 1 458 ? 48.816 33.568 -72.557 1.00 29.72 458 LYS A O 1
ATOM 3654 N N . GLN A 1 459 ? 50.074 35.338 -71.936 1.00 36.62 459 GLN A N 1
ATOM 3655 C CA . GLN A 1 459 ? 49.924 35.213 -70.492 1.00 36.62 459 GLN A CA 1
ATOM 3656 C C . GLN A 1 459 ? 48.434 35.268 -70.135 1.00 36.62 459 GLN A C 1
ATOM 3658 O O . GLN A 1 459 ? 47.782 36.292 -70.323 1.00 36.62 459 GLN A O 1
ATOM 3663 N N . SER A 1 460 ? 47.912 34.160 -69.621 1.00 30.12 460 SER A N 1
ATOM 3664 C CA . SER A 1 460 ? 46.615 34.096 -68.958 1.00 30.12 460 SER A CA 1
ATOM 3665 C C . SER A 1 460 ? 46.872 33.883 -67.474 1.00 30.12 460 SER A C 1
ATOM 3667 O O . SER A 1 460 ? 47.065 32.763 -67.002 1.00 30.12 460 SER A O 1
ATOM 3669 N N . SER A 1 461 ? 46.918 34.996 -66.753 1.00 39.50 461 SER A N 1
ATOM 3670 C CA . SER A 1 461 ? 46.936 35.064 -65.299 1.00 39.50 461 SER A CA 1
ATOM 3671 C C . SER A 1 461 ? 45.665 34.435 -64.729 1.00 39.50 461 SER A C 1
ATOM 3673 O O . SER A 1 461 ? 44.591 35.015 -64.838 1.00 39.50 461 SER A O 1
ATOM 3675 N N . CYS A 1 462 ? 45.782 33.270 -64.096 1.00 30.20 462 CYS A N 1
ATOM 3676 C CA . CYS A 1 462 ? 44.755 32.703 -63.215 1.00 30.20 462 CYS A CA 1
ATOM 3677 C C . CYS A 1 462 ? 45.436 32.062 -61.996 1.00 30.20 462 CYS A C 1
ATOM 3679 O O . CYS A 1 462 ? 45.320 30.870 -61.736 1.00 30.20 462 CYS A O 1
ATOM 3681 N N . LEU A 1 463 ? 46.191 32.877 -61.255 1.00 36.38 463 LEU A N 1
ATOM 3682 C CA . LEU A 1 463 ? 46.537 32.622 -59.858 1.00 36.38 463 LEU A CA 1
ATOM 3683 C C . LEU A 1 463 ? 45.603 33.474 -59.008 1.00 36.38 463 LEU A C 1
ATOM 3685 O O . LEU A 1 463 ? 45.886 34.639 -58.755 1.00 36.38 463 LEU A O 1
ATOM 3689 N N . SER A 1 464 ? 44.464 32.913 -58.623 1.00 37.69 464 SER A N 1
ATOM 3690 C CA . SER A 1 464 ? 43.631 33.392 -57.518 1.00 37.69 464 SER A CA 1
ATOM 3691 C C . SER A 1 464 ? 42.593 32.320 -57.244 1.00 37.69 464 SER A C 1
ATOM 3693 O O . SER A 1 464 ? 41.662 32.192 -58.029 1.00 37.69 464 SER A O 1
ATOM 3695 N N . LEU A 1 465 ? 42.805 31.542 -56.180 1.00 34.81 465 LEU A N 1
ATOM 3696 C CA . LEU A 1 465 ? 41.805 30.904 -55.309 1.00 34.81 465 LEU A CA 1
ATOM 3697 C C . LEU A 1 465 ? 42.424 29.644 -54.701 1.00 34.81 465 LEU A C 1
ATOM 3699 O O . LEU A 1 465 ? 42.381 28.582 -55.308 1.00 34.81 465 LEU A O 1
ATOM 3703 N N . LEU A 1 466 ? 43.020 29.803 -53.518 1.00 29.28 466 LEU A N 1
ATOM 3704 C CA . LEU A 1 466 ? 43.057 28.817 -52.430 1.00 29.28 466 LEU A CA 1
ATOM 3705 C C . LEU A 1 466 ? 43.746 29.475 -51.223 1.00 29.28 466 LEU A C 1
ATOM 3707 O O . LEU A 1 466 ? 44.929 29.283 -50.959 1.00 29.28 466 LEU A O 1
ATOM 3711 N N . SER A 1 467 ? 42.982 30.308 -50.517 1.00 31.36 467 SER A N 1
ATOM 3712 C CA . SER A 1 467 ? 43.227 30.639 -49.113 1.00 31.36 467 SER A CA 1
ATOM 3713 C C . SER A 1 467 ? 41.874 30.787 -48.414 1.00 31.36 467 SER A C 1
ATOM 3715 O O . SER A 1 467 ? 41.275 31.864 -48.431 1.00 31.36 467 SER A O 1
ATOM 3717 N N . ALA A 1 468 ? 41.382 29.679 -47.869 1.00 33.22 468 ALA A N 1
ATOM 3718 C CA . ALA A 1 468 ? 40.458 29.607 -46.741 1.00 33.22 468 ALA A CA 1
ATOM 3719 C C . ALA A 1 468 ? 40.578 28.203 -46.146 1.00 33.22 468 ALA A C 1
ATOM 3721 O O . ALA A 1 468 ? 40.421 27.240 -46.932 1.00 33.22 468 ALA A O 1
#

InterPro domains:
  IPR038820 Coiled-coil domain-containing protein 171 [PF28256] (2-443)
  IPR038820 Coiled-coil domain-containing protein 171 [PTHR47899] (1-442)

Sequence (468 aa):
FELFKLEVRTLAQALSTVEEKKQEEAKMKKKTFKGLIRVFRKGVIAILAANRLKILGQSCASLFTWMESFKEGIGMLVCTGEPKDKHKFPKHQKEQLRCLQALSWLTSSDLLAAIISSMAELQDVIGKTDPNSRICGHLLIGAAKNSFAKLMDKISLVMECIPLHSSRSITYVEKDSLVQRLAHGLHKVNTLALKYGLRGHVPIMKSTASLQKQIFGFTQRLHAAEVERRSLRLEVTEFKRSVNEMKKELDKAQGLQMQLNEFKQSKLITHEKFESACEELNNALLREQQAQMLLNEQAQQLQELNYRLELHSSEEADKNQTLGEAVKSLSEAKMELRRKDQSLRQLNRHLTQLEQDKRRLEENIHDAESALRMAAKDKECVANHMRAVENTLHKVRDEISLSWSAASRNDFTLQLPKLHLETFAMEGLKGGPEVVACQVRVQWCDHSSLQSQMPGLKQSSCLSLLSA